Protein AF-A0A926DC04-F1 (afdb_monomer_lite)

Radius of gyration: 27.87 Å; chains: 1; bounding box: 96×73×82 Å

Organism: NCBI:txid2763660

Structure (mmCIF, N/CA/C/O backbone):
data_AF-A0A926DC04-F1
#
_entry.id   AF-A0A926DC04-F1
#
loop_
_atom_site.group_PDB
_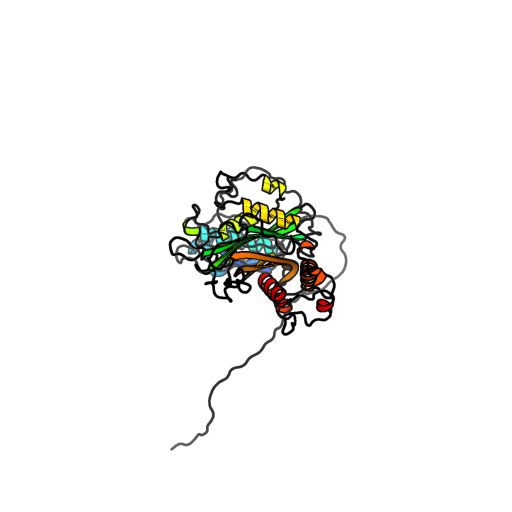atom_site.id
_atom_site.type_symbol
_atom_site.label_atom_id
_atom_site.label_alt_id
_atom_site.label_comp_id
_atom_site.label_asym_id
_atom_site.label_entity_id
_atom_site.label_seq_id
_atom_site.pdbx_PDB_ins_code
_atom_site.Cartn_x
_atom_site.Cartn_y
_atom_site.Cartn_z
_atom_site.occupancy
_atom_site.B_iso_or_equiv
_atom_site.auth_seq_id
_atom_site.auth_comp_id
_atom_site.auth_asym_id
_atom_site.auth_atom_id
_atom_site.pdbx_PDB_model_num
ATOM 1 N N . MET A 1 1 ? -66.278 2.523 -51.106 1.00 39.81 1 MET A N 1
ATOM 2 C CA . MET A 1 1 ? -65.596 1.202 -51.224 1.00 39.81 1 MET A CA 1
ATOM 3 C C . MET A 1 1 ? -64.093 1.438 -51.082 1.00 39.81 1 MET A C 1
ATOM 5 O O . MET A 1 1 ? -63.681 2.504 -51.504 1.00 39.81 1 MET A O 1
ATOM 9 N N . LYS A 1 2 ? -63.227 0.581 -50.518 1.00 39.44 2 LYS A N 1
ATOM 10 C CA . LYS A 1 2 ? -63.274 -0.822 -50.016 1.00 39.44 2 LYS A CA 1
ATOM 11 C C . LYS A 1 2 ? -62.650 -0.799 -48.578 1.00 39.44 2 LYS A C 1
ATOM 13 O O . LYS A 1 2 ? -61.823 0.069 -48.351 1.00 39.44 2 LYS A O 1
ATOM 18 N N . LYS A 1 3 ? -63.066 -1.517 -47.513 1.00 33.09 3 LYS A N 1
ATOM 19 C CA . LYS A 1 3 ? -62.952 -2.973 -47.189 1.00 33.09 3 LYS A CA 1
ATOM 20 C C . LYS A 1 3 ? -61.596 -3.595 -47.596 1.00 33.09 3 LYS A C 1
ATOM 22 O O . LYS A 1 3 ? -61.304 -3.566 -48.783 1.00 33.09 3 LYS A O 1
ATOM 27 N N . LYS A 1 4 ? -60.778 -4.263 -46.759 1.00 35.47 4 LYS A N 1
ATOM 28 C CA . LYS A 1 4 ? -60.698 -4.492 -45.276 1.00 35.47 4 LYS A CA 1
ATOM 29 C C . LYS A 1 4 ? -59.490 -3.664 -44.729 1.00 35.47 4 LYS A C 1
ATOM 31 O O . LYS A 1 4 ? -59.095 -2.762 -45.453 1.00 35.47 4 LYS A O 1
ATOM 36 N N . LYS A 1 5 ? -58.837 -3.807 -43.560 1.00 41.16 5 LYS A N 1
ATOM 37 C CA . LYS A 1 5 ? -58.780 -4.670 -42.333 1.00 41.16 5 LYS A CA 1
ATOM 38 C C . LYS A 1 5 ? -58.349 -3.682 -41.184 1.00 41.16 5 LYS A C 1
ATOM 40 O O . LYS A 1 5 ? -57.821 -2.635 -41.530 1.00 41.16 5 LYS A O 1
ATOM 45 N N . ASN A 1 6 ? -58.536 -3.785 -39.855 1.00 31.41 6 ASN A N 1
ATOM 46 C CA . ASN A 1 6 ? -58.737 -4.853 -38.853 1.00 31.41 6 ASN A CA 1
ATOM 47 C C . ASN A 1 6 ? -57.447 -5.680 -38.575 1.00 31.41 6 ASN A C 1
ATOM 49 O O . ASN A 1 6 ? -56.962 -6.335 -39.491 1.00 31.41 6 ASN A O 1
ATOM 53 N N . ILE A 1 7 ? -56.835 -5.737 -37.377 1.00 36.69 7 ILE A N 1
ATOM 54 C CA . ILE A 1 7 ? -57.246 -5.470 -35.971 1.00 36.69 7 ILE A CA 1
ATOM 55 C C . ILE A 1 7 ? -56.006 -5.080 -35.107 1.00 36.69 7 ILE A C 1
ATOM 57 O O . ILE A 1 7 ? -54.885 -5.259 -35.568 1.00 36.69 7 ILE A O 1
ATOM 61 N N . HIS A 1 8 ? -56.251 -4.557 -33.891 1.00 31.08 8 HIS A N 1
ATOM 62 C CA . HIS A 1 8 ? -55.386 -4.382 -32.691 1.00 31.08 8 HIS A CA 1
ATOM 63 C C . HIS A 1 8 ? -54.241 -5.436 -32.490 1.00 31.08 8 HIS A C 1
ATOM 65 O O . HIS A 1 8 ? -54.306 -6.510 -33.078 1.00 31.08 8 HIS A O 1
ATOM 71 N N . ALA A 1 9 ? -53.222 -5.269 -31.621 1.00 31.00 9 ALA A N 1
ATOM 72 C CA . ALA A 1 9 ? -53.253 -4.642 -30.286 1.00 31.00 9 ALA A CA 1
ATOM 73 C C . ALA A 1 9 ? -51.866 -4.423 -29.603 1.00 31.00 9 ALA A C 1
ATOM 75 O O . ALA A 1 9 ? -50.867 -4.965 -30.057 1.00 31.00 9 ALA A O 1
ATOM 76 N N . ILE A 1 10 ? -51.914 -3.781 -28.417 1.00 32.66 10 ILE A N 1
ATOM 77 C CA . ILE A 1 10 ? -50.991 -3.865 -27.250 1.00 32.66 10 ILE A CA 1
ATOM 78 C C . ILE A 1 10 ? -49.717 -2.983 -27.227 1.00 32.66 10 ILE A C 1
ATOM 80 O O . ILE A 1 10 ? -49.132 -2.626 -28.243 1.00 32.66 10 ILE A O 1
ATOM 84 N N . LEU A 1 11 ? -49.381 -2.573 -25.995 1.00 29.09 11 LEU A N 1
ATOM 85 C CA . LEU A 1 11 ? -48.367 -1.611 -25.552 1.00 29.09 11 LEU A CA 1
ATOM 86 C C . LEU A 1 11 ? -46.984 -2.239 -25.285 1.00 29.09 11 LEU A C 1
ATOM 88 O O . LEU A 1 11 ? -46.905 -3.264 -24.617 1.00 29.09 11 LEU A O 1
ATOM 92 N N . ALA A 1 12 ? -45.945 -1.451 -25.588 1.00 28.66 12 ALA A N 1
ATOM 93 C CA . ALA A 1 12 ? -44.729 -1.261 -24.775 1.00 28.66 12 ALA A CA 1
ATOM 94 C C . ALA A 1 12 ? -43.829 -2.515 -24.522 1.00 28.66 12 ALA A C 1
ATOM 96 O O . ALA A 1 12 ? -43.919 -3.468 -25.293 1.00 28.66 12 ALA A O 1
ATOM 97 N N . PRO A 1 13 ? -42.767 -2.442 -23.685 1.00 41.25 13 PRO A N 1
ATOM 98 C CA . PRO A 1 13 ? -41.404 -2.551 -24.207 1.00 41.25 13 PRO A CA 1
ATOM 99 C C . PRO A 1 13 ? -40.687 -3.853 -23.817 1.00 41.25 13 PRO A C 1
ATOM 101 O O . PRO A 1 13 ? -41.038 -4.504 -22.835 1.00 41.25 13 PRO A O 1
ATOM 104 N N . VAL A 1 14 ? -39.628 -4.196 -24.557 1.00 31.31 14 VAL A N 1
ATOM 105 C CA . VAL A 1 14 ? -38.785 -5.369 -24.274 1.00 31.31 14 VAL A CA 1
ATOM 106 C C . VAL A 1 14 ? -37.494 -4.952 -23.565 1.00 31.31 14 VAL A C 1
ATOM 108 O O . VAL A 1 14 ? -36.728 -4.135 -24.068 1.00 31.31 14 VAL A O 1
ATOM 111 N N . LEU A 1 15 ? -37.270 -5.568 -22.407 1.00 30.92 15 LEU A N 1
ATOM 112 C CA . LEU A 1 15 ? -36.034 -5.635 -21.622 1.00 30.92 15 LEU A CA 1
ATOM 113 C C . LEU A 1 15 ? -35.834 -7.123 -21.253 1.00 30.92 15 LEU A C 1
ATOM 115 O O . LEU A 1 15 ? -36.823 -7.854 -21.279 1.00 30.92 15 LEU A O 1
ATOM 119 N N . PHE A 1 16 ? -34.617 -7.525 -20.849 1.00 27.53 16 PHE A N 1
ATOM 120 C CA . PHE A 1 16 ? -34.102 -8.905 -20.638 1.00 27.53 16 PHE A CA 1
ATOM 121 C C . PHE A 1 16 ? -33.524 -9.581 -21.903 1.00 27.53 16 PHE A C 1
ATOM 123 O O . PHE A 1 16 ? -34.064 -9.381 -22.985 1.00 27.53 16 PHE A O 1
ATOM 130 N N . LEU A 1 17 ? -32.519 -10.478 -21.846 1.00 26.34 17 LEU A N 1
ATOM 131 C CA . LEU A 1 17 ? -31.314 -10.681 -20.990 1.00 26.34 17 LEU A CA 1
ATOM 132 C C . LEU A 1 17 ? -30.601 -11.992 -21.459 1.00 26.34 17 LEU A C 1
ATOM 134 O O . LEU A 1 17 ? -31.231 -12.806 -22.125 1.00 26.34 17 LEU A O 1
ATOM 138 N N . VAL A 1 18 ? -29.356 -12.240 -21.009 1.00 28.02 18 VAL A N 1
ATOM 139 C CA . VAL A 1 18 ? -28.732 -13.585 -20.788 1.00 28.02 18 VAL A CA 1
ATOM 140 C C . VAL A 1 18 ? -28.140 -14.401 -21.987 1.00 28.02 18 VAL A C 1
ATOM 142 O O . VAL A 1 18 ? -28.825 -15.184 -22.629 1.00 28.02 18 VAL A O 1
ATOM 145 N N . VAL A 1 19 ? -26.797 -14.300 -22.133 1.00 27.25 19 VAL A N 1
ATOM 146 C CA . VAL A 1 19 ? -25.761 -15.383 -21.981 1.00 27.25 19 VAL A CA 1
ATOM 147 C C . VAL A 1 19 ? -25.433 -16.430 -23.092 1.00 27.25 19 VAL A C 1
ATOM 149 O O . VAL A 1 19 ? -26.299 -16.956 -23.776 1.00 27.25 19 VAL A O 1
ATOM 152 N N . ALA A 1 20 ? -24.132 -16.806 -23.099 1.00 27.22 20 ALA A N 1
ATOM 153 C CA . ALA A 1 20 ? -23.453 -18.050 -23.553 1.00 27.22 20 ALA A CA 1
ATOM 154 C C . ALA A 1 20 ? -22.906 -18.213 -25.000 1.00 27.22 20 ALA A C 1
ATOM 156 O O . ALA A 1 20 ? -23.603 -18.643 -25.909 1.00 27.22 20 ALA A O 1
ATOM 157 N N . ALA A 1 21 ? -21.581 -18.008 -25.110 1.00 27.73 21 ALA A N 1
ATOM 158 C CA . ALA A 1 21 ? -20.534 -18.982 -25.497 1.00 27.73 21 ALA A CA 1
ATOM 159 C C . ALA A 1 21 ? -20.640 -19.866 -26.768 1.00 27.73 21 ALA A C 1
ATOM 161 O O . ALA A 1 21 ? -21.618 -20.573 -26.980 1.00 27.73 21 ALA A O 1
ATOM 162 N N . ILE A 1 22 ? -19.496 -20.017 -27.462 1.00 31.97 22 ILE A N 1
ATOM 163 C CA . ILE A 1 22 ? -18.740 -21.292 -27.530 1.00 31.97 22 ILE A CA 1
ATOM 164 C C . ILE A 1 22 ? -17.295 -21.050 -28.021 1.00 31.97 22 ILE A C 1
ATOM 166 O O . ILE A 1 22 ? -17.058 -20.263 -28.932 1.00 31.97 22 ILE A O 1
ATOM 170 N N . PHE A 1 23 ? -16.335 -21.748 -27.408 1.00 29.30 23 PHE A N 1
ATOM 171 C CA . PHE A 1 23 ? -14.909 -21.781 -27.766 1.00 29.30 23 PHE A CA 1
ATOM 172 C C . PHE A 1 23 ? -14.664 -22.951 -28.741 1.00 29.30 23 PHE A C 1
ATOM 174 O O . PHE A 1 23 ? -15.145 -24.051 -28.468 1.00 29.30 23 PHE A O 1
ATOM 181 N N . VAL A 1 24 ? -13.901 -22.775 -29.831 1.00 29.91 24 VAL A N 1
ATOM 182 C CA . VAL A 1 24 ? -13.453 -23.908 -30.679 1.00 29.91 24 VAL A CA 1
ATOM 183 C C . VAL A 1 24 ? -11.984 -23.758 -31.085 1.00 29.91 24 VAL A C 1
ATOM 185 O O . VAL A 1 24 ? -11.652 -23.302 -32.178 1.00 29.91 24 VAL A O 1
ATOM 188 N N . LEU A 1 25 ? -11.093 -24.215 -30.206 1.00 30.02 25 LEU A N 1
ATOM 189 C CA . LEU A 1 25 ? -9.692 -24.467 -30.535 1.00 30.02 25 LEU A CA 1
ATOM 190 C C . LEU A 1 25 ? -9.594 -25.755 -31.376 1.00 30.02 25 LEU A C 1
ATOM 192 O O . LEU A 1 25 ? -9.869 -26.844 -30.875 1.00 30.02 25 LEU A O 1
ATOM 196 N N . SER A 1 26 ? -9.212 -25.645 -32.651 1.00 30.73 26 SER A N 1
ATOM 197 C CA . SER A 1 26 ? -9.157 -26.785 -33.586 1.00 30.73 26 SER A CA 1
ATOM 198 C C . SER A 1 26 ? -7.738 -27.340 -33.763 1.00 30.73 26 SER A C 1
ATOM 200 O O . SER A 1 26 ? -7.127 -27.172 -34.818 1.00 30.73 26 SER A O 1
ATOM 202 N N . ILE A 1 27 ? -7.209 -28.031 -32.748 1.00 37.66 27 ILE A N 1
ATOM 203 C CA . ILE A 1 27 ? -5.950 -28.786 -32.884 1.00 37.66 27 ILE A CA 1
ATOM 204 C C . ILE A 1 27 ? -6.209 -30.050 -33.716 1.00 37.66 27 ILE A C 1
ATOM 206 O O . ILE A 1 27 ? -6.853 -30.992 -33.252 1.00 37.66 27 ILE A O 1
ATOM 210 N N . TYR A 1 28 ? -5.674 -30.095 -34.938 1.00 29.98 28 TYR A N 1
ATOM 211 C CA . TYR A 1 28 ? -5.649 -31.316 -35.746 1.00 29.98 28 TYR A CA 1
ATOM 212 C C . TYR A 1 28 ? -4.475 -32.206 -35.330 1.00 29.98 28 TYR A C 1
ATOM 214 O O . TYR A 1 28 ? -3.323 -31.936 -35.661 1.00 29.98 28 TYR A O 1
ATOM 222 N N . PHE A 1 29 ? -4.774 -33.290 -34.613 1.00 37.50 29 PHE A N 1
ATOM 223 C CA . PHE A 1 29 ? -3.776 -34.265 -34.174 1.00 37.50 29 PHE A CA 1
ATOM 224 C C . PHE A 1 29 ? -3.813 -35.521 -35.056 1.00 37.50 29 PHE A C 1
ATOM 226 O O . PHE A 1 29 ? -4.727 -36.339 -34.956 1.00 37.50 29 PHE A O 1
ATOM 233 N N . SER A 1 30 ? -2.803 -35.701 -35.909 1.00 42.09 30 SER A N 1
ATOM 234 C CA . SER A 1 30 ? -2.624 -36.905 -36.734 1.00 42.09 30 SER A CA 1
ATOM 235 C C . SER A 1 30 ? -1.169 -37.382 -36.663 1.00 42.09 30 SER A C 1
ATOM 237 O O . SER A 1 30 ? -0.315 -36.871 -37.383 1.00 42.09 30 SER A O 1
ATOM 239 N N . GLY A 1 31 ? -0.867 -38.320 -35.758 1.00 30.59 31 GLY A N 1
ATOM 240 C CA . GLY A 1 31 ? 0.511 -38.729 -35.444 1.00 30.59 31 GLY A CA 1
ATOM 241 C C . GLY A 1 31 ? 0.940 -40.075 -36.037 1.00 30.59 31 GLY A C 1
ATOM 242 O O . GLY A 1 31 ? 0.106 -40.954 -36.252 1.00 30.59 31 GLY A O 1
ATOM 243 N N . ALA A 1 32 ? 2.256 -40.257 -36.232 1.00 28.03 32 ALA A N 1
ATOM 244 C CA . ALA A 1 32 ? 2.864 -41.549 -36.585 1.00 28.03 32 ALA A CA 1
ATOM 245 C C . ALA A 1 32 ? 4.367 -41.697 -36.210 1.00 28.03 32 ALA A C 1
ATOM 247 O O . ALA A 1 32 ? 5.191 -42.021 -37.058 1.00 28.03 32 ALA A O 1
ATOM 248 N N . TRP A 1 33 ? 4.692 -41.590 -34.913 1.00 30.03 33 TRP A N 1
ATOM 249 C CA . TRP A 1 33 ? 5.845 -42.273 -34.270 1.00 30.03 33 TRP A CA 1
ATOM 250 C C . TRP A 1 33 ? 7.301 -41.861 -34.679 1.00 30.03 33 TRP A C 1
ATOM 252 O O . TRP A 1 33 ? 7.470 -40.910 -35.437 1.00 30.03 33 TRP A O 1
ATOM 262 N N . PRO A 1 34 ? 8.370 -42.379 -34.014 1.00 52.97 34 PRO A N 1
ATOM 263 C CA . PRO A 1 34 ? 9.427 -41.490 -33.506 1.00 52.97 34 PRO A CA 1
ATOM 264 C C . PRO A 1 34 ? 10.680 -41.329 -34.384 1.00 52.97 34 PRO A C 1
ATOM 266 O O . PRO A 1 34 ? 11.307 -42.303 -34.801 1.00 52.97 34 PRO A O 1
ATOM 269 N N . GLY A 1 35 ? 11.124 -40.076 -34.525 1.00 28.61 35 GLY A N 1
ATOM 270 C CA . GLY A 1 35 ? 12.447 -39.701 -35.031 1.00 28.61 35 GLY A CA 1
ATOM 271 C C . GLY A 1 35 ? 13.455 -39.468 -33.900 1.00 28.61 35 GLY A C 1
ATOM 272 O O . GLY A 1 35 ? 13.160 -38.797 -32.914 1.00 28.61 35 GLY A O 1
ATOM 273 N N . ARG A 1 36 ? 14.658 -40.032 -34.042 1.00 34.19 36 ARG A N 1
ATOM 274 C CA . ARG A 1 36 ? 15.804 -39.826 -33.142 1.00 34.19 36 ARG A CA 1
ATOM 275 C C . ARG A 1 36 ? 16.404 -38.440 -33.410 1.00 34.19 36 ARG A C 1
ATOM 277 O O . ARG A 1 36 ? 16.671 -38.135 -34.566 1.00 34.19 36 ARG A O 1
ATOM 284 N N . GLY A 1 37 ? 16.565 -37.630 -32.365 1.00 38.31 37 GLY A N 1
ATOM 285 C CA . GLY A 1 37 ? 16.797 -36.188 -32.507 1.00 38.31 37 GLY A CA 1
ATOM 286 C C . GLY A 1 37 ? 18.176 -35.763 -33.017 1.00 38.31 37 GLY A C 1
ATOM 287 O O . GLY A 1 37 ? 19.107 -36.565 -33.103 1.00 38.31 37 GLY A O 1
ATOM 288 N N . ASP A 1 38 ? 18.276 -34.458 -33.260 1.00 31.50 38 ASP A N 1
ATOM 289 C CA . ASP A 1 38 ? 19.515 -33.681 -33.308 1.00 31.50 38 ASP A CA 1
ATOM 290 C C . ASP A 1 38 ? 19.350 -32.453 -32.386 1.00 31.50 38 ASP A C 1
ATOM 292 O O . ASP A 1 38 ? 18.224 -32.104 -32.023 1.00 31.50 38 ASP A O 1
ATOM 296 N N . ASN A 1 39 ? 20.450 -31.834 -31.961 1.00 46.06 39 ASN A N 1
ATOM 297 C CA . ASN A 1 39 ? 20.471 -30.778 -30.947 1.00 46.06 39 ASN A CA 1
ATOM 298 C C . ASN A 1 39 ? 20.985 -29.457 -31.540 1.00 46.06 39 ASN A C 1
ATOM 300 O O . ASN A 1 39 ? 22.186 -29.185 -31.508 1.00 46.06 39 ASN A O 1
ATOM 304 N N . GLY A 1 40 ? 20.071 -28.639 -32.070 1.00 29.39 40 GLY A N 1
ATOM 305 C CA . GLY A 1 40 ? 20.364 -27.325 -32.649 1.00 29.39 40 GLY A CA 1
ATOM 306 C C . GLY A 1 40 ? 19.386 -26.258 -32.159 1.00 29.39 40 GLY A C 1
ATOM 307 O O . GLY A 1 40 ? 18.183 -26.501 -32.092 1.00 29.39 40 GLY A O 1
ATOM 308 N N . SER A 1 41 ? 19.902 -25.083 -31.801 1.00 44.22 41 SER A N 1
ATOM 309 C CA . SER A 1 41 ? 19.126 -23.962 -31.266 1.00 44.22 41 SER A CA 1
ATOM 310 C C . SER A 1 41 ? 18.655 -22.997 -32.360 1.00 44.22 41 SER A C 1
ATOM 312 O O . SER A 1 41 ? 19.452 -22.496 -33.151 1.00 44.22 41 SER A O 1
ATOM 314 N N . SER A 1 42 ? 17.363 -22.663 -32.353 1.00 36.38 42 SER A N 1
ATOM 315 C CA . SER A 1 42 ? 16.805 -21.528 -33.102 1.00 36.38 42 SER A CA 1
ATOM 316 C C . SER A 1 42 ? 15.500 -21.056 -32.454 1.00 36.38 42 SER A C 1
ATOM 318 O O . SER A 1 42 ? 14.521 -21.801 -32.432 1.00 36.38 42 SER A O 1
ATOM 320 N N . GLY A 1 43 ? 15.483 -19.834 -31.915 1.00 49.94 43 GLY A N 1
ATOM 321 C CA . GLY A 1 43 ? 14.301 -19.243 -31.277 1.00 49.94 43 GLY A CA 1
ATOM 322 C C . GLY A 1 43 ? 13.300 -18.706 -32.301 1.00 49.94 43 GLY A C 1
ATOM 323 O O . GLY A 1 43 ? 13.413 -17.557 -32.724 1.00 49.94 43 GLY A O 1
ATOM 324 N N . GLY A 1 44 ? 12.343 -19.546 -32.700 1.00 69.38 44 GLY A N 1
ATOM 325 C CA . GLY A 1 44 ? 11.217 -19.159 -33.555 1.00 69.38 44 GLY A CA 1
ATOM 326 C C . GLY A 1 44 ? 10.110 -18.404 -32.809 1.00 69.38 44 GLY A C 1
ATOM 327 O O . GLY A 1 44 ? 10.192 -18.164 -31.603 1.00 69.38 44 GLY A O 1
ATOM 328 N N . TYR A 1 45 ? 9.055 -18.054 -33.540 1.00 81.94 45 TYR A N 1
ATOM 329 C CA . TYR A 1 45 ? 7.808 -17.517 -32.994 1.00 81.94 45 TYR A CA 1
ATOM 330 C C . TYR A 1 45 ? 6.740 -18.610 -32.879 1.00 81.94 45 TYR A C 1
ATOM 332 O O . TYR A 1 45 ? 6.718 -19.573 -33.644 1.00 81.94 45 TYR A O 1
ATOM 340 N N . THR A 1 46 ? 5.788 -18.413 -31.975 1.00 82.31 46 THR A N 1
ATOM 341 C CA . THR A 1 46 ? 4.500 -19.110 -31.995 1.00 82.31 46 THR A CA 1
ATOM 342 C C . THR A 1 46 ? 3.633 -18.484 -33.098 1.00 82.31 46 THR A C 1
ATOM 344 O O . THR A 1 46 ? 3.414 -17.271 -33.062 1.00 82.31 46 THR A O 1
ATOM 347 N N . PRO A 1 47 ? 3.135 -19.249 -34.089 1.00 76.12 47 PRO A N 1
ATOM 348 C CA . PRO A 1 47 ? 2.324 -18.685 -35.166 1.00 76.12 47 PRO A CA 1
ATOM 349 C C . PRO A 1 47 ? 0.972 -18.167 -34.672 1.00 76.12 47 PRO A C 1
ATOM 351 O O . PRO A 1 47 ? 0.247 -18.872 -33.970 1.00 76.12 47 PRO A O 1
ATOM 354 N N . GLY A 1 48 ? 0.599 -16.961 -35.095 1.00 69.62 48 GLY A N 1
ATOM 355 C CA . GLY A 1 48 ? -0.658 -16.327 -34.700 1.00 69.62 48 GLY A CA 1
ATOM 356 C C . GLY A 1 48 ? -0.670 -14.821 -34.943 1.00 69.62 48 GLY A C 1
ATOM 357 O O . GLY A 1 48 ? 0.352 -14.231 -35.292 1.00 69.62 48 GLY A O 1
ATOM 358 N N . THR A 1 49 ? -1.835 -14.204 -34.751 1.00 80.12 49 THR A N 1
ATOM 359 C CA . THR A 1 49 ? -1.996 -12.744 -34.718 1.00 80.12 49 THR A CA 1
ATOM 360 C C . THR A 1 49 ? -2.061 -12.287 -33.266 1.00 80.12 49 THR A C 1
ATOM 362 O O . THR A 1 49 ? -2.847 -12.818 -32.484 1.00 80.12 49 THR A O 1
ATOM 365 N N . TYR A 1 50 ? -1.231 -11.309 -32.921 1.00 72.38 50 TYR A N 1
ATOM 366 C CA . TYR A 1 50 ? -1.078 -10.760 -31.582 1.00 72.38 50 TYR A CA 1
ATOM 367 C C . TYR A 1 50 ? -1.578 -9.319 -31.591 1.00 72.38 50 TYR A C 1
ATOM 369 O O . TYR A 1 50 ? -1.006 -8.462 -32.268 1.00 72.38 50 TYR A O 1
ATOM 377 N N . THR A 1 51 ? -2.668 -9.075 -30.865 1.00 80.12 51 THR A N 1
ATOM 378 C CA . THR A 1 51 ? -3.216 -7.735 -30.638 1.00 80.12 51 THR A CA 1
ATOM 379 C C . THR A 1 51 ? -2.506 -7.108 -29.443 1.00 80.12 51 THR A C 1
ATOM 381 O O . THR A 1 51 ? -2.417 -7.734 -28.387 1.00 80.12 51 THR A O 1
ATOM 384 N N . VAL A 1 52 ? -1.985 -5.896 -29.612 1.00 72.50 52 VAL A N 1
ATOM 385 C CA . VAL A 1 52 ? -1.141 -5.210 -28.625 1.00 72.50 52 VAL A CA 1
ATOM 386 C C . VAL A 1 52 ? -1.492 -3.728 -28.553 1.00 72.50 52 VAL A C 1
ATOM 388 O O . VAL A 1 52 ? -1.731 -3.091 -29.578 1.00 72.50 52 VAL A O 1
ATOM 391 N N . GLU A 1 53 ? -1.516 -3.174 -27.345 1.00 79.38 53 GLU A N 1
ATOM 392 C CA . GLU A 1 53 ? -1.733 -1.744 -27.106 1.00 79.38 53 GLU A CA 1
ATOM 393 C C . GLU A 1 53 ? -0.387 -1.040 -26.905 1.00 79.38 53 GLU A C 1
ATOM 395 O O . GLU A 1 53 ? 0.541 -1.593 -26.310 1.00 79.38 53 GLU A O 1
ATOM 400 N N . THR A 1 54 ? -0.255 0.167 -27.448 1.00 78.69 54 THR A N 1
ATOM 401 C CA . THR A 1 54 ? 0.959 0.982 -27.361 1.00 78.69 54 THR A CA 1
ATOM 402 C C . THR A 1 54 ? 0.612 2.466 -27.503 1.00 78.69 54 THR A C 1
ATOM 404 O O . THR A 1 54 ? -0.513 2.818 -27.863 1.00 78.69 54 THR A O 1
ATOM 407 N N . GLU A 1 55 ? 1.561 3.347 -27.207 1.00 79.00 55 GLU A N 1
ATOM 408 C CA . GLU A 1 55 ? 1.350 4.795 -27.180 1.00 79.00 55 GLU A CA 1
ATOM 409 C C . GLU A 1 55 ? 2.318 5.482 -28.150 1.00 79.00 55 GLU A C 1
ATOM 411 O O . GLU A 1 55 ? 3.514 5.188 -28.169 1.00 79.00 55 GLU A O 1
ATOM 416 N N . GLY A 1 56 ? 1.767 6.337 -29.015 1.00 73.12 56 GLY A N 1
ATOM 417 C CA . GLY A 1 56 ? 2.501 7.209 -29.925 1.00 73.12 56 GLY A CA 1
ATOM 418 C C . GLY A 1 56 ? 2.398 8.652 -29.450 1.00 73.12 56 GLY A C 1
ATOM 419 O O . GLY A 1 56 ? 2.859 8.986 -28.364 1.00 73.12 56 GLY A O 1
ATOM 420 N N . MET A 1 57 ? 1.775 9.519 -30.251 1.00 64.69 57 MET A N 1
ATOM 421 C CA . MET A 1 57 ? 1.298 10.813 -29.748 1.00 64.69 57 MET A CA 1
ATOM 422 C C . MET A 1 57 ? 0.003 10.642 -28.929 1.00 64.69 57 MET A C 1
ATOM 424 O O . MET A 1 57 ? -0.267 11.425 -28.021 1.00 64.69 57 MET A O 1
ATOM 428 N N . HIS A 1 58 ? -0.781 9.608 -29.250 1.00 70.50 58 HIS A N 1
ATOM 429 C CA . HIS A 1 58 ? -1.941 9.110 -28.515 1.00 70.50 58 HIS A CA 1
ATOM 430 C C . HIS A 1 58 ? -1.915 7.563 -28.480 1.00 70.50 58 HIS A C 1
ATOM 432 O O . HIS A 1 58 ? -1.026 6.922 -29.045 1.00 70.50 58 HIS A O 1
ATOM 438 N N . ALA A 1 59 ? -2.893 6.933 -27.825 1.00 69.25 59 ALA A N 1
ATOM 439 C CA . ALA A 1 59 ? -2.995 5.473 -27.784 1.00 69.25 59 ALA A CA 1
ATOM 440 C C . ALA A 1 59 ? -3.337 4.861 -29.161 1.00 69.25 59 ALA A C 1
ATOM 442 O O . ALA A 1 59 ? -4.160 5.389 -29.917 1.00 69.25 59 ALA A O 1
ATOM 443 N N . MET A 1 60 ? -2.743 3.703 -29.463 1.00 79.12 60 MET A N 1
ATOM 444 C CA . MET A 1 60 ? -3.042 2.900 -30.650 1.00 79.12 60 MET A CA 1
ATOM 445 C C . MET A 1 60 ? -2.964 1.394 -30.359 1.00 79.12 60 MET A C 1
ATOM 447 O O . MET A 1 60 ? -2.247 0.939 -29.468 1.00 79.12 60 MET A O 1
ATOM 451 N N . THR A 1 61 ? -3.690 0.603 -31.144 1.00 75.25 61 THR A N 1
ATOM 452 C CA . THR A 1 61 ? -3.757 -0.857 -31.023 1.00 75.25 61 THR A CA 1
ATOM 453 C C . THR A 1 61 ? -3.282 -1.495 -32.324 1.00 75.25 61 THR A C 1
ATOM 455 O O . THR A 1 61 ? -3.902 -1.298 -33.373 1.00 75.25 61 THR A O 1
ATOM 458 N N . LEU A 1 62 ? -2.200 -2.273 -32.271 1.00 82.50 62 LEU A N 1
ATOM 459 C CA . LEU A 1 62 ? -1.661 -3.000 -33.421 1.00 82.50 62 LEU A CA 1
ATOM 460 C C . LEU A 1 62 ? -2.127 -4.461 -33.414 1.00 82.50 62 LEU A C 1
ATOM 462 O O . LEU A 1 62 ? -2.297 -5.071 -32.362 1.00 82.50 62 LEU A O 1
ATOM 466 N N . GLU A 1 63 ? -2.261 -5.039 -34.604 1.00 78.94 63 GLU A N 1
ATOM 467 C CA . GLU A 1 63 ? -2.349 -6.480 -34.842 1.00 78.94 63 GLU A CA 1
ATOM 468 C C . GLU A 1 63 ? -1.117 -6.914 -35.642 1.00 78.94 63 GLU A C 1
ATOM 470 O O . GLU A 1 63 ? -0.944 -6.510 -36.795 1.00 78.94 63 GLU A O 1
ATOM 475 N N . VAL A 1 64 ? -0.258 -7.744 -35.050 1.00 86.19 64 VAL A N 1
ATOM 476 C CA . VAL A 1 64 ? 0.969 -8.247 -35.692 1.00 86.19 64 VAL A CA 1
ATOM 477 C C . VAL A 1 64 ? 0.861 -9.756 -35.874 1.00 86.19 64 VAL A C 1
ATOM 479 O O . VAL A 1 64 ? 0.566 -10.476 -34.923 1.00 86.19 64 VAL A O 1
ATOM 482 N N . THR A 1 65 ? 1.079 -10.255 -37.092 1.00 82.62 65 THR A N 1
ATOM 483 C CA . THR A 1 65 ? 0.901 -11.682 -37.420 1.00 82.62 65 THR A CA 1
ATOM 484 C C . THR A 1 65 ? 2.227 -12.370 -37.712 1.00 82.62 65 THR A C 1
ATOM 486 O O . THR A 1 65 ? 2.979 -11.923 -38.577 1.00 82.62 65 THR A O 1
ATOM 489 N N . PHE A 1 66 ? 2.484 -13.499 -37.052 1.00 87.88 66 PHE A N 1
ATOM 490 C CA . PHE A 1 66 ? 3.716 -14.285 -37.163 1.00 87.88 66 PHE A CA 1
ATOM 491 C C . PHE A 1 66 ? 3.478 -15.656 -37.809 1.00 87.88 66 PHE A C 1
ATOM 493 O O . PHE A 1 66 ? 2.471 -16.317 -37.540 1.00 87.88 66 PHE A O 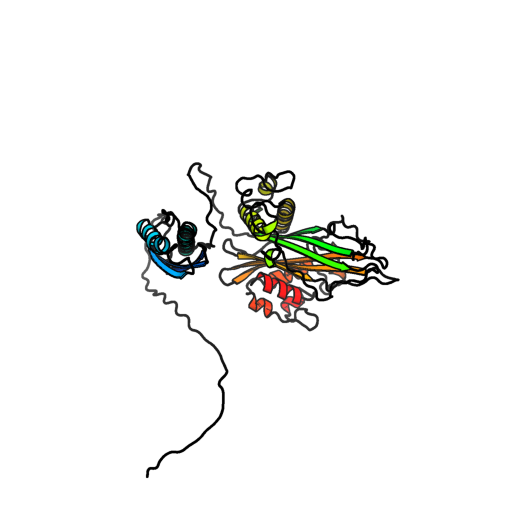1
ATOM 500 N N . SER A 1 67 ? 4.450 -16.114 -38.601 1.00 77.38 67 SER A N 1
ATOM 501 C CA . SER A 1 67 ? 4.719 -17.542 -38.824 1.00 77.38 67 SER A CA 1
ATOM 502 C C . SER A 1 67 ? 5.872 -18.001 -37.924 1.00 77.38 67 SER A C 1
ATOM 504 O O . SER A 1 67 ? 6.471 -17.183 -37.234 1.00 77.38 67 SER A O 1
ATOM 506 N N . GLU A 1 68 ? 6.200 -19.298 -37.928 1.00 76.56 68 GLU A N 1
ATOM 507 C CA . GLU A 1 68 ? 7.213 -19.907 -37.036 1.00 76.56 68 GLU A CA 1
ATOM 508 C C .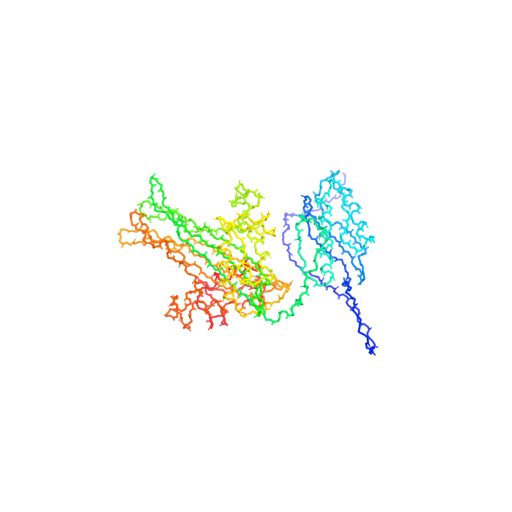 GLU A 1 68 ? 8.589 -19.208 -37.080 1.00 76.56 68 GLU A C 1
ATOM 510 O O . GLU A 1 68 ? 9.361 -19.266 -36.126 1.00 76.56 68 GLU A O 1
ATOM 515 N N . ASP A 1 69 ? 8.888 -18.530 -38.187 1.00 82.69 69 ASP A N 1
ATOM 516 C CA . ASP A 1 69 ? 10.179 -17.947 -38.538 1.00 82.69 69 ASP A CA 1
ATOM 517 C C . ASP A 1 69 ? 10.199 -16.410 -38.659 1.00 82.69 69 ASP A C 1
ATOM 519 O O . ASP A 1 69 ? 11.283 -15.830 -38.598 1.00 82.69 69 ASP A O 1
ATOM 523 N N . ARG A 1 70 ? 9.055 -15.733 -38.865 1.00 85.56 70 ARG A N 1
ATOM 524 C CA . ARG A 1 70 ? 9.032 -14.310 -39.275 1.00 85.56 70 ARG A CA 1
ATOM 525 C C . ARG A 1 70 ? 7.709 -13.576 -39.009 1.00 85.56 70 ARG A C 1
ATOM 527 O O . ARG A 1 70 ? 6.647 -14.190 -38.905 1.00 85.56 70 ARG A O 1
ATOM 534 N N . ILE A 1 71 ? 7.773 -12.244 -38.999 1.00 90.88 71 ILE A N 1
ATOM 535 C CA . ILE A 1 71 ? 6.626 -11.329 -39.097 1.00 90.88 71 ILE A CA 1
ATOM 536 C C . ILE A 1 71 ? 6.059 -11.410 -40.526 1.00 90.88 71 ILE A C 1
ATOM 538 O O . ILE A 1 71 ? 6.804 -11.399 -41.508 1.00 90.88 71 ILE A O 1
ATOM 542 N N . THR A 1 72 ? 4.737 -11.485 -40.658 1.00 88.25 72 THR A N 1
ATOM 543 C CA . THR A 1 72 ? 4.031 -11.668 -41.940 1.00 88.25 72 THR A CA 1
ATOM 544 C C . THR A 1 72 ? 3.017 -10.572 -42.264 1.00 88.25 72 THR A C 1
ATOM 546 O O . THR A 1 72 ? 2.734 -10.360 -43.441 1.00 88.25 72 THR A O 1
ATOM 549 N N . ASP A 1 73 ? 2.487 -9.873 -41.257 1.00 85.38 73 ASP A N 1
ATOM 550 C CA . ASP A 1 73 ? 1.527 -8.774 -41.418 1.00 85.38 73 ASP A CA 1
ATOM 551 C C . ASP A 1 73 ? 1.574 -7.845 -40.190 1.00 85.38 73 ASP A C 1
ATOM 553 O O . ASP A 1 73 ? 1.857 -8.311 -39.082 1.00 85.38 73 ASP A O 1
ATOM 557 N N . ILE A 1 74 ? 1.289 -6.555 -40.384 1.00 91.06 74 ILE A N 1
ATOM 558 C CA . ILE A 1 74 ? 1.178 -5.525 -39.339 1.00 91.06 74 ILE A CA 1
ATOM 559 C C . ILE A 1 74 ? 0.016 -4.608 -39.716 1.00 91.06 74 ILE A C 1
ATOM 561 O O . ILE A 1 74 ? 0.002 -4.030 -40.804 1.00 91.06 74 ILE A O 1
ATOM 565 N N . ARG A 1 75 ? -0.951 -4.449 -38.811 1.00 80.12 75 ARG A N 1
ATOM 566 C CA . ARG A 1 75 ? -2.146 -3.619 -39.010 1.00 80.12 75 ARG A CA 1
ATOM 567 C C . ARG A 1 75 ? -2.468 -2.811 -37.760 1.00 80.12 75 ARG A C 1
ATOM 569 O O . ARG A 1 75 ? -1.998 -3.133 -36.675 1.00 80.12 75 ARG A O 1
ATOM 576 N N . PHE A 1 76 ? -3.317 -1.801 -37.916 1.00 84.31 76 PHE A N 1
ATOM 577 C CA . PHE A 1 76 ? -3.876 -1.019 -36.815 1.00 84.31 76 PHE A CA 1
ATOM 578 C C . PHE A 1 76 ? -5.350 -1.395 -36.637 1.00 84.31 76 PHE A C 1
ATOM 580 O O . PHE A 1 76 ? -6.137 -1.253 -37.574 1.00 84.31 76 PHE A O 1
ATOM 587 N N . ALA A 1 77 ? -5.715 -1.884 -35.452 1.00 66.88 77 ALA A N 1
ATOM 588 C CA . ALA A 1 77 ? -7.101 -2.159 -35.072 1.00 66.88 77 ALA A CA 1
ATOM 589 C C . ALA A 1 77 ? -7.815 -0.889 -34.579 1.00 66.88 77 ALA A C 1
ATOM 591 O O . ALA A 1 77 ? -9.004 -0.706 -34.838 1.00 66.88 77 ALA A O 1
ATOM 592 N N . HIS A 1 78 ? -7.074 0.006 -33.916 1.00 61.50 78 HIS A N 1
ATOM 593 C CA . HIS A 1 78 ? -7.512 1.344 -33.512 1.00 61.50 78 HIS A CA 1
ATOM 594 C C . HIS A 1 78 ? -6.313 2.297 -33.475 1.00 61.50 78 HIS A C 1
ATOM 596 O O . HIS A 1 78 ? -5.203 1.862 -33.174 1.00 61.50 78 HIS A O 1
ATOM 602 N N . GLN A 1 79 ? -6.515 3.578 -33.786 1.00 72.94 79 GLN A N 1
ATOM 603 C CA . GLN A 1 79 ? -5.495 4.627 -33.646 1.00 72.94 79 GLN A CA 1
ATOM 604 C C . GLN A 1 79 ? -6.147 6.016 -33.652 1.00 72.94 79 GLN A C 1
ATOM 606 O O . GLN A 1 79 ? -7.069 6.256 -34.435 1.00 72.94 79 GLN A O 1
ATOM 611 N N . GLU A 1 80 ? -5.650 6.927 -32.813 1.00 70.44 80 GLU A N 1
ATOM 612 C CA . GLU A 1 80 ? -6.140 8.314 -32.691 1.00 70.44 80 GLU A CA 1
ATOM 613 C C . GLU A 1 80 ? -5.036 9.351 -32.974 1.00 70.44 80 GLU A C 1
ATOM 615 O O . GLU A 1 80 ? -5.056 10.466 -32.455 1.00 70.44 80 GLU A O 1
ATOM 620 N N . GLU A 1 81 ? -4.042 9.001 -33.793 1.00 71.94 81 GLU A N 1
ATOM 621 C CA . GLU A 1 81 ? -2.926 9.894 -34.116 1.00 71.94 81 GLU A CA 1
ATOM 622 C C . GLU A 1 81 ? -3.356 11.138 -34.924 1.00 71.94 81 GLU A C 1
ATOM 624 O O . GLU A 1 81 ? -4.446 11.216 -35.494 1.00 71.94 81 GLU A O 1
ATOM 629 N N . THR A 1 82 ? -2.479 12.146 -34.976 1.00 72.38 82 THR A N 1
ATOM 630 C CA . THR A 1 82 ? -2.795 13.436 -35.613 1.00 72.38 82 THR A CA 1
ATOM 631 C C . THR A 1 82 ? -2.794 13.330 -37.145 1.00 72.38 82 THR A C 1
ATOM 633 O O . THR A 1 82 ? -1.737 13.174 -37.763 1.00 72.38 82 THR A O 1
ATOM 636 N N . GLU A 1 83 ? -3.982 13.471 -37.745 1.00 69.94 83 GLU A N 1
ATOM 637 C CA . GLU A 1 83 ? -4.224 13.488 -39.198 1.00 69.94 83 GLU A CA 1
ATOM 638 C C . GLU A 1 83 ? -3.297 14.485 -39.921 1.00 69.94 83 GLU A C 1
ATOM 640 O O . GLU A 1 83 ? -3.188 15.653 -39.539 1.00 69.94 83 GLU A O 1
ATOM 645 N N . GLY A 1 84 ? -2.611 14.022 -40.969 1.00 68.69 84 GLY A N 1
ATOM 646 C CA . GLY A 1 84 ? -1.657 14.811 -41.751 1.00 68.69 84 GLY A CA 1
ATOM 647 C C . GLY A 1 84 ? -0.275 14.993 -41.110 1.00 68.69 84 GLY A C 1
ATOM 648 O O . GLY A 1 84 ? 0.578 15.650 -41.708 1.00 68.69 84 GLY A O 1
ATOM 649 N N . VAL A 1 85 ? -0.031 14.423 -39.923 1.00 67.69 85 VAL A N 1
ATOM 650 C CA . VAL A 1 85 ? 1.290 14.374 -39.259 1.00 67.69 85 VAL A CA 1
ATOM 651 C C . VAL A 1 85 ? 1.770 12.928 -39.126 1.00 67.69 85 VAL A C 1
ATOM 653 O O . VAL A 1 85 ? 2.917 12.628 -39.448 1.00 67.69 85 VAL A O 1
ATOM 656 N N . ALA A 1 86 ? 0.891 12.024 -38.694 1.00 80.44 86 ALA A N 1
ATOM 657 C CA . ALA A 1 86 ? 1.213 10.619 -38.453 1.00 80.44 86 ALA A CA 1
ATOM 658 C C . ALA A 1 86 ? 1.176 9.732 -39.712 1.00 80.44 86 ALA A C 1
ATOM 660 O O . ALA A 1 86 ? 1.778 8.658 -39.725 1.00 80.44 86 ALA A O 1
ATOM 661 N N . ASP A 1 87 ? 0.494 10.179 -40.769 1.00 82.56 87 ASP A N 1
ATOM 662 C CA . ASP A 1 87 ? 0.156 9.410 -41.973 1.00 82.56 87 ASP A CA 1
ATOM 663 C C . ASP A 1 87 ? 1.359 8.678 -42.601 1.00 82.56 87 ASP A C 1
ATOM 665 O O . ASP A 1 87 ? 1.254 7.511 -42.980 1.00 82.56 87 ASP A O 1
ATOM 669 N N . GLU A 1 88 ? 2.520 9.339 -42.691 1.00 84.19 88 GLU A N 1
ATOM 670 C CA . GLU A 1 88 ? 3.738 8.750 -43.264 1.00 84.19 88 GLU A CA 1
ATOM 671 C C . GLU A 1 88 ? 4.386 7.721 -42.319 1.00 84.19 88 GLU A C 1
ATOM 673 O O . GLU A 1 88 ? 4.870 6.689 -42.782 1.00 84.19 88 GLU A O 1
ATOM 678 N N . ALA A 1 89 ? 4.340 7.928 -40.997 1.00 85.00 89 ALA A N 1
ATOM 679 C CA . ALA A 1 89 ? 4.833 6.946 -40.026 1.00 85.00 89 ALA A CA 1
ATOM 680 C C . ALA A 1 89 ? 3.974 5.672 -40.035 1.00 85.00 89 ALA A C 1
ATOM 682 O O . ALA A 1 89 ? 4.510 4.568 -40.150 1.00 85.00 89 ALA A O 1
ATOM 683 N N . LEU A 1 90 ? 2.647 5.835 -40.010 1.00 87.12 90 LEU A N 1
ATOM 684 C CA . LEU A 1 90 ? 1.664 4.750 -40.106 1.00 87.12 90 LEU A CA 1
ATOM 685 C C . LEU A 1 90 ? 1.791 3.962 -41.424 1.00 87.12 90 LEU A C 1
ATOM 687 O O . LEU A 1 90 ? 1.524 2.761 -41.451 1.00 87.12 90 LEU A O 1
ATOM 691 N N . ALA A 1 91 ? 2.216 4.612 -42.514 1.00 89.00 91 ALA A N 1
ATOM 692 C CA . ALA A 1 91 ? 2.386 3.981 -43.821 1.00 89.00 91 ALA A CA 1
ATOM 693 C C . ALA A 1 91 ? 3.764 3.330 -44.041 1.00 89.00 91 ALA A C 1
ATOM 695 O O . ALA A 1 91 ? 3.831 2.277 -44.677 1.00 89.00 91 ALA A O 1
ATOM 696 N N . GLU A 1 92 ? 4.861 3.938 -43.579 1.00 89.12 92 GLU A N 1
ATOM 697 C CA . GLU A 1 92 ? 6.226 3.510 -43.926 1.00 89.12 92 GLU A CA 1
ATOM 698 C C . GLU A 1 92 ? 6.929 2.693 -42.837 1.00 89.12 92 GLU A C 1
ATOM 700 O O . GLU A 1 92 ? 7.671 1.768 -43.173 1.00 89.12 92 GLU A O 1
ATOM 705 N N . VAL A 1 93 ? 6.694 2.962 -41.547 1.00 90.38 93 VAL A N 1
ATOM 706 C CA . VAL A 1 93 ? 7.371 2.218 -40.467 1.00 90.38 93 VAL A CA 1
ATOM 707 C C . VAL A 1 93 ? 6.987 0.726 -40.483 1.00 90.38 93 VAL A C 1
ATOM 709 O O . VAL A 1 93 ? 7.902 -0.100 -40.500 1.00 90.38 93 VAL A O 1
ATOM 712 N N . PRO A 1 94 ? 5.703 0.323 -40.624 1.00 92.56 94 PRO A N 1
ATOM 713 C CA . PRO A 1 94 ? 5.342 -1.094 -40.747 1.00 92.56 94 PRO A CA 1
ATOM 714 C C . PRO A 1 94 ? 5.981 -1.804 -41.951 1.00 92.56 94 PRO A C 1
ATOM 716 O O . PRO A 1 94 ? 6.329 -2.980 -41.857 1.00 92.56 94 PRO A O 1
ATOM 719 N N . LYS A 1 95 ? 6.193 -1.103 -43.078 1.00 91.44 95 LYS A N 1
ATOM 720 C CA . LYS A 1 95 ? 6.866 -1.672 -44.262 1.00 91.44 95 LYS A CA 1
ATOM 721 C C . LYS A 1 95 ? 8.335 -1.962 -43.980 1.00 91.44 95 LYS A C 1
ATOM 723 O O . LYS A 1 95 ? 8.795 -3.062 -44.269 1.00 91.44 95 LYS A O 1
ATOM 728 N N . ARG A 1 96 ? 9.046 -1.000 -43.377 1.00 90.81 96 ARG A N 1
ATOM 729 C CA . ARG A 1 96 ? 10.460 -1.143 -42.988 1.00 90.81 96 ARG A CA 1
ATOM 730 C C . ARG A 1 96 ? 10.642 -2.319 -42.031 1.00 90.81 96 ARG A C 1
ATOM 732 O O . ARG A 1 96 ? 11.556 -3.111 -42.220 1.00 90.81 96 ARG A O 1
ATOM 739 N N . ILE A 1 97 ? 9.732 -2.483 -41.069 1.00 89.12 97 ILE A N 1
ATOM 740 C CA . ILE A 1 97 ? 9.722 -3.617 -40.134 1.00 89.12 97 ILE A CA 1
ATOM 741 C C . ILE A 1 97 ? 9.482 -4.954 -40.858 1.00 89.12 97 ILE A C 1
ATOM 743 O O . ILE A 1 97 ? 10.189 -5.926 -40.598 1.00 89.12 97 ILE A O 1
ATOM 747 N N . LEU A 1 98 ? 8.521 -5.024 -41.789 1.00 85.50 98 LEU A N 1
ATOM 748 C CA . LEU A 1 98 ? 8.243 -6.241 -42.571 1.00 85.50 98 LEU A CA 1
ATOM 749 C C . LEU A 1 98 ? 9.387 -6.621 -43.531 1.00 85.50 98 LEU A C 1
ATOM 751 O O . LEU A 1 98 ? 9.579 -7.807 -43.802 1.00 85.50 98 LEU A O 1
ATOM 755 N N . GLU A 1 99 ? 10.155 -5.647 -44.025 1.00 83.56 99 GLU A N 1
ATOM 756 C CA . GLU A 1 99 ? 11.347 -5.877 -44.851 1.00 83.56 99 GLU A CA 1
ATOM 757 C C . GLU A 1 99 ? 12.572 -6.274 -44.007 1.00 83.56 99 GLU A C 1
ATOM 759 O O . GLU A 1 99 ? 13.257 -7.241 -44.338 1.00 83.56 99 GLU A O 1
ATOM 764 N N . ALA A 1 100 ? 12.821 -5.582 -42.890 1.00 85.50 100 ALA A N 1
ATOM 765 C CA . ALA A 1 100 ? 13.956 -5.834 -41.999 1.00 85.50 100 ALA A CA 1
ATOM 766 C C . ALA A 1 100 ? 13.778 -7.062 -41.086 1.00 85.50 100 ALA A C 1
ATOM 768 O O . ALA A 1 100 ? 14.765 -7.595 -40.581 1.00 85.50 100 ALA A O 1
ATOM 769 N N . GLN A 1 101 ? 12.533 -7.494 -40.846 1.00 89.88 101 GLN A N 1
ATOM 770 C CA . GLN A 1 101 ? 12.164 -8.536 -39.873 1.00 89.88 101 GLN A CA 1
ATOM 771 C C . GLN A 1 101 ? 12.619 -8.231 -38.431 1.00 89.88 101 GLN A C 1
ATOM 773 O O . GLN A 1 101 ? 12.805 -9.121 -37.600 1.00 89.88 101 GLN A O 1
ATOM 778 N N . ALA A 1 102 ? 12.751 -6.940 -38.131 1.00 81.75 102 ALA A N 1
ATOM 779 C CA . ALA A 1 102 ? 13.114 -6.382 -36.839 1.00 81.75 102 ALA A CA 1
ATOM 780 C C . ALA A 1 102 ? 12.308 -5.099 -36.600 1.00 81.75 102 ALA A C 1
ATOM 782 O O . ALA A 1 102 ? 11.959 -4.398 -37.549 1.00 81.75 102 ALA A O 1
ATOM 783 N N . TYR A 1 103 ? 12.022 -4.787 -35.335 1.00 86.00 103 TYR A N 1
ATOM 784 C CA . TYR A 1 103 ? 11.313 -3.559 -34.964 1.00 86.00 103 TYR A CA 1
ATOM 785 C C . TYR A 1 103 ? 12.252 -2.335 -34.892 1.00 86.00 103 TYR A C 1
ATOM 787 O O . TYR A 1 103 ? 11.791 -1.208 -35.037 1.00 86.00 103 TYR A O 1
ATOM 795 N N . GLU A 1 104 ? 13.563 -2.539 -34.711 1.00 83.38 104 GLU A N 1
ATOM 796 C CA . GLU A 1 104 ? 14.579 -1.474 -34.708 1.00 83.38 104 GLU A CA 1
ATOM 797 C C . GLU A 1 104 ? 14.835 -0.965 -36.138 1.00 83.38 104 GLU A C 1
ATOM 799 O O . GLU A 1 104 ? 15.730 -1.440 -36.841 1.00 83.38 104 GLU A O 1
ATOM 804 N N . VAL A 1 105 ? 14.014 -0.012 -36.587 1.00 85.69 105 VAL A N 1
ATOM 805 C CA . VAL A 1 105 ? 14.113 0.628 -37.909 1.00 85.69 105 VAL A CA 1
ATOM 806 C C . VAL A 1 105 ? 14.072 2.155 -37.816 1.00 85.69 105 VAL A C 1
ATOM 808 O O . VAL A 1 105 ? 13.575 2.729 -36.840 1.00 85.69 105 VAL A O 1
ATOM 811 N N . ASP A 1 106 ? 14.546 2.821 -38.872 1.00 86.56 106 ASP A N 1
ATOM 812 C CA . ASP A 1 106 ? 14.417 4.270 -39.029 1.00 86.56 106 ASP A CA 1
ATOM 813 C C . ASP A 1 106 ? 12.944 4.702 -38.940 1.00 86.56 106 ASP A C 1
ATOM 815 O O . ASP A 1 106 ? 12.081 4.169 -39.647 1.00 86.56 106 ASP A O 1
ATOM 819 N N . GLY A 1 107 ? 12.666 5.707 -38.106 1.00 87.00 107 GLY A N 1
ATOM 820 C CA . GLY A 1 107 ? 11.356 6.357 -38.013 1.00 87.00 107 GLY A CA 1
ATOM 821 C C . GLY A 1 107 ? 11.103 7.377 -39.131 1.00 87.00 107 GLY A C 1
ATOM 822 O O . GLY A 1 107 ? 11.850 7.474 -40.110 1.00 87.00 107 GLY A O 1
ATOM 823 N N . VAL A 1 108 ? 10.043 8.169 -38.985 1.00 82.00 108 VAL A N 1
ATOM 824 C CA . VAL A 1 108 ? 9.721 9.288 -39.883 1.00 82.00 108 VAL A CA 1
ATOM 825 C C . VAL A 1 108 ? 9.982 10.617 -39.175 1.00 82.00 108 VAL A C 1
ATOM 827 O O . VAL A 1 108 ? 9.505 10.866 -38.068 1.00 82.00 108 VAL A O 1
ATOM 830 N N . SER A 1 109 ? 10.762 11.486 -39.822 1.00 80.31 109 SER A N 1
ATOM 831 C CA . SER A 1 109 ? 11.162 12.777 -39.257 1.00 80.31 109 SER A CA 1
ATOM 832 C C . SER A 1 109 ? 9.955 13.707 -39.110 1.00 80.31 109 SER A C 1
ATOM 834 O O . SER A 1 109 ? 9.265 13.988 -40.086 1.00 80.31 109 SER A O 1
ATOM 836 N N . GLY A 1 110 ? 9.702 14.181 -37.888 1.00 75.31 110 GLY A N 1
ATOM 837 C CA . GLY A 1 110 ? 8.508 14.963 -37.538 1.00 75.31 110 GLY A CA 1
ATOM 838 C C . GLY A 1 110 ? 7.346 14.136 -36.972 1.00 75.31 110 GLY A C 1
ATOM 839 O O . GLY A 1 110 ? 6.444 14.718 -36.380 1.00 75.31 110 GLY A O 1
ATOM 840 N N . ALA A 1 111 ? 7.405 12.804 -37.067 1.00 82.62 111 ALA A N 1
ATOM 841 C CA . ALA A 1 111 ? 6.425 11.864 -36.517 1.00 82.62 111 ALA A CA 1
ATOM 842 C C . ALA A 1 111 ? 7.103 10.855 -35.565 1.00 82.62 111 ALA A C 1
ATOM 844 O O . ALA A 1 111 ? 6.866 9.648 -35.638 1.00 82.62 111 ALA A O 1
ATOM 845 N N . THR A 1 112 ? 8.003 11.349 -34.704 1.00 81.00 112 THR A N 1
ATOM 846 C CA . THR A 1 112 ? 8.855 10.535 -33.817 1.00 81.00 112 THR A CA 1
ATOM 847 C C . THR A 1 112 ? 8.030 9.660 -32.875 1.00 81.00 112 THR A C 1
ATOM 849 O O . THR A 1 112 ? 8.114 8.443 -32.974 1.00 81.00 112 THR A O 1
ATOM 852 N N . TYR A 1 113 ? 7.153 10.259 -32.059 1.00 77.06 113 TYR A N 1
ATOM 853 C CA . TYR A 1 113 ? 6.295 9.529 -31.118 1.00 77.06 113 TYR A CA 1
ATOM 854 C C . TYR A 1 113 ? 5.461 8.441 -31.811 1.00 77.06 113 TYR A C 1
ATOM 856 O O . TYR A 1 113 ? 5.500 7.286 -31.401 1.00 77.06 113 TYR A O 1
ATOM 864 N N . THR A 1 114 ? 4.803 8.763 -32.931 1.00 82.25 114 THR A N 1
ATOM 865 C CA . THR A 1 114 ? 4.092 7.785 -33.771 1.00 82.25 114 THR A CA 1
ATOM 866 C C . THR A 1 114 ? 5.003 6.643 -34.232 1.00 82.25 114 THR A C 1
ATOM 868 O O . THR A 1 114 ? 4.641 5.474 -34.134 1.00 82.25 114 THR A O 1
ATOM 871 N N . SER A 1 115 ? 6.196 6.973 -34.739 1.00 86.25 115 SER A N 1
ATOM 872 C CA . SER A 1 115 ? 7.160 5.993 -35.253 1.00 86.25 115 SER A CA 1
ATOM 873 C C . SER A 1 115 ? 7.651 5.053 -34.158 1.00 86.25 115 SER A C 1
ATOM 875 O O . SER A 1 115 ? 7.816 3.859 -34.401 1.00 86.25 115 SER A O 1
ATOM 877 N N . ASP A 1 116 ? 7.892 5.584 -32.964 1.00 84.12 116 ASP A N 1
ATOM 878 C CA . ASP A 1 116 ? 8.421 4.826 -31.839 1.00 84.12 116 ASP A CA 1
ATOM 879 C C . ASP A 1 116 ? 7.330 3.981 -31.168 1.00 84.12 116 ASP A C 1
ATOM 881 O O . ASP A 1 116 ? 7.578 2.810 -30.888 1.00 84.12 116 ASP A O 1
ATOM 885 N N . GLY A 1 117 ? 6.092 4.483 -31.069 1.00 81.69 117 GLY A N 1
ATOM 886 C CA . GLY A 1 117 ? 4.918 3.692 -30.683 1.00 81.69 117 GLY A CA 1
ATOM 887 C C . GLY A 1 117 ? 4.708 2.471 -31.588 1.00 81.69 117 GLY A C 1
ATOM 888 O O . GLY A 1 117 ? 4.595 1.349 -31.098 1.00 81.69 117 GLY A O 1
ATOM 889 N N . ILE A 1 118 ? 4.775 2.636 -32.918 1.00 90.50 118 ILE A N 1
ATOM 890 C CA . ILE A 1 118 ? 4.686 1.509 -33.872 1.00 90.50 118 ILE A CA 1
ATOM 891 C C . ILE A 1 118 ? 5.773 0.456 -33.595 1.00 90.50 118 ILE A C 1
ATOM 893 O O . ILE A 1 118 ? 5.483 -0.743 -33.556 1.00 90.50 118 ILE A O 1
ATOM 897 N N . LYS A 1 119 ? 7.023 0.885 -33.383 1.00 90.19 119 LYS A N 1
ATOM 898 C CA . LYS A 1 119 ? 8.151 -0.020 -33.108 1.00 90.19 119 LYS A CA 1
ATOM 899 C C . LYS A 1 119 ? 8.006 -0.723 -31.756 1.00 90.19 119 LYS A C 1
ATOM 901 O O . LYS A 1 119 ? 8.224 -1.931 -31.683 1.00 90.19 119 LYS A O 1
ATOM 906 N N . ASN A 1 120 ? 7.563 -0.013 -30.720 1.00 84.50 120 ASN A N 1
ATOM 907 C CA . ASN A 1 120 ? 7.313 -0.563 -29.387 1.00 84.50 120 ASN A CA 1
ATOM 908 C C . ASN A 1 120 ? 6.145 -1.563 -29.390 1.00 84.50 120 ASN A C 1
ATOM 910 O O . ASN A 1 120 ? 6.253 -2.625 -28.779 1.00 84.50 120 ASN A O 1
ATOM 914 N N . GLY A 1 121 ? 5.075 -1.291 -30.143 1.00 86.75 121 GLY A N 1
ATOM 915 C CA . GLY A 1 121 ? 3.990 -2.243 -30.384 1.00 86.75 121 GLY A CA 1
ATOM 916 C C . GLY A 1 121 ? 4.478 -3.526 -31.067 1.00 86.75 121 GLY A C 1
ATOM 917 O O . GLY A 1 121 ? 4.173 -4.627 -30.611 1.00 86.75 121 GLY A O 1
ATOM 918 N N . VAL A 1 122 ? 5.304 -3.425 -32.115 1.00 88.88 122 VAL A N 1
ATOM 919 C CA . VAL A 1 122 ? 5.862 -4.628 -32.761 1.00 88.88 122 VAL A CA 1
ATOM 920 C C . VAL A 1 122 ? 6.833 -5.377 -31.844 1.00 88.88 122 VAL A C 1
ATOM 922 O O . VAL A 1 122 ? 6.770 -6.604 -31.797 1.00 88.88 122 VAL A O 1
ATOM 925 N N . LYS A 1 123 ? 7.683 -4.680 -31.078 1.00 90.50 123 LYS A N 1
ATOM 926 C CA . LYS A 1 123 ? 8.554 -5.289 -30.059 1.00 90.50 123 LYS A CA 1
ATOM 927 C C . LYS A 1 123 ? 7.740 -6.125 -29.065 1.00 90.50 123 LYS A C 1
ATOM 929 O O . LYS A 1 123 ? 8.003 -7.315 -28.906 1.00 90.50 123 LYS A O 1
ATOM 934 N N . LEU A 1 124 ? 6.701 -5.525 -28.486 1.00 81.25 124 LEU A N 1
ATOM 935 C CA . LEU A 1 124 ? 5.751 -6.168 -27.578 1.00 81.25 124 LEU A CA 1
ATOM 936 C C . LEU A 1 124 ? 5.109 -7.415 -28.215 1.00 81.25 124 LEU A C 1
ATOM 938 O O . LEU A 1 124 ? 5.067 -8.484 -27.604 1.00 81.25 124 LEU A O 1
ATOM 942 N N . ALA A 1 125 ? 4.682 -7.330 -29.476 1.00 80.94 125 ALA A N 1
ATOM 943 C CA . ALA A 1 125 ? 4.141 -8.483 -30.191 1.00 80.94 125 ALA A CA 1
ATOM 944 C C . ALA A 1 125 ? 5.192 -9.584 -30.455 1.00 80.94 125 ALA A C 1
ATOM 946 O O . ALA A 1 125 ? 4.875 -10.766 -30.339 1.00 80.94 125 ALA A O 1
ATOM 947 N N . MET A 1 126 ? 6.446 -9.224 -30.762 1.00 84.12 126 MET A N 1
ATOM 948 C CA . MET A 1 126 ? 7.559 -10.171 -30.940 1.00 84.12 126 MET A CA 1
ATOM 949 C C . MET A 1 126 ? 7.911 -10.899 -29.635 1.00 84.12 126 MET A C 1
ATOM 951 O O . MET A 1 126 ? 8.237 -12.086 -29.672 1.00 84.12 126 MET A O 1
ATOM 955 N N . GLU A 1 127 ? 7.837 -10.214 -28.492 1.00 83.31 127 GLU A N 1
ATOM 956 C CA . GLU A 1 127 ? 8.038 -10.795 -27.159 1.00 83.31 127 GLU A CA 1
ATOM 957 C C . GLU A 1 127 ? 6.922 -11.790 -26.811 1.00 83.31 127 GLU A C 1
ATOM 959 O O . GLU A 1 127 ? 7.206 -12.934 -26.448 1.00 83.31 127 GLU A O 1
ATOM 964 N N . LEU A 1 128 ? 5.655 -11.399 -26.997 1.00 75.75 128 LEU A N 1
ATOM 965 C CA . LEU A 1 128 ? 4.492 -12.266 -26.770 1.00 75.75 128 LEU A CA 1
ATOM 966 C C . LEU A 1 128 ? 4.499 -13.496 -27.692 1.00 75.75 128 LEU A C 1
ATOM 968 O O . LEU A 1 128 ? 4.254 -14.613 -27.234 1.00 75.75 128 LEU A O 1
ATOM 972 N N . ALA A 1 129 ? 4.847 -13.325 -28.970 1.00 74.19 129 ALA A N 1
ATOM 973 C CA . ALA A 1 129 ? 4.964 -14.427 -29.922 1.00 74.19 129 ALA A CA 1
ATOM 974 C C . ALA A 1 129 ? 6.121 -15.390 -29.591 1.00 74.19 129 ALA A C 1
ATOM 976 O O . ALA A 1 129 ? 6.046 -16.574 -29.918 1.00 74.19 129 ALA A O 1
ATOM 977 N N . ARG A 1 130 ? 7.160 -14.935 -28.879 1.00 82.44 130 ARG A N 1
ATOM 978 C CA . ARG A 1 130 ? 8.244 -15.784 -28.342 1.00 82.44 130 ARG A CA 1
ATOM 979 C C . ARG A 1 130 ? 7.930 -16.398 -26.968 1.00 82.44 130 ARG A C 1
ATOM 981 O O . ARG A 1 130 ? 8.796 -17.031 -26.375 1.00 82.44 130 ARG A O 1
ATOM 988 N N . GLY A 1 131 ? 6.700 -16.246 -26.469 1.00 60.06 131 GLY A N 1
ATOM 989 C CA . GLY A 1 131 ? 6.246 -16.796 -25.185 1.00 60.06 131 GLY A CA 1
ATOM 990 C C . GLY A 1 131 ? 6.526 -15.908 -23.967 1.00 60.06 131 GLY A C 1
ATOM 991 O O . GLY A 1 131 ? 6.166 -16.279 -22.848 1.00 60.06 131 GLY A O 1
ATOM 992 N N . GLY A 1 132 ? 7.118 -14.728 -24.171 1.00 51.81 132 GLY A N 1
ATOM 993 C CA . GLY A 1 132 ? 7.360 -13.743 -23.122 1.00 51.81 132 GLY A CA 1
ATOM 994 C C . GLY A 1 132 ? 6.075 -13.141 -22.545 1.00 51.81 132 GLY A C 1
ATOM 995 O O . GLY A 1 132 ? 4.949 -13.508 -22.902 1.00 51.81 132 GLY A O 1
ATOM 996 N N . SER A 1 133 ? 6.244 -12.190 -21.632 1.00 43.03 133 SER A N 1
ATOM 997 C CA . SER A 1 133 ? 5.155 -11.387 -21.071 1.00 43.03 133 SER A CA 1
ATOM 998 C C . SER A 1 133 ? 5.538 -9.915 -21.187 1.00 43.03 133 SER A C 1
ATOM 1000 O O . SER A 1 133 ? 6.043 -9.319 -20.242 1.00 43.03 133 SER A O 1
ATOM 1002 N N . GLY A 1 134 ? 5.393 -9.373 -22.397 1.00 36.94 134 GLY A N 1
ATOM 1003 C CA . GLY A 1 134 ? 5.715 -7.978 -22.675 1.00 36.94 134 GLY A CA 1
ATOM 1004 C C . GLY A 1 134 ? 4.651 -7.023 -22.126 1.00 36.94 134 GLY A C 1
ATOM 1005 O O . GLY A 1 134 ? 3.477 -7.376 -22.004 1.00 36.94 134 GLY A O 1
ATOM 1006 N N . SER A 1 135 ? 5.075 -5.793 -21.852 1.00 30.72 135 SER A N 1
ATOM 1007 C CA . SER A 1 135 ? 4.225 -4.629 -21.584 1.00 30.72 135 SER A CA 1
ATOM 1008 C C . SER A 1 135 ? 4.806 -3.434 -22.341 1.00 30.72 135 SER A C 1
ATOM 1010 O O . SER A 1 135 ? 6.009 -3.404 -22.601 1.00 30.72 135 SER A O 1
ATOM 1012 N N . ALA A 1 136 ? 3.977 -2.459 -22.718 1.00 28.59 136 ALA A N 1
ATOM 1013 C CA . ALA A 1 136 ? 4.443 -1.285 -23.455 1.00 28.59 136 ALA A CA 1
ATOM 1014 C C . ALA A 1 136 ? 5.470 -0.468 -22.643 1.00 28.59 136 ALA A C 1
ATOM 1016 O O . ALA A 1 136 ? 5.360 -0.356 -21.420 1.00 28.59 136 ALA A O 1
ATOM 1017 N N . VAL A 1 137 ? 6.457 0.104 -23.340 1.00 30.05 137 VAL A N 1
ATOM 1018 C CA . VAL A 1 137 ? 7.531 0.937 -22.774 1.00 30.05 137 VAL A CA 1
ATOM 1019 C C . VAL A 1 137 ? 7.573 2.272 -23.524 1.00 30.05 137 VAL A C 1
ATOM 1021 O O . VAL A 1 137 ? 7.452 2.296 -24.747 1.00 30.05 137 VAL A O 1
ATOM 1024 N N . ASP A 1 138 ? 7.738 3.364 -22.780 1.00 29.08 138 ASP A N 1
ATOM 1025 C CA . ASP A 1 138 ? 7.841 4.753 -23.256 1.00 29.08 138 ASP A CA 1
ATOM 1026 C C . ASP A 1 138 ? 9.194 5.008 -23.977 1.00 29.08 138 ASP A C 1
ATOM 1028 O O . ASP A 1 138 ? 10.239 4.609 -23.448 1.00 29.08 138 ASP A O 1
ATOM 1032 N N . PRO A 1 139 ? 9.233 5.608 -25.187 1.00 29.72 139 PRO A N 1
ATOM 1033 C CA . PRO A 1 139 ? 10.470 5.764 -25.962 1.00 29.72 139 PRO A CA 1
ATOM 1034 C C . PRO A 1 139 ? 11.262 7.040 -25.616 1.00 29.72 139 PRO A C 1
ATOM 1036 O O . PRO A 1 139 ? 10.772 8.154 -25.794 1.00 29.72 139 PRO A O 1
ATOM 1039 N N . GLY A 1 140 ? 12.536 6.905 -25.211 1.00 29.58 140 GLY A N 1
ATOM 1040 C CA . GLY A 1 140 ? 13.333 8.090 -24.850 1.00 29.58 140 GLY A CA 1
ATOM 1041 C C . GLY A 1 140 ? 14.823 7.931 -24.508 1.00 29.58 140 GLY A C 1
ATOM 1042 O O . GLY A 1 140 ? 15.304 8.710 -23.689 1.00 29.58 140 GLY A O 1
ATOM 1043 N N . VAL A 1 141 ? 15.569 6.980 -25.094 1.00 30.72 141 VAL A N 1
ATOM 1044 C CA . VAL A 1 141 ? 17.045 6.888 -24.931 1.00 30.72 141 VAL A CA 1
ATOM 1045 C C . VAL A 1 141 ? 17.744 6.586 -26.264 1.00 30.72 141 VAL A C 1
ATOM 1047 O O . VAL A 1 141 ? 17.328 5.697 -27.005 1.00 30.72 141 VAL A O 1
ATOM 1050 N N . ASP A 1 142 ? 18.823 7.314 -26.563 1.00 28.03 142 ASP A N 1
ATOM 1051 C CA . ASP A 1 142 ? 19.613 7.234 -27.794 1.00 28.03 142 ASP A CA 1
ATOM 1052 C C . ASP A 1 142 ? 20.794 6.246 -27.692 1.00 28.03 142 ASP A C 1
ATOM 1054 O O . ASP A 1 142 ? 21.929 6.591 -27.366 1.00 28.03 142 ASP A O 1
ATOM 1058 N N . ASN A 1 143 ? 20.535 4.978 -28.020 1.00 28.36 143 ASN A N 1
ATOM 1059 C CA . ASN A 1 143 ? 21.537 3.911 -27.944 1.00 28.36 143 ASN A CA 1
ATOM 1060 C C . ASN A 1 143 ? 22.572 3.958 -29.088 1.00 28.36 143 ASN A C 1
ATOM 1062 O O . ASN A 1 143 ? 22.396 3.331 -30.134 1.00 28.36 143 ASN A O 1
ATOM 1066 N N . ASN A 1 144 ? 23.712 4.616 -28.857 1.00 25.70 144 ASN A N 1
ATOM 1067 C CA . ASN A 1 144 ? 24.945 4.371 -29.615 1.00 25.70 144 ASN A CA 1
ATOM 1068 C C . ASN A 1 144 ? 25.795 3.290 -28.899 1.00 25.70 144 ASN A C 1
ATOM 1070 O O . ASN A 1 144 ? 26.131 3.473 -27.729 1.00 25.70 144 ASN A O 1
ATOM 1074 N N . PRO A 1 145 ? 26.163 2.172 -29.554 1.00 38.00 145 PRO A N 1
ATOM 1075 C CA . PRO A 1 145 ? 26.570 0.949 -28.855 1.00 38.00 145 PRO A CA 1
ATOM 1076 C C . PRO A 1 145 ? 28.024 0.961 -28.363 1.00 38.00 145 PRO A C 1
ATOM 1078 O O . PRO A 1 145 ? 28.922 1.413 -29.078 1.00 38.00 145 PRO A O 1
ATOM 1081 N N . GLY A 1 146 ? 28.281 0.354 -27.194 1.00 26.97 146 GLY A N 1
ATOM 1082 C CA . GLY A 1 146 ? 29.653 -0.001 -26.811 1.00 26.97 146 GLY A CA 1
ATOM 1083 C C . GLY A 1 146 ? 29.972 -0.234 -25.331 1.00 26.97 146 GLY A C 1
ATOM 1084 O O . GLY A 1 146 ? 30.811 0.488 -24.808 1.00 26.97 146 GLY A O 1
ATOM 1085 N N . THR A 1 147 ? 29.426 -1.288 -24.714 1.00 23.94 147 THR A N 1
ATOM 1086 C CA . THR A 1 147 ? 30.194 -2.216 -23.845 1.00 23.94 147 THR A CA 1
ATOM 1087 C C . THR A 1 147 ? 29.372 -3.471 -23.577 1.00 23.94 147 THR A C 1
ATOM 1089 O O . THR A 1 147 ? 28.195 -3.359 -23.245 1.00 23.94 147 THR A O 1
ATOM 1092 N N . ASP A 1 148 ? 29.988 -4.648 -23.685 1.00 34.75 148 ASP A N 1
ATOM 1093 C CA . ASP A 1 148 ? 29.351 -5.912 -23.314 1.00 34.75 148 ASP A CA 1
ATOM 1094 C C . ASP A 1 148 ? 29.118 -5.955 -21.794 1.00 34.75 148 ASP A C 1
ATOM 1096 O O . ASP A 1 148 ? 30.068 -5.858 -21.011 1.00 34.75 148 ASP A O 1
ATOM 1100 N N . VAL A 1 149 ? 27.861 -6.109 -21.377 1.00 32.03 149 VAL A N 1
ATOM 1101 C CA . VAL A 1 149 ? 27.498 -6.454 -19.997 1.00 32.03 149 VAL A CA 1
ATOM 1102 C C . VAL A 1 149 ? 27.119 -7.932 -19.983 1.00 32.03 149 VAL A C 1
ATOM 1104 O O . VAL A 1 149 ? 26.423 -8.406 -20.875 1.00 32.03 149 VAL A O 1
ATOM 1107 N N . ASP A 1 150 ? 27.642 -8.664 -19.003 1.00 30.22 150 ASP A N 1
ATOM 1108 C CA . ASP A 1 150 ? 27.500 -10.115 -18.876 1.00 30.22 150 ASP A CA 1
ATOM 1109 C C . ASP A 1 150 ? 26.032 -10.504 -18.617 1.00 30.22 150 ASP A C 1
ATOM 1111 O O . ASP A 1 150 ? 25.532 -10.323 -17.505 1.00 30.22 150 ASP A O 1
ATOM 1115 N N . ASP A 1 151 ? 25.352 -11.040 -19.641 1.00 31.12 151 ASP A N 1
ATOM 1116 C CA . ASP A 1 151 ? 24.025 -11.672 -19.541 1.00 31.12 151 ASP A CA 1
ATOM 1117 C C . ASP A 1 151 ? 24.138 -12.984 -18.740 1.00 31.12 151 ASP A C 1
ATOM 1119 O O . ASP A 1 151 ? 24.081 -14.107 -19.257 1.00 31.12 151 ASP A O 1
ATOM 1123 N N . GLY A 1 152 ? 24.335 -12.833 -17.429 1.00 27.69 152 GLY A N 1
ATOM 1124 C CA . GLY A 1 152 ? 24.276 -13.924 -16.470 1.00 27.69 152 GLY A CA 1
ATOM 1125 C C . GLY A 1 152 ? 22.912 -14.620 -16.554 1.00 27.69 152 GLY A C 1
ATOM 1126 O O . GLY A 1 152 ? 21.887 -13.950 -16.697 1.00 27.69 152 GLY A O 1
ATOM 1127 N N . PRO A 1 153 ? 22.858 -15.961 -16.474 1.00 33.72 153 PRO A N 1
ATOM 1128 C CA . PRO A 1 153 ? 21.641 -16.700 -16.779 1.00 33.72 153 PRO A CA 1
ATOM 1129 C C . PRO A 1 153 ? 20.513 -16.336 -15.812 1.00 33.72 153 PRO A C 1
ATOM 1131 O O . PRO A 1 153 ? 20.605 -16.615 -14.613 1.00 33.72 153 PRO A O 1
ATOM 1134 N N . VAL A 1 154 ? 19.422 -15.782 -16.353 1.00 40.16 154 VAL A N 1
ATOM 1135 C CA . VAL A 1 154 ? 18.129 -15.702 -15.662 1.00 40.16 154 VAL A CA 1
ATOM 1136 C C . VAL A 1 154 ? 17.739 -17.106 -15.212 1.00 40.16 154 VAL A C 1
ATOM 1138 O O . VAL A 1 154 ? 17.452 -17.985 -16.022 1.00 40.16 154 VAL A O 1
ATOM 1141 N N . SER A 1 155 ? 17.810 -17.342 -13.906 1.00 37.03 155 SER A N 1
ATOM 1142 C CA . SER A 1 155 ? 17.575 -18.658 -13.324 1.00 37.03 155 SER A CA 1
ATOM 1143 C C . SER A 1 155 ? 16.104 -19.052 -13.424 1.00 37.03 155 SER A C 1
ATOM 1145 O O . SER A 1 155 ? 15.240 -18.217 -13.147 1.00 37.03 155 SER A O 1
ATOM 1147 N N . ASP A 1 156 ? 15.824 -20.330 -13.695 1.00 41.62 156 ASP A N 1
ATOM 1148 C CA . ASP A 1 156 ? 14.481 -20.908 -13.573 1.00 41.62 156 ASP A CA 1
ATOM 1149 C C . ASP A 1 156 ? 13.943 -20.671 -12.150 1.00 41.62 156 ASP A C 1
ATOM 1151 O O . ASP A 1 156 ? 14.366 -21.309 -11.181 1.00 41.62 156 ASP A O 1
ATOM 1155 N N . ALA A 1 157 ? 13.046 -19.693 -12.009 1.00 50.16 157 ALA A N 1
ATOM 1156 C CA . ALA A 1 157 ? 12.682 -19.096 -10.728 1.00 50.16 157 ALA A CA 1
ATOM 1157 C C . ALA A 1 157 ? 11.662 -19.947 -9.944 1.00 50.16 157 ALA A C 1
ATOM 1159 O O . ALA A 1 157 ? 10.500 -19.581 -9.792 1.00 50.16 157 ALA A O 1
ATOM 1160 N N . THR A 1 158 ? 12.101 -21.103 -9.440 1.00 55.62 158 THR A N 1
ATOM 1161 C CA . THR A 1 158 ? 11.237 -22.121 -8.806 1.00 55.62 158 THR A CA 1
ATOM 1162 C C . THR A 1 158 ? 11.012 -21.953 -7.291 1.00 55.62 158 THR A C 1
ATOM 1164 O O . THR A 1 158 ? 10.435 -22.837 -6.663 1.00 55.62 158 THR A O 1
ATOM 1167 N N . ASP A 1 159 ? 11.486 -20.861 -6.684 1.00 79.38 159 ASP A N 1
ATOM 1168 C CA . ASP A 1 159 ? 11.241 -20.473 -5.278 1.00 79.38 159 ASP A CA 1
ATOM 1169 C C . ASP A 1 159 ? 11.184 -18.940 -5.201 1.00 79.38 159 ASP A C 1
ATOM 1171 O O . ASP A 1 159 ? 12.152 -18.278 -4.818 1.00 79.38 159 ASP A O 1
ATOM 1175 N N . LEU A 1 160 ? 10.059 -18.380 -5.662 1.00 91.94 160 LEU A N 1
ATOM 1176 C CA . LEU A 1 160 ? 9.735 -16.964 -5.500 1.00 91.94 160 LEU A CA 1
ATOM 1177 C C . LEU A 1 160 ? 8.989 -16.714 -4.187 1.00 91.94 160 LEU A C 1
ATOM 1179 O O . LEU A 1 160 ? 8.231 -17.554 -3.687 1.00 91.94 160 LEU A O 1
ATOM 1183 N N . ARG A 1 161 ? 9.170 -15.516 -3.632 1.00 93.94 161 ARG A N 1
ATOM 1184 C CA . ARG A 1 161 ? 8.586 -15.109 -2.349 1.00 93.94 161 ARG A CA 1
ATOM 1185 C C . ARG A 1 161 ? 8.063 -13.688 -2.431 1.00 93.94 161 ARG A C 1
ATOM 1187 O O . ARG A 1 161 ? 8.763 -12.806 -2.919 1.00 93.94 161 ARG A O 1
ATOM 1194 N N . THR A 1 162 ? 6.856 -13.455 -1.929 1.00 96.19 162 THR A N 1
ATOM 1195 C CA . THR A 1 162 ? 6.220 -12.128 -1.937 1.00 96.19 162 THR A CA 1
ATOM 1196 C C . THR A 1 162 ? 6.283 -11.518 -0.543 1.00 96.19 162 THR A C 1
ATOM 1198 O O . THR A 1 162 ? 6.159 -12.232 0.455 1.00 96.19 162 THR A O 1
ATOM 1201 N N . GLY A 1 163 ? 6.467 -10.201 -0.459 1.00 97.19 163 GLY A N 1
ATOM 1202 C CA . GLY A 1 163 ? 6.537 -9.478 0.810 1.00 97.19 163 GLY A CA 1
ATOM 1203 C C . GLY A 1 163 ? 6.036 -8.041 0.716 1.00 97.19 163 GLY A C 1
ATOM 1204 O O . GLY A 1 163 ? 5.974 -7.456 -0.365 1.00 97.19 163 GLY A O 1
ATOM 1205 N N . ILE A 1 164 ? 5.671 -7.485 1.875 1.00 98.56 164 ILE A N 1
ATOM 1206 C CA . ILE A 1 164 ? 5.205 -6.102 2.050 1.00 98.56 164 ILE A CA 1
ATOM 1207 C C . ILE A 1 164 ? 6.105 -5.414 3.071 1.00 98.56 164 ILE A C 1
ATOM 1209 O O . IL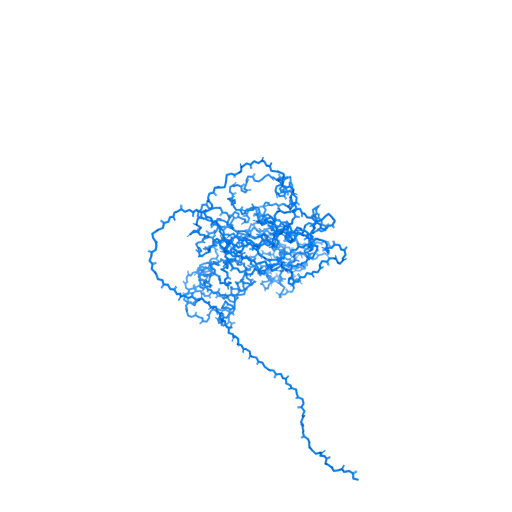E A 1 164 ? 6.402 -5.976 4.128 1.00 98.56 164 ILE A O 1
ATOM 1213 N N . GLY A 1 165 ? 6.512 -4.187 2.769 1.00 98.44 165 GLY A N 1
ATOM 1214 C CA . GLY A 1 165 ? 7.234 -3.310 3.679 1.00 98.44 165 GLY A CA 1
ATOM 1215 C C . GLY A 1 165 ? 6.527 -1.970 3.809 1.00 98.44 165 GLY A C 1
ATOM 1216 O O . GLY A 1 165 ? 6.050 -1.417 2.820 1.00 98.44 165 GLY A O 1
ATOM 1217 N N . VAL A 1 166 ? 6.451 -1.453 5.035 1.00 98.56 166 VAL A N 1
ATOM 1218 C CA . VAL A 1 166 ? 5.781 -0.184 5.345 1.00 98.56 166 VAL A CA 1
ATOM 1219 C C . VAL A 1 166 ? 6.698 0.689 6.188 1.00 98.56 166 VAL A C 1
ATOM 1221 O O . VAL A 1 166 ? 7.242 0.253 7.203 1.00 98.56 166 VAL A O 1
ATOM 1224 N N . VAL A 1 167 ? 6.846 1.943 5.784 1.00 97.88 167 VAL A N 1
ATOM 1225 C CA . VAL A 1 167 ? 7.614 2.976 6.481 1.00 97.88 167 VAL A CA 1
ATOM 1226 C C . VAL A 1 167 ? 6.648 4.107 6.770 1.00 97.88 167 VAL A C 1
ATOM 1228 O O . VAL A 1 167 ? 6.123 4.708 5.835 1.00 97.88 167 VAL A O 1
ATOM 1231 N N . SER A 1 168 ? 6.354 4.369 8.044 1.00 96.56 168 SER A N 1
ATOM 1232 C CA . SER A 1 168 ? 5.317 5.334 8.413 1.00 96.56 168 SER A CA 1
ATOM 1233 C C . SER A 1 168 ? 5.752 6.318 9.491 1.00 96.56 168 SER A C 1
ATOM 1235 O O . SER A 1 168 ? 6.594 6.015 10.335 1.00 96.56 168 SER A O 1
ATOM 1237 N N . SER A 1 169 ? 5.168 7.514 9.438 1.00 96.50 169 SER A N 1
ATOM 1238 C CA . SER A 1 169 ? 5.452 8.625 10.337 1.00 96.50 169 SER A CA 1
ATOM 1239 C C . SER A 1 169 ? 4.178 9.372 10.724 1.00 96.50 169 SER A C 1
ATOM 1241 O O . SER A 1 169 ? 3.231 9.493 9.941 1.00 96.50 169 SER A O 1
ATOM 1243 N N . LEU A 1 170 ? 4.193 9.923 11.938 1.00 98.00 170 LEU A N 1
ATOM 1244 C CA . LEU A 1 170 ? 3.198 10.867 12.442 1.00 98.00 170 LEU A CA 1
ATOM 1245 C C . LEU A 1 170 ? 3.737 12.307 12.527 1.00 98.00 170 LEU A C 1
ATOM 1247 O O . LEU A 1 170 ? 2.989 13.211 12.902 1.00 98.00 170 LEU A O 1
ATOM 1251 N N . SER A 1 171 ? 5.005 12.541 12.163 1.00 96.75 171 SER A N 1
ATOM 1252 C CA . SER A 1 171 ? 5.729 13.811 12.357 1.00 96.75 171 SER A CA 1
ATOM 1253 C C . SER A 1 171 ? 5.113 15.030 11.657 1.00 96.75 171 SER A C 1
ATOM 1255 O O . SER A 1 171 ? 5.330 16.162 12.089 1.00 96.75 171 SER A O 1
ATOM 1257 N N . SER A 1 172 ? 4.302 14.820 10.618 1.00 97.25 172 SER A N 1
ATOM 1258 C CA . SER A 1 172 ? 3.535 15.878 9.948 1.00 97.25 172 SER A CA 1
ATOM 1259 C C . SER A 1 172 ? 2.338 16.396 10.765 1.00 97.25 172 SER A C 1
ATOM 1261 O O . SER A 1 172 ? 1.755 17.420 10.394 1.00 97.25 172 SER A O 1
ATOM 1263 N N . SER A 1 173 ? 1.963 15.717 11.858 1.00 98.00 173 SER A N 1
ATOM 1264 C CA . SER A 1 173 ? 0.820 16.074 12.709 1.00 98.00 173 SER A CA 1
ATOM 1265 C C . SER A 1 173 ? 1.048 17.369 13.490 1.00 98.00 173 SER A C 1
ATOM 1267 O O . SER A 1 173 ? 2.152 17.654 13.953 1.00 98.00 173 SER A O 1
ATOM 1269 N N . LYS A 1 174 ? -0.010 18.170 13.656 1.00 98.12 174 LYS A N 1
ATOM 1270 C CA . LYS A 1 174 ? 0.038 19.510 14.261 1.00 98.12 174 LYS A CA 1
ATOM 1271 C C . LYS A 1 174 ? -1.170 19.740 15.163 1.00 98.12 174 LYS A C 1
ATOM 1273 O O . LYS A 1 174 ? -2.293 19.410 14.790 1.00 98.12 174 LYS A O 1
ATOM 1278 N N . ALA A 1 175 ? -0.931 20.319 16.335 1.00 97.81 175 ALA A N 1
ATOM 1279 C CA . ALA A 1 175 ? -1.992 20.800 17.216 1.00 97.81 175 ALA A CA 1
ATOM 1280 C C . ALA A 1 175 ? -2.641 22.088 16.648 1.00 97.81 175 ALA A C 1
ATOM 1282 O O . ALA A 1 175 ? -2.009 22.764 15.828 1.00 97.81 175 ALA A O 1
ATOM 1283 N N . PRO A 1 176 ? -3.866 22.450 17.077 1.00 97.56 176 PRO A N 1
ATOM 1284 C CA . PRO A 1 176 ? -4.529 23.694 16.693 1.00 97.56 176 PRO A CA 1
ATOM 1285 C C . PRO A 1 176 ? -3.694 24.919 17.093 1.00 97.56 176 PRO A C 1
ATOM 1287 O O . PRO A 1 176 ? -3.171 24.991 18.206 1.00 97.56 176 PRO A O 1
ATOM 1290 N N . ALA A 1 177 ? -3.563 25.886 16.186 1.00 96.12 177 ALA A N 1
ATOM 1291 C CA . ALA A 1 177 ? -2.734 27.078 16.373 1.00 96.12 177 ALA A CA 1
ATOM 1292 C C . ALA A 1 177 ? -3.232 28.243 15.506 1.00 96.12 177 ALA A C 1
ATOM 1294 O O . ALA A 1 177 ? -3.803 28.030 14.439 1.00 96.12 177 ALA A O 1
ATOM 1295 N N . ASP A 1 178 ? -3.011 29.485 15.946 1.00 93.69 178 ASP A N 1
ATOM 1296 C CA . ASP A 1 178 ? -3.350 30.717 15.208 1.00 93.69 178 ASP A CA 1
ATOM 1297 C C . ASP A 1 178 ? -4.802 30.781 14.680 1.00 93.69 178 ASP A C 1
ATOM 1299 O O . ASP A 1 178 ? -5.066 31.321 13.603 1.00 93.69 178 ASP A O 1
ATOM 1303 N N . GLY A 1 179 ? -5.754 30.202 15.424 1.00 90.50 179 GLY A N 1
ATOM 1304 C CA . GLY A 1 179 ? -7.165 30.127 15.025 1.00 90.50 179 GLY A CA 1
ATOM 1305 C C . GLY A 1 179 ? -7.473 29.097 13.929 1.00 90.50 179 GLY A C 1
ATOM 1306 O O . GLY A 1 179 ? -8.521 29.193 13.295 1.00 90.50 179 GLY A O 1
ATOM 1307 N N . LYS A 1 180 ? -6.573 28.137 13.690 1.00 95.88 180 LYS A N 1
ATOM 1308 C CA . LYS A 1 180 ? -6.739 27.016 12.754 1.00 95.88 180 LYS A CA 1
ATOM 1309 C C . LYS A 1 180 ? -6.863 25.702 13.519 1.00 95.88 180 LYS A C 1
ATOM 1311 O O . LYS A 1 180 ? -6.203 25.520 14.544 1.00 95.88 180 LYS A O 1
ATOM 1316 N N . ASP A 1 181 ? -7.646 24.789 12.960 1.00 97.25 181 ASP A N 1
ATOM 1317 C CA . ASP A 1 181 ? -7.764 23.407 13.422 1.00 97.25 181 ASP A CA 1
ATOM 1318 C C . ASP A 1 181 ? -6.419 22.665 13.379 1.00 97.25 181 ASP A C 1
ATOM 1320 O O . ASP A 1 181 ? -5.517 22.976 12.594 1.00 97.25 181 ASP A O 1
ATOM 1324 N N . GLY A 1 182 ? -6.307 21.654 14.235 1.00 98.06 182 GLY A N 1
ATOM 1325 C CA . GLY A 1 182 ? -5.229 20.680 14.224 1.00 98.06 182 GLY A CA 1
ATOM 1326 C C . GLY A 1 182 ? -5.390 19.666 13.093 1.00 98.06 182 GLY A C 1
ATOM 1327 O O . GLY A 1 182 ? -6.418 19.558 12.421 1.00 98.06 182 GLY A O 1
ATOM 1328 N N . THR A 1 183 ? -4.337 18.895 12.854 1.00 98.25 183 THR A N 1
ATOM 1329 C CA . THR A 1 183 ? -4.338 17.803 11.878 1.00 98.25 183 THR A CA 1
ATOM 1330 C C . THR A 1 183 ? -3.478 16.672 12.406 1.00 98.25 183 THR A C 1
ATOM 1332 O O . THR A 1 183 ? -2.284 16.846 12.629 1.00 98.25 183 THR A O 1
ATOM 1335 N N . ALA A 1 184 ? -4.075 15.500 12.579 1.00 98.19 184 ALA A N 1
ATOM 1336 C CA . ALA A 1 184 ? -3.356 14.251 12.730 1.00 98.19 184 ALA A CA 1
ATOM 1337 C C . ALA A 1 184 ? -3.065 13.722 11.324 1.00 98.19 184 ALA A C 1
ATOM 1339 O O . ALA A 1 184 ? -3.992 13.453 10.560 1.00 98.19 184 ALA A O 1
ATOM 1340 N N . GLN A 1 185 ? -1.790 13.623 10.961 1.00 98.06 185 GLN A N 1
ATOM 1341 C CA . GLN A 1 185 ? -1.363 13.155 9.647 1.00 98.06 185 GLN A CA 1
ATOM 1342 C C . GLN A 1 185 ? -0.591 11.849 9.792 1.00 98.06 185 GLN A C 1
ATOM 1344 O O . GLN A 1 185 ? 0.338 11.755 10.591 1.00 98.06 185 GLN A O 1
ATOM 1349 N N . THR A 1 186 ? -0.979 10.853 9.000 1.00 98.00 186 THR A N 1
ATOM 1350 C CA . THR A 1 186 ? -0.229 9.612 8.814 1.00 98.00 186 THR A CA 1
ATOM 1351 C C . THR A 1 186 ? 0.336 9.607 7.407 1.00 98.00 186 THR A C 1
ATOM 1353 O O . THR A 1 186 ? -0.410 9.484 6.432 1.00 98.00 186 THR A O 1
ATOM 1356 N N . ASP A 1 187 ? 1.653 9.732 7.322 1.00 97.38 187 ASP A N 1
ATOM 1357 C CA . ASP A 1 187 ? 2.406 9.495 6.099 1.00 97.38 187 ASP A CA 1
ATOM 1358 C C . ASP A 1 187 ? 2.902 8.049 6.141 1.00 97.38 187 ASP A C 1
ATOM 1360 O O . ASP A 1 187 ? 3.526 7.652 7.124 1.00 97.38 187 ASP A O 1
ATOM 1364 N N . ALA A 1 188 ? 2.611 7.246 5.118 1.00 98.12 188 ALA A N 1
ATOM 1365 C CA . ALA A 1 188 ? 3.082 5.865 5.039 1.00 98.12 188 ALA A CA 1
ATOM 1366 C C . ALA A 1 188 ? 3.494 5.511 3.609 1.00 98.12 188 ALA A C 1
ATOM 1368 O O . ALA A 1 188 ? 2.648 5.470 2.720 1.00 98.12 188 ALA A O 1
ATOM 1369 N N . THR A 1 189 ? 4.779 5.238 3.404 1.00 98.62 189 THR A N 1
ATOM 1370 C CA . THR A 1 189 ? 5.330 4.667 2.171 1.00 98.62 189 THR A CA 1
ATOM 1371 C C . THR A 1 189 ? 5.253 3.149 2.260 1.00 98.62 189 THR A C 1
ATOM 1373 O O . THR A 1 189 ? 5.601 2.567 3.289 1.00 98.62 189 THR A O 1
ATOM 1376 N N . ILE A 1 190 ? 4.778 2.509 1.199 1.00 98.81 190 ILE A N 1
ATOM 1377 C CA . ILE A 1 190 ? 4.485 1.079 1.148 1.00 98.81 190 ILE A CA 1
ATOM 1378 C C . ILE A 1 190 ? 5.144 0.517 -0.110 1.00 98.81 190 ILE A C 1
ATOM 1380 O O . ILE A 1 190 ? 4.985 1.074 -1.191 1.00 98.81 190 ILE A O 1
ATOM 1384 N N . ALA A 1 191 ? 5.866 -0.591 0.023 1.00 98.81 191 ALA A N 1
ATOM 1385 C CA . ALA A 1 191 ? 6.378 -1.348 -1.110 1.00 98.81 191 ALA A CA 1
ATOM 1386 C C . ALA A 1 191 ? 5.881 -2.790 -1.032 1.00 98.81 191 ALA A C 1
ATOM 1388 O O . ALA A 1 191 ? 5.859 -3.393 0.045 1.00 98.81 191 ALA A O 1
ATOM 1389 N N . ALA A 1 192 ? 5.531 -3.348 -2.185 1.00 98.62 192 ALA A N 1
ATOM 1390 C CA . ALA A 1 192 ? 5.406 -4.782 -2.373 1.00 98.62 192 ALA A CA 1
ATOM 1391 C C . ALA A 1 192 ? 6.524 -5.260 -3.298 1.00 98.62 192 ALA A C 1
ATOM 1393 O O . ALA A 1 192 ? 6.872 -4.587 -4.271 1.00 98.62 192 ALA A O 1
ATOM 1394 N N . VAL A 1 193 ? 7.077 -6.432 -2.999 1.00 98.44 193 VAL A N 1
ATOM 1395 C CA . VAL A 1 193 ? 8.091 -7.083 -3.835 1.00 98.44 193 VAL A CA 1
ATOM 1396 C C . VAL A 1 193 ? 7.762 -8.552 -4.030 1.00 98.44 193 VAL A C 1
ATOM 1398 O O . VAL A 1 193 ? 7.164 -9.186 -3.159 1.00 98.44 193 VAL A O 1
ATOM 1401 N N . THR A 1 194 ? 8.217 -9.102 -5.150 1.00 96.12 194 THR A N 1
ATOM 1402 C CA . THR A 1 194 ? 8.482 -10.534 -5.291 1.00 96.12 194 THR A CA 1
ATOM 1403 C C . THR A 1 194 ? 9.975 -10.712 -5.518 1.00 96.12 194 THR A C 1
ATOM 1405 O O . THR A 1 194 ? 10.552 -10.022 -6.358 1.00 96.12 194 THR A O 1
ATOM 1408 N N . VAL A 1 195 ? 10.602 -11.597 -4.746 1.00 95.25 195 VAL A N 1
ATOM 1409 C CA . VAL A 1 195 ? 12.040 -11.891 -4.796 1.00 95.25 195 VAL A CA 1
ATOM 1410 C C . VAL A 1 195 ? 12.303 -13.351 -5.119 1.00 95.25 195 VAL A C 1
ATOM 1412 O O . VAL A 1 195 ? 11.466 -14.209 -4.834 1.00 95.25 195 VAL A O 1
ATOM 1415 N N . ASP A 1 196 ? 13.483 -13.625 -5.667 1.00 91.12 196 ASP A N 1
ATOM 1416 C CA . ASP A 1 196 ? 14.016 -14.978 -5.782 1.00 91.12 196 ASP A CA 1
ATOM 1417 C C . ASP A 1 196 ? 14.644 -15.489 -4.469 1.00 91.12 196 ASP A C 1
ATOM 1419 O O . ASP A 1 196 ? 14.767 -14.783 -3.460 1.00 91.12 196 ASP A O 1
ATOM 1423 N N . ARG A 1 197 ? 15.066 -16.755 -4.501 1.00 87.06 197 ARG A N 1
ATOM 1424 C CA . ARG A 1 197 ? 15.774 -17.459 -3.420 1.00 87.06 197 ARG A CA 1
ATOM 1425 C C . ARG A 1 197 ? 17.067 -16.767 -2.945 1.00 87.06 197 ARG A C 1
ATOM 1427 O O . ARG A 1 197 ? 17.489 -17.017 -1.817 1.00 87.06 197 ARG A O 1
ATOM 1434 N N . ASP A 1 198 ? 17.710 -15.974 -3.808 1.00 87.12 198 ASP A N 1
ATOM 1435 C CA . ASP A 1 198 ? 19.004 -15.315 -3.586 1.00 87.12 198 ASP A CA 1
ATOM 1436 C C . ASP A 1 198 ? 18.822 -13.845 -3.138 1.00 87.12 198 ASP A C 1
ATOM 1438 O O . ASP A 1 198 ? 19.790 -13.169 -2.784 1.00 87.12 198 ASP A O 1
ATOM 1442 N N . GLY A 1 199 ? 17.574 -13.360 -3.084 1.00 89.38 199 GLY A N 1
ATOM 1443 C CA . GLY A 1 199 ? 17.198 -12.029 -2.614 1.00 89.38 199 GLY A CA 1
ATOM 1444 C C . GLY A 1 199 ? 17.214 -10.942 -3.692 1.00 89.38 199 GLY A C 1
ATOM 1445 O O . GLY A 1 199 ? 17.205 -9.757 -3.338 1.00 89.38 199 GLY A O 1
ATOM 1446 N N . ARG A 1 200 ? 17.240 -11.303 -4.984 1.00 94.56 200 ARG A N 1
ATOM 1447 C CA . ARG A 1 200 ? 17.034 -10.348 -6.085 1.00 94.56 200 ARG A CA 1
ATOM 1448 C C . ARG A 1 200 ? 15.548 -10.078 -6.272 1.00 94.56 200 ARG A C 1
ATOM 1450 O O . ARG A 1 200 ? 14.720 -10.980 -6.182 1.00 94.56 200 ARG A O 1
ATOM 1457 N N . ILE A 1 201 ? 15.212 -8.824 -6.543 1.00 95.81 201 ILE A N 1
ATOM 1458 C CA . ILE A 1 201 ? 13.846 -8.362 -6.784 1.00 95.81 201 ILE A CA 1
ATOM 1459 C C . ILE A 1 201 ? 13.454 -8.713 -8.222 1.00 95.81 201 ILE A C 1
ATOM 1461 O O . ILE A 1 201 ? 14.047 -8.218 -9.175 1.00 95.81 201 ILE A O 1
ATOM 1465 N N . VAL A 1 202 ? 12.444 -9.565 -8.373 1.00 94.25 202 VAL A N 1
ATOM 1466 C CA . VAL A 1 202 ? 11.887 -9.998 -9.666 1.00 94.25 202 VAL A CA 1
ATOM 1467 C C . VAL A 1 202 ? 10.723 -9.095 -10.082 1.00 94.25 202 VAL A C 1
ATOM 1469 O O . VAL A 1 202 ? 10.556 -8.803 -11.260 1.00 94.25 202 VAL A O 1
ATOM 1472 N N . ALA A 1 203 ? 9.961 -8.585 -9.112 1.00 95.44 203 ALA A N 1
ATOM 1473 C CA . ALA A 1 203 ? 8.955 -7.549 -9.324 1.00 95.44 203 ALA A CA 1
ATOM 1474 C C . ALA A 1 203 ? 8.893 -6.605 -8.116 1.00 95.44 203 ALA A C 1
ATOM 1476 O O . ALA A 1 203 ? 9.058 -7.043 -6.975 1.00 95.44 203 ALA A O 1
ATOM 1477 N N . CYS A 1 204 ? 8.615 -5.323 -8.356 1.00 97.94 204 CYS A N 1
ATOM 1478 C CA . CYS A 1 204 ? 8.429 -4.307 -7.322 1.00 97.94 204 CYS A CA 1
ATOM 1479 C C . CYS A 1 204 ? 7.289 -3.360 -7.708 1.00 97.94 204 CYS A C 1
ATOM 1481 O O . CYS A 1 204 ? 7.111 -3.043 -8.880 1.00 97.94 204 CYS A O 1
ATOM 1483 N N . THR A 1 205 ? 6.533 -2.894 -6.718 1.00 98.06 205 THR A N 1
ATOM 1484 C CA . THR A 1 205 ? 5.577 -1.790 -6.857 1.00 98.06 205 THR A CA 1
ATOM 1485 C C . THR A 1 205 ? 5.543 -0.985 -5.557 1.00 98.06 205 THR A C 1
ATOM 1487 O O . THR A 1 205 ? 5.743 -1.538 -4.469 1.00 98.06 205 THR A O 1
ATOM 1490 N N . ILE A 1 206 ? 5.354 0.329 -5.671 1.00 98.75 206 ILE A N 1
ATOM 1491 C CA . ILE A 1 206 ? 5.467 1.291 -4.573 1.00 98.75 206 ILE A CA 1
ATOM 1492 C C . ILE A 1 206 ? 4.215 2.165 -4.555 1.00 98.75 206 ILE A C 1
ATOM 1494 O O . ILE A 1 206 ? 3.741 2.617 -5.591 1.00 98.75 206 ILE A O 1
ATOM 1498 N N . ASP A 1 207 ? 3.702 2.439 -3.361 1.00 98.56 207 ASP A N 1
ATOM 1499 C CA . ASP A 1 207 ? 2.594 3.361 -3.141 1.00 98.56 207 ASP A CA 1
ATOM 1500 C C . ASP A 1 207 ? 2.807 4.153 -1.841 1.00 98.56 207 ASP A C 1
ATOM 1502 O O . ASP A 1 207 ? 3.698 3.856 -1.040 1.00 98.56 207 ASP A O 1
ATOM 1506 N N . ALA A 1 208 ? 2.009 5.191 -1.613 1.00 98.12 208 ALA A N 1
ATOM 1507 C CA . ALA A 1 208 ? 1.996 5.901 -0.347 1.00 98.12 208 ALA A CA 1
ATOM 1508 C C . ALA A 1 208 ? 0.609 6.418 0.041 1.00 98.12 208 ALA A C 1
ATOM 1510 O O . ALA A 1 208 ? -0.159 6.925 -0.776 1.00 98.12 208 ALA A O 1
ATOM 1511 N N . ILE A 1 209 ? 0.344 6.376 1.342 1.00 97.12 209 ILE A N 1
ATOM 1512 C CA . ILE A 1 209 ? -0.788 7.018 2.003 1.00 97.12 209 ILE A CA 1
ATOM 1513 C C . ILE A 1 209 ? -0.329 8.348 2.608 1.00 97.12 209 ILE A C 1
ATOM 1515 O O . ILE A 1 209 ? 0.760 8.454 3.170 1.00 97.12 209 ILE A O 1
ATOM 1519 N N . GLN A 1 210 ? -1.194 9.359 2.524 1.00 97.12 210 GLN A N 1
ATOM 1520 C CA . GLN A 1 210 ? -1.041 10.644 3.211 1.00 97.12 210 GLN A CA 1
ATOM 1521 C C . GLN A 1 210 ? -2.383 11.015 3.866 1.00 97.12 210 GLN A C 1
ATOM 1523 O O . GLN A 1 210 ? -3.053 11.972 3.458 1.00 97.12 210 GLN A O 1
ATOM 1528 N N . ALA A 1 211 ? -2.803 10.205 4.841 1.00 97.25 211 ALA A N 1
ATOM 1529 C CA . ALA A 1 211 ? -4.083 10.343 5.530 1.00 97.25 211 ALA A CA 1
ATOM 1530 C C . ALA A 1 211 ? -4.053 11.548 6.478 1.00 97.25 211 ALA A C 1
ATOM 1532 O O . ALA A 1 211 ? -3.101 11.720 7.239 1.00 97.25 211 ALA A O 1
ATOM 1533 N N . LYS A 1 212 ? -5.091 12.390 6.436 1.00 97.94 212 LYS A N 1
ATOM 1534 C CA . LYS A 1 212 ? -5.181 13.650 7.192 1.00 97.94 212 LYS A CA 1
ATOM 1535 C C . LYS A 1 212 ? -6.520 13.730 7.912 1.00 97.94 212 LYS A C 1
ATOM 1537 O O . LYS A 1 212 ? -7.556 13.887 7.276 1.00 97.94 212 LYS A O 1
ATOM 1542 N N . ILE A 1 213 ? -6.480 13.633 9.235 1.00 98.56 213 ILE A N 1
ATOM 1543 C CA . ILE A 1 213 ? -7.644 13.674 10.119 1.00 98.56 213 ILE A CA 1
ATOM 1544 C C . ILE A 1 213 ? -7.612 15.013 10.864 1.00 98.56 213 ILE A C 1
ATOM 1546 O O . ILE A 1 213 ? -6.777 15.237 11.741 1.00 98.56 213 ILE A O 1
ATOM 1550 N N . GLY A 1 214 ? -8.496 15.926 10.469 1.00 98.19 214 GLY A N 1
ATOM 1551 C CA . GLY A 1 214 ? -8.678 17.230 11.109 1.00 98.19 214 GLY A CA 1
ATOM 1552 C C . GLY A 1 214 ? -9.358 17.121 12.474 1.00 98.19 214 GLY A C 1
ATOM 1553 O O . GLY A 1 214 ? -10.191 16.233 12.688 1.00 98.19 214 GLY A O 1
ATOM 1554 N N . PHE A 1 215 ? -9.007 18.024 13.390 1.00 98.44 215 PHE A N 1
ATOM 1555 C CA . PHE A 1 215 ? -9.642 18.139 14.703 1.00 98.44 215 PHE A CA 1
ATOM 1556 C C . PHE A 1 215 ? -9.548 19.565 15.266 1.00 98.44 215 PHE A C 1
ATOM 1558 O O . PHE A 1 215 ? -8.580 20.275 15.005 1.00 98.44 215 PHE A O 1
ATOM 1565 N N . ASP A 1 216 ? -10.540 19.992 16.044 1.00 97.62 216 ASP A N 1
ATOM 1566 C CA . ASP A 1 216 ? -10.649 21.372 16.529 1.00 97.62 216 ASP A CA 1
ATOM 1567 C C . ASP A 1 216 ? -9.892 21.640 17.851 1.00 97.62 216 ASP A C 1
ATOM 1569 O O . ASP A 1 216 ? -9.267 20.760 18.453 1.00 97.62 216 ASP A O 1
ATOM 1573 N N . ALA A 1 217 ? -9.969 22.884 18.336 1.00 97.06 217 ALA A N 1
ATOM 1574 C CA . ALA A 1 217 ? -9.374 23.329 19.603 1.00 97.06 217 ALA A CA 1
ATOM 1575 C C . ALA A 1 217 ? -10.003 22.718 20.879 1.00 97.06 217 ALA A C 1
ATOM 1577 O O . ALA A 1 217 ? -9.493 22.947 21.974 1.00 97.06 217 ALA A O 1
ATOM 1578 N N . SER A 1 218 ? -11.086 21.943 20.762 1.00 96.00 218 SER A N 1
ATOM 1579 C CA . SER A 1 218 ? -11.656 21.123 21.843 1.00 96.00 218 SER A CA 1
ATOM 1580 C C . SER A 1 218 ? -11.247 19.646 21.752 1.00 96.00 218 SER A C 1
ATOM 1582 O O . SER A 1 218 ? -11.638 18.839 22.594 1.00 96.00 218 SER A O 1
ATOM 1584 N N . GLY A 1 219 ? -10.459 19.276 20.736 1.00 96.94 219 GLY A N 1
ATOM 1585 C CA . GLY A 1 219 ? -10.107 17.891 20.436 1.00 96.94 219 GLY A CA 1
ATOM 1586 C C . GLY A 1 219 ? -11.236 17.098 19.769 1.00 96.94 219 GLY A C 1
ATOM 1587 O O . GLY A 1 219 ? -11.183 15.864 19.750 1.00 96.94 219 GLY A O 1
ATOM 1588 N N . ALA A 1 220 ? -12.261 17.764 19.227 1.00 97.69 220 ALA A N 1
ATOM 1589 C CA . ALA A 1 220 ? -13.304 17.106 18.450 1.00 97.69 220 ALA A CA 1
ATOM 1590 C C . ALA A 1 220 ? -12.814 16.822 17.024 1.00 97.69 220 ALA A C 1
ATOM 1592 O O . ALA A 1 220 ? -12.252 17.698 16.371 1.00 97.69 220 ALA A O 1
ATOM 1593 N N . ILE A 1 221 ? -13.026 15.600 16.527 1.00 98.00 221 ILE A N 1
ATOM 1594 C CA . ILE A 1 221 ? -12.642 15.223 15.160 1.00 98.00 221 ILE A CA 1
ATOM 1595 C C . ILE A 1 221 ? -13.565 15.943 14.165 1.00 98.00 221 ILE A C 1
ATOM 1597 O O . ILE A 1 221 ? -14.785 15.816 14.254 1.00 98.00 221 ILE A O 1
ATOM 1601 N N . THR A 1 222 ? -12.986 16.683 13.215 1.00 97.25 222 THR A N 1
ATOM 1602 C CA . THR A 1 222 ? -13.723 17.439 12.182 1.00 97.25 222 THR A CA 1
ATOM 1603 C C . THR A 1 222 ? -13.767 16.717 10.832 1.00 97.25 222 THR A C 1
ATOM 1605 O O . THR A 1 222 ? -14.594 17.033 9.979 1.00 97.25 222 THR A O 1
ATOM 1608 N N . THR A 1 223 ? -12.926 15.697 10.637 1.00 96.81 223 THR A N 1
ATOM 1609 C CA . THR A 1 223 ? -13.048 14.740 9.523 1.00 96.81 223 THR A CA 1
ATOM 1610 C C . THR A 1 223 ? -14.242 13.806 9.736 1.00 96.81 223 THR A C 1
ATOM 1612 O O . THR A 1 223 ? -14.429 13.273 10.826 1.00 96.81 223 THR A O 1
ATOM 1615 N N . GLY A 1 224 ? -15.056 13.599 8.696 1.00 92.12 224 GLY A N 1
ATOM 1616 C CA . GLY A 1 224 ? -16.226 12.717 8.764 1.00 92.12 224 GLY A CA 1
ATOM 1617 C C . GLY A 1 224 ? -15.854 11.257 9.047 1.00 92.12 224 GLY A C 1
ATOM 1618 O O . GLY A 1 224 ? -14.824 10.779 8.578 1.00 92.12 224 GLY A O 1
ATOM 1619 N N . ALA A 1 225 ? -16.704 10.541 9.790 1.00 84.50 225 ALA A N 1
ATOM 1620 C CA . ALA A 1 225 ? -16.430 9.168 10.230 1.00 84.50 225 ALA A CA 1
ATOM 1621 C C . ALA A 1 225 ? -16.176 8.192 9.064 1.00 84.50 225 ALA A C 1
ATOM 1623 O O . ALA A 1 225 ? -15.284 7.353 9.148 1.00 84.50 225 ALA A O 1
ATOM 1624 N N . ASP A 1 226 ? -16.900 8.343 7.954 1.00 87.25 226 ASP A N 1
ATOM 1625 C CA . ASP A 1 226 ? -16.784 7.465 6.782 1.00 87.25 226 ASP A CA 1
ATOM 1626 C C . ASP A 1 226 ? -15.607 7.826 5.849 1.00 87.25 226 ASP A C 1
ATOM 1628 O O . ASP A 1 226 ? -15.453 7.221 4.784 1.00 87.25 226 ASP A O 1
ATOM 1632 N N . ALA A 1 227 ? -14.775 8.813 6.214 1.00 93.25 227 ALA A N 1
ATOM 1633 C CA . ALA A 1 227 ? -13.702 9.314 5.361 1.00 93.25 227 ALA A CA 1
ATOM 1634 C C . ALA A 1 227 ? -12.695 8.215 4.985 1.00 93.25 227 ALA A C 1
ATOM 1636 O O . ALA A 1 227 ? -12.054 7.605 5.846 1.00 93.25 227 ALA A O 1
ATOM 1637 N N . GLN A 1 228 ? -12.546 8.018 3.675 1.00 94.19 228 GLN A N 1
ATOM 1638 C CA . GLN A 1 228 ? -11.516 7.192 3.054 1.00 94.19 228 GLN A CA 1
ATOM 1639 C C . GLN A 1 228 ? -10.398 8.088 2.516 1.00 94.19 228 GLN A C 1
ATOM 1641 O O . GLN A 1 228 ? -10.649 9.225 2.110 1.00 94.19 228 GLN A O 1
ATOM 1646 N N . PHE A 1 229 ? -9.178 7.564 2.463 1.00 96.75 229 PHE A N 1
ATOM 1647 C CA . PHE A 1 229 ? -8.029 8.240 1.870 1.00 96.75 229 PHE A CA 1
ATOM 1648 C C . PHE A 1 229 ? -7.520 7.423 0.688 1.00 96.75 229 PHE A C 1
ATOM 1650 O O . PHE A 1 229 ? -7.131 6.269 0.858 1.00 96.75 229 PHE A O 1
ATOM 1657 N N . GLN A 1 230 ? -7.527 8.037 -0.496 1.00 97.12 230 GLN A N 1
ATOM 1658 C CA . GLN A 1 230 ? -6.909 7.457 -1.684 1.00 97.12 230 GLN A CA 1
ATOM 1659 C C . GLN A 1 230 ? -5.387 7.429 -1.544 1.00 97.12 230 GLN A C 1
ATOM 1661 O O . GLN A 1 230 ? -4.789 8.299 -0.896 1.00 97.12 230 GLN A O 1
ATOM 1666 N N . THR A 1 231 ? -4.769 6.443 -2.181 1.00 98.19 231 THR A N 1
ATOM 1667 C CA . THR A 1 231 ? -3.313 6.345 -2.282 1.00 98.19 231 THR A CA 1
ATOM 1668 C C . THR A 1 231 ? -2.739 7.338 -3.298 1.00 98.19 231 THR A C 1
ATOM 1670 O O . THR A 1 231 ? -3.478 7.988 -4.042 1.00 98.19 231 THR A O 1
ATOM 1673 N N . LYS A 1 232 ? -1.412 7.490 -3.355 1.00 97.50 232 LYS A N 1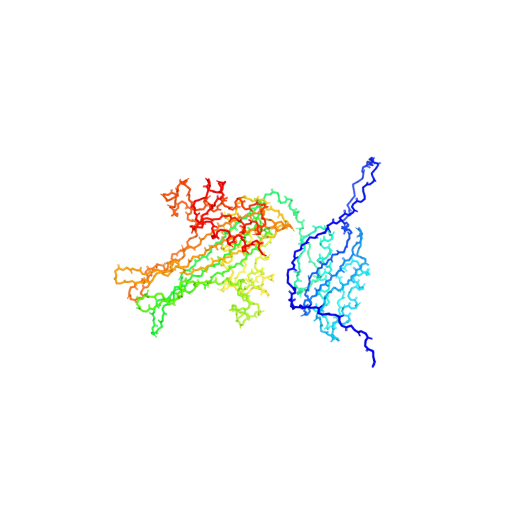
ATOM 1674 C CA . LYS A 1 232 ? -0.785 8.338 -4.378 1.00 97.50 232 LYS A CA 1
ATOM 1675 C C . LYS A 1 232 ? -0.816 7.700 -5.766 1.00 97.50 232 LYS A C 1
ATOM 1677 O O . LYS A 1 232 ? -1.000 8.449 -6.725 1.00 97.50 232 LYS A O 1
ATOM 1682 N N . GLN A 1 233 ? -0.738 6.371 -5.873 1.00 94.00 233 GLN A N 1
ATOM 1683 C CA . GLN A 1 233 ? -0.999 5.678 -7.141 1.00 94.00 233 GLN A CA 1
ATOM 1684 C C . GLN A 1 233 ? -2.454 5.906 -7.597 1.00 94.00 233 GLN A C 1
ATOM 1686 O O . GLN A 1 233 ? -2.685 6.275 -8.744 1.00 94.00 233 GLN A O 1
ATOM 1691 N N . GLU A 1 234 ? -3.438 5.804 -6.692 1.00 94.94 234 GLU A N 1
ATOM 1692 C CA . GLU A 1 234 ? -4.858 6.059 -7.006 1.00 94.94 234 GLU A CA 1
ATOM 1693 C C . GLU A 1 234 ? -5.173 7.517 -7.366 1.00 94.94 234 GLU A C 1
ATOM 1695 O O . GLU A 1 234 ? -6.102 7.785 -8.129 1.00 94.94 234 GLU A O 1
ATOM 1700 N N . LEU A 1 235 ? -4.449 8.476 -6.785 1.00 93.06 235 LEU A N 1
ATOM 1701 C CA . LEU A 1 235 ? -4.600 9.888 -7.127 1.00 93.06 235 LEU A CA 1
ATOM 1702 C C . LEU A 1 235 ? -3.959 10.207 -8.483 1.00 93.06 235 LEU A C 1
ATOM 1704 O O . LEU A 1 235 ? -4.508 11.023 -9.231 1.00 93.06 235 LEU A O 1
ATOM 1708 N N . GLY A 1 236 ? -2.803 9.612 -8.798 1.00 92.94 236 GLY A N 1
ATOM 1709 C CA . GLY A 1 236 ? -2.016 9.939 -9.986 1.00 92.94 236 GLY A CA 1
ATOM 1710 C C . GLY A 1 236 ? -1.820 11.453 -10.122 1.00 92.94 236 GLY A C 1
ATOM 1711 O O . GLY A 1 236 ? -1.523 12.148 -9.145 1.00 92.94 236 GLY A O 1
ATOM 1712 N N . ARG A 1 237 ? -2.086 12.012 -11.314 1.00 89.50 237 ARG A N 1
ATOM 1713 C CA . ARG A 1 237 ? -1.967 13.465 -11.578 1.00 89.50 237 ARG A CA 1
ATOM 1714 C C . ARG A 1 237 ? -2.915 14.352 -10.747 1.00 89.50 237 ARG A C 1
ATOM 1716 O O . ARG A 1 237 ? -2.750 15.573 -10.753 1.00 89.50 237 ARG A O 1
ATOM 1723 N N . ASN A 1 238 ? -3.873 13.781 -10.007 1.00 93.88 238 ASN A N 1
ATOM 1724 C CA . ASN A 1 238 ? -4.692 14.523 -9.039 1.00 93.88 238 ASN A CA 1
ATOM 1725 C C . ASN A 1 238 ? -3.939 14.829 -7.731 1.00 93.88 238 ASN A C 1
ATOM 1727 O O . ASN A 1 238 ? -4.331 15.755 -7.023 1.00 93.88 238 ASN A O 1
ATOM 1731 N N . TYR A 1 239 ? -2.848 14.111 -7.417 1.00 93.06 239 TYR A N 1
ATOM 1732 C CA . TYR A 1 239 ? -1.933 14.498 -6.334 1.00 93.06 239 TYR A CA 1
ATOM 1733 C C . TYR A 1 239 ? -1.210 15.813 -6.680 1.00 93.06 239 TYR A C 1
ATOM 1735 O O . TYR A 1 239 ? -1.023 16.673 -5.817 1.00 93.06 239 TYR A O 1
ATOM 1743 N N . GLY A 1 240 ? -0.916 16.029 -7.967 1.00 92.31 240 GLY A N 1
ATOM 1744 C CA . GLY A 1 240 ? -0.554 17.324 -8.540 1.00 92.31 240 GLY A CA 1
ATOM 1745 C C . GLY A 1 240 ? 0.912 17.721 -8.364 1.00 92.31 240 GLY A C 1
ATOM 1746 O O . GLY A 1 240 ? 1.255 18.880 -8.619 1.00 92.31 240 GLY A O 1
ATOM 1747 N N . MET A 1 241 ? 1.779 16.792 -7.950 1.00 93.69 241 MET A N 1
ATOM 1748 C CA . MET A 1 241 ? 3.208 17.033 -7.757 1.00 93.69 241 MET A CA 1
ATOM 1749 C C . MET A 1 241 ? 3.929 17.310 -9.080 1.00 93.69 241 MET A C 1
ATOM 1751 O O . MET A 1 241 ? 4.965 17.975 -9.071 1.00 93.69 241 MET A O 1
ATOM 1755 N N . TYR A 1 242 ? 3.356 16.903 -10.220 1.00 89.31 242 TYR A N 1
ATOM 1756 C CA . TYR A 1 242 ? 3.886 17.209 -11.556 1.00 89.31 242 TYR A CA 1
ATOM 1757 C C . TYR A 1 242 ? 4.155 18.714 -11.781 1.00 89.31 242 TYR A C 1
ATOM 1759 O O . TYR A 1 242 ? 5.007 19.082 -12.581 1.00 89.31 242 TYR A O 1
ATOM 1767 N N . LYS A 1 243 ? 3.459 19.594 -11.042 1.00 92.94 243 LYS A N 1
ATOM 1768 C CA . LYS A 1 243 ? 3.606 21.064 -11.084 1.00 92.94 243 LYS A CA 1
ATOM 1769 C C . LYS A 1 243 ? 4.817 21.600 -10.308 1.00 92.94 243 LYS A C 1
ATOM 1771 O O . LYS A 1 243 ? 5.195 22.751 -10.506 1.00 92.94 243 LYS A O 1
ATOM 1776 N N . ALA A 1 244 ? 5.363 20.806 -9.388 1.00 89.50 244 ALA A N 1
ATOM 1777 C CA . ALA A 1 244 ? 6.527 21.133 -8.558 1.00 89.50 244 ALA A CA 1
ATOM 1778 C C . ALA A 1 244 ? 7.767 20.295 -8.925 1.00 89.50 244 ALA A C 1
ATOM 1780 O O . ALA A 1 244 ? 8.886 20.659 -8.572 1.00 89.50 244 ALA A O 1
ATOM 1781 N N . SER A 1 245 ? 7.564 19.185 -9.638 1.00 90.50 245 SER A N 1
ATOM 1782 C CA . SER A 1 245 ? 8.603 18.332 -10.208 1.00 90.50 245 SER A CA 1
ATOM 1783 C C . SER A 1 245 ? 9.391 19.061 -11.297 1.00 90.50 245 SER A C 1
ATOM 1785 O O . SER A 1 245 ? 8.813 19.537 -12.274 1.00 90.50 245 SER A O 1
ATOM 1787 N N . SER A 1 246 ? 10.721 19.103 -11.178 1.00 89.56 246 SER A N 1
ATOM 1788 C CA . SER A 1 246 ? 11.597 19.720 -12.186 1.00 89.56 246 SER A CA 1
ATOM 1789 C C . SER A 1 246 ? 11.667 18.941 -13.505 1.00 89.56 246 SER A C 1
ATOM 1791 O O . SER A 1 246 ? 12.127 19.493 -14.500 1.00 89.56 246 SER A O 1
ATOM 1793 N N . ILE A 1 247 ? 11.199 17.688 -13.518 1.00 91.06 247 ILE A N 1
ATOM 1794 C CA . ILE A 1 247 ? 11.102 16.820 -14.704 1.00 91.06 247 ILE A CA 1
ATOM 1795 C C . ILE A 1 247 ? 9.654 16.639 -15.194 1.00 91.06 247 ILE A C 1
ATOM 1797 O O . ILE A 1 247 ? 9.390 15.790 -16.036 1.00 91.06 247 ILE A O 1
ATOM 1801 N N . GLY A 1 248 ? 8.680 17.370 -14.637 1.00 91.69 248 GLY A N 1
ATOM 1802 C CA . GLY A 1 248 ? 7.266 17.283 -15.037 1.00 91.69 248 GLY A CA 1
ATOM 1803 C C . GLY A 1 248 ? 6.543 15.970 -14.689 1.00 91.69 248 GLY A C 1
ATOM 1804 O O . GLY A 1 248 ? 5.324 15.905 -14.837 1.00 91.69 248 GLY A O 1
ATOM 1805 N N . LYS A 1 249 ? 7.250 14.949 -14.182 1.00 92.12 249 LYS A N 1
ATOM 1806 C CA . LYS A 1 249 ? 6.673 13.686 -13.689 1.00 92.12 249 LYS A CA 1
ATOM 1807 C C . LYS A 1 249 ? 6.007 13.858 -12.316 1.00 92.12 249 LYS A C 1
ATOM 1809 O O . LYS A 1 249 ? 6.586 14.458 -11.408 1.00 92.12 249 LYS A O 1
ATOM 1814 N N . GLU A 1 250 ? 4.803 13.326 -12.166 1.00 94.62 250 GLU A N 1
ATOM 1815 C CA . GLU A 1 250 ? 4.018 13.161 -10.939 1.00 94.62 250 GLU A CA 1
ATOM 1816 C C . GLU A 1 250 ? 4.705 12.216 -9.938 1.00 94.62 250 GLU A C 1
ATOM 1818 O O . GLU A 1 250 ? 5.674 11.542 -10.272 1.00 94.62 250 GLU A O 1
ATOM 1823 N N . TRP A 1 251 ? 4.227 12.156 -8.691 1.00 96.88 251 TRP A N 1
ATOM 1824 C CA . TRP A 1 251 ? 4.784 11.251 -7.682 1.00 96.88 251 TRP A CA 1
ATOM 1825 C C . TRP A 1 251 ? 4.743 9.780 -8.121 1.00 96.88 251 TRP A C 1
ATOM 1827 O O . TRP A 1 251 ? 5.727 9.077 -7.916 1.00 96.88 251 TRP A O 1
ATOM 1837 N N . SER A 1 252 ? 3.646 9.342 -8.751 1.00 94.12 252 SER A N 1
ATOM 1838 C CA . SER A 1 252 ? 3.470 7.962 -9.222 1.00 94.12 252 SER A CA 1
ATOM 1839 C C . SER A 1 252 ? 4.477 7.601 -10.310 1.00 94.12 252 SER A C 1
ATOM 1841 O O . SER A 1 252 ? 5.275 6.689 -10.133 1.00 94.12 252 SER A O 1
ATOM 1843 N N . GLU A 1 253 ? 4.560 8.426 -11.359 1.00 93.69 253 GLU A N 1
ATOM 1844 C CA . GLU A 1 253 ? 5.503 8.277 -12.479 1.00 93.69 253 GLU A CA 1
ATOM 1845 C C . GLU A 1 253 ? 6.977 8.171 -12.017 1.00 93.69 253 GLU A C 1
ATOM 1847 O O . GLU A 1 253 ? 7.797 7.560 -12.700 1.00 93.69 253 GLU A O 1
ATOM 1852 N N . GLN A 1 254 ? 7.324 8.746 -10.856 1.00 97.75 254 GLN A N 1
ATOM 1853 C CA . GLN A 1 254 ? 8.660 8.645 -10.250 1.00 97.75 254 GLN A CA 1
ATOM 1854 C C . GLN A 1 254 ? 8.807 7.456 -9.280 1.00 97.75 254 GLN A C 1
ATOM 1856 O O . GLN A 1 254 ? 9.898 6.901 -9.155 1.00 97.75 254 GLN A O 1
ATOM 1861 N N . ALA A 1 255 ? 7.739 7.053 -8.586 1.00 97.25 255 ALA A N 1
ATOM 1862 C CA . ALA A 1 255 ? 7.728 5.853 -7.750 1.00 97.25 255 ALA A CA 1
ATOM 1863 C C . ALA A 1 255 ? 7.816 4.579 -8.608 1.00 97.25 255 ALA A C 1
ATOM 1865 O O . ALA A 1 255 ? 8.608 3.690 -8.301 1.00 97.25 255 ALA A O 1
ATOM 1866 N N . ASP A 1 256 ? 7.090 4.535 -9.727 1.00 95.50 256 ASP A N 1
ATOM 1867 C CA . ASP A 1 256 ? 7.103 3.426 -10.684 1.00 95.50 256 ASP A CA 1
ATOM 1868 C C . ASP A 1 256 ? 8.467 3.291 -11.377 1.00 95.50 256 ASP A C 1
ATOM 1870 O O . ASP A 1 256 ? 9.016 2.192 -11.439 1.00 95.50 256 ASP A O 1
ATOM 1874 N N . ALA A 1 257 ? 9.086 4.402 -11.798 1.00 94.94 257 ALA A N 1
ATOM 1875 C CA . ALA A 1 257 ? 10.451 4.394 -12.335 1.00 94.94 257 ALA A CA 1
ATOM 1876 C C . ALA A 1 257 ? 11.482 3.870 -11.312 1.00 94.94 257 ALA A C 1
ATOM 1878 O O . ALA A 1 257 ? 12.396 3.122 -11.665 1.00 94.94 257 ALA A O 1
ATOM 1879 N N . PHE A 1 258 ? 11.320 4.203 -10.026 1.00 97.88 258 PHE A N 1
ATOM 1880 C CA . PHE A 1 258 ? 12.180 3.665 -8.971 1.00 97.88 258 PHE A CA 1
ATOM 1881 C C . PHE A 1 258 ? 11.925 2.173 -8.694 1.00 97.88 258 PHE A C 1
ATOM 1883 O O . PHE A 1 258 ? 12.870 1.416 -8.471 1.00 97.88 258 PHE A O 1
ATOM 1890 N N . ALA A 1 259 ? 10.665 1.732 -8.748 1.00 95.56 259 ALA A N 1
ATOM 1891 C CA . ALA A 1 259 ? 10.290 0.327 -8.619 1.00 95.56 259 ALA A CA 1
ATOM 1892 C C . ALA A 1 259 ? 10.848 -0.520 -9.779 1.00 95.56 259 ALA A C 1
ATOM 1894 O O . ALA A 1 259 ? 11.380 -1.603 -9.545 1.00 95.56 259 ALA A O 1
ATOM 1895 N N . GLN A 1 260 ? 10.811 -0.003 -11.011 1.00 93.38 260 GLN A N 1
ATOM 1896 C CA . GLN A 1 260 ? 11.433 -0.631 -12.182 1.00 93.38 260 GLN A CA 1
ATOM 1897 C C . GLN A 1 260 ? 12.956 -0.728 -12.024 1.00 93.38 260 GLN A C 1
ATOM 1899 O O . GLN A 1 260 ? 13.518 -1.806 -12.207 1.00 93.38 260 GLN A O 1
ATOM 1904 N N . TYR A 1 261 ? 13.626 0.346 -11.589 1.00 94.94 261 TYR A N 1
ATOM 1905 C CA . TYR A 1 261 ? 15.065 0.312 -11.296 1.00 94.94 261 TYR A CA 1
ATOM 1906 C C . TYR A 1 261 ? 15.433 -0.704 -10.200 1.00 94.94 261 TYR A C 1
ATOM 1908 O O . TYR A 1 261 ? 16.550 -1.225 -10.206 1.00 94.94 261 TYR A O 1
ATOM 1916 N N . ALA A 1 262 ? 14.525 -1.016 -9.271 1.00 96.56 262 ALA A N 1
ATOM 1917 C CA . ALA A 1 262 ? 14.749 -2.039 -8.253 1.00 96.56 262 ALA A CA 1
ATOM 1918 C C . ALA A 1 262 ? 14.758 -3.476 -8.803 1.00 96.56 262 ALA A C 1
ATOM 1920 O O . ALA A 1 262 ? 15.373 -4.343 -8.182 1.00 96.56 262 ALA A O 1
ATOM 1921 N N . VAL A 1 263 ? 14.139 -3.740 -9.959 1.00 94.75 263 VAL A N 1
ATOM 1922 C CA . VAL A 1 263 ? 14.112 -5.078 -10.571 1.00 94.75 263 VAL A CA 1
ATOM 1923 C C . VAL A 1 263 ? 15.522 -5.525 -10.990 1.00 94.75 263 VAL A C 1
ATOM 1925 O O . VAL A 1 263 ? 16.384 -4.727 -11.364 1.00 94.75 263 VAL A O 1
ATOM 1928 N N . GLY A 1 264 ? 15.789 -6.823 -10.835 1.00 92.56 264 GLY A N 1
ATOM 1929 C CA . GLY A 1 264 ? 17.095 -7.464 -10.995 1.00 92.56 264 GLY A CA 1
ATOM 1930 C C . GLY A 1 264 ? 18.054 -7.247 -9.817 1.00 92.56 264 GLY A C 1
ATOM 1931 O O . GLY A 1 264 ? 18.996 -8.024 -9.647 1.00 92.56 264 GLY A O 1
ATOM 1932 N N . LYS A 1 265 ? 17.827 -6.233 -8.971 1.00 95.25 265 LYS A N 1
ATOM 1933 C CA . LYS A 1 265 ? 18.746 -5.829 -7.896 1.00 95.25 265 LYS A CA 1
ATOM 1934 C C . LYS A 1 265 ? 18.366 -6.435 -6.542 1.00 95.25 265 LYS A C 1
ATOM 1936 O O . LYS A 1 265 ? 17.218 -6.771 -6.266 1.00 95.25 265 LYS A O 1
ATOM 1941 N N . THR A 1 266 ? 19.360 -6.562 -5.676 1.00 96.44 266 THR A N 1
ATOM 1942 C CA . THR A 1 266 ? 19.235 -6.870 -4.247 1.00 96.44 266 THR A CA 1
ATOM 1943 C C . THR A 1 266 ? 19.132 -5.583 -3.424 1.00 96.44 266 THR A C 1
ATOM 1945 O O . THR A 1 266 ? 19.545 -4.504 -3.856 1.00 96.44 266 THR A O 1
ATOM 1948 N N . VAL A 1 267 ? 18.684 -5.698 -2.170 1.00 97.25 267 VAL A N 1
ATOM 1949 C CA . VAL A 1 267 ? 18.715 -4.587 -1.194 1.00 97.25 267 VAL A CA 1
ATOM 1950 C C . VAL A 1 267 ? 20.140 -4.046 -0.980 1.00 97.25 267 VAL A C 1
ATOM 1952 O O . VAL A 1 267 ? 20.313 -2.857 -0.726 1.00 97.25 267 VAL A O 1
ATOM 1955 N N . ALA A 1 268 ? 21.171 -4.890 -1.103 1.00 96.25 268 ALA A N 1
ATOM 1956 C CA . ALA A 1 268 ? 22.565 -4.478 -0.942 1.00 96.25 268 ALA A CA 1
ATOM 1957 C C . ALA A 1 268 ? 23.051 -3.596 -2.105 1.00 96.25 268 ALA A C 1
ATOM 1959 O O . ALA A 1 268 ? 23.662 -2.557 -1.862 1.00 96.25 268 ALA A O 1
ATOM 1960 N N . GLU A 1 269 ? 22.735 -3.972 -3.350 1.00 95.62 269 GLU A N 1
ATOM 1961 C CA . GLU A 1 269 ? 23.023 -3.161 -4.543 1.00 95.62 269 GLU A CA 1
ATOM 1962 C C . GLU A 1 269 ? 22.230 -1.838 -4.498 1.00 95.62 269 GLU A C 1
ATOM 1964 O O . GLU A 1 269 ? 22.799 -0.768 -4.704 1.00 95.62 269 GLU A O 1
ATOM 1969 N N . LEU A 1 270 ? 20.948 -1.881 -4.110 1.00 95.62 270 LEU A N 1
ATOM 1970 C CA . LEU A 1 270 ? 20.103 -0.689 -3.953 1.00 95.62 270 LEU A CA 1
ATOM 1971 C C . LEU A 1 270 ? 20.590 0.285 -2.870 1.00 95.62 270 LEU A C 1
ATOM 1973 O O . LEU A 1 270 ? 20.497 1.498 -3.050 1.00 95.62 270 LEU A O 1
ATOM 1977 N N . LYS A 1 271 ? 21.163 -0.212 -1.769 1.00 93.88 271 LYS A N 1
ATOM 1978 C CA . LYS A 1 271 ? 21.798 0.628 -0.737 1.00 93.88 271 LYS A CA 1
ATOM 1979 C C . LYS A 1 271 ? 23.122 1.263 -1.175 1.00 93.88 271 LYS A C 1
ATOM 1981 O O . LYS A 1 271 ? 23.611 2.148 -0.478 1.00 93.88 271 LYS A O 1
ATOM 1986 N N . GLY A 1 272 ? 23.688 0.840 -2.306 1.00 93.31 272 GLY A N 1
ATOM 1987 C CA . GLY A 1 272 ? 24.837 1.487 -2.942 1.00 93.31 272 GLY A CA 1
ATOM 1988 C C . GLY A 1 272 ? 24.482 2.713 -3.792 1.00 93.31 272 GLY A C 1
ATOM 1989 O O . GLY A 1 272 ? 25.391 3.402 -4.251 1.00 93.31 272 GLY A O 1
ATOM 1990 N N . LEU A 1 273 ? 23.190 2.992 -4.009 1.00 94.06 273 LEU A N 1
ATOM 1991 C CA . LEU A 1 273 ? 22.714 4.070 -4.875 1.00 94.06 273 LEU A CA 1
ATOM 1992 C C . LEU A 1 273 ? 23.190 5.455 -4.404 1.00 94.06 273 LEU A C 1
ATOM 1994 O O . LEU A 1 273 ? 22.917 5.883 -3.282 1.00 94.06 273 LEU A O 1
ATOM 1998 N N . ALA A 1 274 ? 23.851 6.186 -5.302 1.00 93.50 274 ALA A N 1
ATOM 1999 C CA . ALA A 1 274 ? 24.283 7.554 -5.052 1.00 93.50 274 ALA A CA 1
ATOM 2000 C C . ALA A 1 274 ? 23.089 8.527 -5.046 1.00 93.50 274 ALA A C 1
ATOM 2002 O O . ALA A 1 274 ? 22.283 8.552 -5.981 1.00 93.50 274 ALA A O 1
ATOM 2003 N N . VAL A 1 275 ? 23.004 9.352 -3.999 1.00 95.62 275 VAL A N 1
ATOM 2004 C CA . VAL A 1 275 ? 21.966 10.377 -3.809 1.00 95.62 275 VAL A CA 1
ATOM 2005 C C . VAL A 1 275 ? 22.574 11.737 -3.457 1.00 95.62 275 VAL A C 1
ATOM 2007 O O . VAL A 1 275 ? 23.670 11.822 -2.902 1.00 95.62 275 VAL A O 1
ATOM 2010 N N . ASN A 1 276 ? 21.849 12.811 -3.767 1.00 93.94 276 ASN A N 1
ATOM 2011 C CA . ASN A 1 276 ? 22.206 14.186 -3.412 1.00 93.94 276 ASN A CA 1
ATOM 2012 C C . ASN A 1 276 ? 21.751 14.564 -1.983 1.00 93.94 276 ASN A C 1
ATOM 2014 O O . ASN A 1 276 ? 21.169 13.754 -1.265 1.00 93.94 276 ASN A O 1
ATOM 2018 N N . GLU A 1 277 ? 21.978 15.817 -1.567 1.00 93.44 277 GLU A N 1
ATOM 2019 C CA . GLU A 1 277 ? 21.611 16.317 -0.226 1.00 93.44 277 GLU A CA 1
ATOM 2020 C C . GLU A 1 277 ? 20.098 16.268 0.082 1.00 93.44 277 GLU A C 1
ATOM 2022 O O . GLU A 1 277 ? 19.714 16.240 1.249 1.00 93.44 277 GLU A O 1
ATOM 2027 N N . ALA A 1 278 ? 19.233 16.216 -0.938 1.00 91.69 278 ALA A N 1
ATOM 2028 C CA . ALA A 1 278 ? 17.789 16.012 -0.778 1.00 91.69 278 ALA A CA 1
ATOM 2029 C C . ALA A 1 278 ? 17.392 14.518 -0.734 1.00 91.69 278 ALA A C 1
ATOM 2031 O O . ALA A 1 278 ? 16.212 14.188 -0.604 1.00 91.69 278 ALA A O 1
ATOM 2032 N N . GLY A 1 279 ? 18.357 13.601 -0.852 1.00 94.19 279 GLY A N 1
ATOM 2033 C CA . GLY A 1 279 ? 18.145 12.154 -0.927 1.00 94.19 279 GLY A CA 1
ATOM 2034 C C . GLY A 1 279 ? 17.598 11.666 -2.273 1.00 94.19 279 GLY A C 1
ATOM 2035 O O . GLY A 1 279 ? 17.126 10.532 -2.350 1.00 94.19 279 GLY A O 1
ATOM 2036 N N . ALA A 1 280 ? 17.625 12.503 -3.315 1.00 94.56 280 ALA A N 1
ATOM 2037 C CA . ALA A 1 280 ? 17.221 12.127 -4.669 1.00 94.56 280 ALA A CA 1
ATOM 2038 C C . ALA A 1 280 ? 18.402 11.524 -5.451 1.00 94.56 280 ALA A C 1
ATOM 2040 O O . ALA A 1 280 ? 19.541 11.952 -5.232 1.00 94.56 280 ALA A O 1
ATOM 2041 N N . PRO A 1 281 ? 18.169 10.537 -6.335 1.00 94.38 281 PRO A N 1
ATOM 2042 C CA . PRO A 1 281 ? 19.235 9.799 -7.002 1.00 94.38 281 PRO A CA 1
ATOM 2043 C C . PRO A 1 281 ? 20.046 10.687 -7.949 1.00 94.38 281 PRO A C 1
ATOM 2045 O O . PRO A 1 281 ? 19.506 11.534 -8.656 1.00 94.38 281 PRO A O 1
ATOM 2048 N N . THR A 1 282 ? 21.362 10.477 -7.969 1.00 92.69 282 THR A N 1
ATOM 2049 C CA . THR A 1 282 ? 22.282 11.123 -8.924 1.00 92.69 282 THR A CA 1
ATOM 2050 C C . THR A 1 282 ? 22.708 10.198 -10.062 1.00 92.69 282 THR A C 1
ATOM 2052 O O . THR A 1 282 ? 23.306 10.659 -11.030 1.00 92.69 282 THR A O 1
ATOM 2055 N N . ASP A 1 283 ? 22.396 8.909 -9.935 1.00 90.25 283 ASP A N 1
ATOM 2056 C CA . ASP A 1 283 ? 22.604 7.862 -10.936 1.00 90.25 283 ASP A CA 1
ATOM 2057 C C . ASP A 1 283 ? 22.001 8.238 -12.304 1.00 90.25 283 ASP A C 1
ATOM 2059 O O . ASP A 1 283 ? 20.928 8.844 -12.356 1.00 90.25 283 ASP A O 1
ATOM 2063 N N . THR A 1 284 ? 22.693 7.924 -13.403 1.00 85.50 284 THR A N 1
ATOM 2064 C CA . THR A 1 284 ? 22.280 8.282 -14.773 1.00 85.50 284 THR A CA 1
ATOM 2065 C C . THR A 1 284 ? 20.970 7.637 -15.191 1.00 85.50 284 THR A C 1
ATOM 2067 O O . THR A 1 284 ? 20.193 8.262 -15.910 1.00 85.50 284 THR A O 1
ATOM 2070 N N . ASP A 1 285 ? 20.700 6.436 -14.694 1.00 83.31 285 ASP A N 1
ATOM 2071 C CA . ASP A 1 285 ? 19.549 5.630 -15.095 1.00 83.31 285 ASP A CA 1
ATOM 2072 C C . ASP A 1 285 ? 18.270 6.116 -14.387 1.00 83.31 285 ASP A C 1
ATOM 2074 O O . ASP A 1 285 ? 17.151 5.809 -14.798 1.00 83.31 285 ASP A O 1
ATOM 2078 N N . LEU A 1 286 ? 18.434 6.911 -13.320 1.00 88.94 286 LEU A N 1
ATOM 2079 C CA . LEU A 1 286 ? 17.351 7.447 -12.500 1.00 88.94 286 LEU A CA 1
ATOM 2080 C C . LEU A 1 286 ? 17.194 8.967 -12.574 1.00 88.94 286 LEU A C 1
ATOM 2082 O O . LEU A 1 286 ? 16.065 9.436 -12.478 1.00 88.94 286 LEU A O 1
ATOM 2086 N N . ASN A 1 287 ? 18.259 9.761 -12.714 1.00 83.69 287 ASN A N 1
ATOM 2087 C CA . ASN A 1 287 ? 18.185 11.213 -12.479 1.00 83.69 287 ASN A CA 1
ATOM 2088 C C . ASN A 1 287 ? 17.301 11.987 -13.488 1.00 83.69 287 ASN A C 1
ATOM 2090 O O . ASN A 1 287 ? 16.826 13.081 -13.179 1.00 83.69 287 ASN A O 1
ATOM 2094 N N . SER A 1 288 ? 17.015 11.392 -14.650 1.00 89.44 288 SER A N 1
ATOM 2095 C CA . SER A 1 288 ? 16.060 11.884 -15.653 1.00 89.44 288 SER A CA 1
ATOM 2096 C C . SER A 1 288 ? 14.593 11.594 -15.301 1.00 89.44 288 SER A C 1
ATOM 2098 O O . SER A 1 288 ? 13.694 12.302 -15.755 1.00 89.44 288 SER A O 1
ATOM 2100 N N . SER A 1 289 ? 14.341 10.561 -14.489 1.00 90.75 289 SER A N 1
ATOM 2101 C CA . SER A 1 289 ? 13.005 10.026 -14.194 1.00 90.75 289 SER A CA 1
ATOM 2102 C C . SER A 1 289 ? 12.616 10.059 -12.717 1.00 90.75 289 SER A C 1
ATOM 2104 O O . SER A 1 289 ? 11.437 9.903 -12.420 1.00 90.75 289 SER A O 1
ATOM 2106 N N . VAL A 1 290 ? 13.552 10.298 -11.796 1.00 94.62 290 VAL A N 1
ATOM 2107 C CA . VAL A 1 290 ? 13.321 10.363 -10.348 1.00 94.62 290 VAL A CA 1
ATOM 2108 C C . VAL A 1 290 ? 14.113 11.524 -9.746 1.00 94.62 290 VAL A C 1
ATOM 2110 O O . VAL A 1 290 ? 15.335 11.519 -9.669 1.00 94.62 290 VAL A O 1
ATOM 2113 N N . THR A 1 291 ? 13.375 12.523 -9.272 1.00 93.56 291 THR A N 1
ATOM 2114 C CA . THR A 1 291 ? 13.864 13.726 -8.567 1.00 93.56 291 THR A CA 1
ATOM 2115 C C . THR A 1 291 ? 13.413 13.774 -7.104 1.00 93.56 291 THR A C 1
ATOM 2117 O O . THR A 1 291 ? 13.780 14.680 -6.357 1.00 93.56 291 THR A O 1
ATOM 2120 N N . LEU A 1 292 ? 12.613 12.791 -6.686 1.00 94.31 292 LEU A N 1
ATOM 2121 C CA . LEU A 1 292 ? 12.161 12.593 -5.315 1.00 94.31 292 LEU A CA 1
ATOM 2122 C C . LEU A 1 292 ? 13.238 11.983 -4.418 1.00 94.31 292 LEU A C 1
ATOM 2124 O O . LEU A 1 292 ? 14.107 11.249 -4.876 1.00 94.31 292 LEU A O 1
ATOM 2128 N N . SER A 1 293 ? 13.109 12.225 -3.112 1.00 95.00 293 SER A N 1
ATOM 2129 C CA . SER A 1 293 ? 13.912 11.547 -2.095 1.00 95.00 293 SER A CA 1
ATOM 2130 C C . SER A 1 293 ? 13.547 10.061 -2.022 1.00 95.00 293 SER A C 1
ATOM 2132 O O . SER A 1 293 ? 12.424 9.720 -1.647 1.00 95.00 293 SER A O 1
ATOM 2134 N N . VAL A 1 294 ? 14.483 9.172 -2.367 1.00 96.31 294 VAL A N 1
ATOM 2135 C CA . VAL A 1 294 ? 14.227 7.720 -2.487 1.00 96.31 294 VAL A CA 1
ATOM 2136 C C . VAL A 1 294 ? 14.479 6.937 -1.195 1.00 96.31 294 VAL A C 1
ATOM 2138 O O . VAL A 1 294 ? 14.202 5.743 -1.139 1.00 96.31 294 VAL A O 1
ATOM 2141 N N . GLY A 1 295 ? 14.945 7.584 -0.120 1.00 96.56 295 GLY A N 1
ATOM 2142 C CA . GLY A 1 295 ? 15.254 6.910 1.151 1.00 96.56 295 GLY A CA 1
ATOM 2143 C C . GLY A 1 295 ? 14.076 6.118 1.738 1.00 96.56 295 GLY A C 1
ATOM 2144 O O . GLY A 1 295 ? 14.248 4.978 2.162 1.00 96.56 295 GLY A O 1
ATOM 2145 N N . GLY A 1 296 ? 12.861 6.676 1.679 1.00 97.00 296 GLY A N 1
ATOM 2146 C CA . GLY A 1 296 ? 11.646 5.978 2.121 1.00 97.00 296 GLY A CA 1
ATOM 2147 C C . GLY A 1 296 ? 11.221 4.826 1.201 1.00 97.00 296 GLY A C 1
ATOM 2148 O O . GLY A 1 296 ? 10.612 3.872 1.676 1.00 97.00 296 GLY A O 1
ATOM 2149 N N . PHE A 1 297 ? 11.562 4.883 -0.093 1.00 98.38 297 PHE A N 1
ATOM 2150 C CA . PHE A 1 297 ? 11.358 3.769 -1.027 1.00 98.38 297 PHE A CA 1
ATOM 2151 C C . PHE A 1 297 ? 12.339 2.632 -0.730 1.00 98.38 297 PHE A C 1
ATOM 2153 O O . PHE A 1 297 ? 11.931 1.480 -0.640 1.00 98.38 297 PHE A O 1
ATOM 2160 N N . LEU A 1 298 ? 13.615 2.962 -0.506 1.00 98.25 298 LEU A N 1
ATOM 2161 C CA . LEU A 1 298 ? 14.666 2.010 -0.143 1.00 98.25 298 LEU A CA 1
ATOM 2162 C C . LEU A 1 298 ? 14.356 1.269 1.167 1.00 98.25 298 LEU A C 1
ATOM 2164 O O . LEU A 1 298 ? 14.479 0.048 1.206 1.00 98.25 298 LEU A O 1
ATOM 2168 N N . GLU A 1 299 ? 13.918 1.971 2.218 1.00 98.00 299 GLU A N 1
ATOM 2169 C CA . GLU A 1 299 ? 13.532 1.329 3.486 1.00 98.00 299 GLU A CA 1
ATOM 2170 C C . GLU A 1 299 ? 12.255 0.477 3.327 1.00 98.00 299 GLU A C 1
ATOM 2172 O O . GLU A 1 299 ? 12.181 -0.630 3.864 1.00 98.00 299 GLU A O 1
ATOM 2177 N N . ALA A 1 300 ? 11.266 0.930 2.544 1.00 98.62 300 ALA A N 1
ATOM 2178 C CA . ALA A 1 300 ? 10.066 0.136 2.276 1.00 98.62 300 ALA A CA 1
ATOM 2179 C C . ALA A 1 300 ? 10.396 -1.144 1.489 1.00 98.62 300 ALA A C 1
ATOM 2181 O O . ALA A 1 300 ? 9.924 -2.217 1.860 1.00 98.62 300 ALA A O 1
ATOM 2182 N N . ILE A 1 301 ? 11.253 -1.063 0.465 1.00 98.81 301 ILE A N 1
ATOM 2183 C CA . ILE A 1 301 ? 11.755 -2.226 -0.280 1.00 98.81 301 ILE A CA 1
ATOM 2184 C C . ILE A 1 301 ? 12.559 -3.154 0.637 1.00 98.81 301 ILE A C 1
ATOM 2186 O O . ILE A 1 301 ? 12.315 -4.356 0.626 1.00 98.81 301 ILE A O 1
ATOM 2190 N N . GLU A 1 302 ? 13.467 -2.634 1.471 1.00 98.38 302 GLU A N 1
ATOM 2191 C CA . GLU A 1 302 ? 14.223 -3.452 2.432 1.00 98.38 302 GLU A CA 1
ATOM 2192 C C . GLU A 1 302 ? 13.292 -4.256 3.344 1.00 98.38 302 GLU A C 1
ATOM 2194 O O . GLU A 1 302 ? 13.457 -5.470 3.470 1.00 98.38 302 GLU A O 1
ATOM 2199 N N . LYS A 1 303 ? 12.286 -3.603 3.936 1.00 98.06 303 LYS A N 1
ATOM 2200 C CA . LYS A 1 303 ? 11.277 -4.287 4.752 1.00 98.06 303 LYS A CA 1
ATOM 2201 C C . LYS A 1 303 ? 10.483 -5.307 3.938 1.00 98.06 303 LYS A C 1
ATOM 2203 O O . LYS A 1 303 ? 10.229 -6.397 4.436 1.00 98.06 303 LYS A O 1
ATOM 2208 N N . ALA A 1 304 ? 10.116 -4.988 2.697 1.00 98.44 304 ALA A N 1
ATOM 2209 C CA . ALA A 1 304 ? 9.362 -5.890 1.833 1.00 98.44 304 ALA A CA 1
ATOM 2210 C C . ALA A 1 304 ? 10.158 -7.159 1.496 1.00 98.44 304 ALA A C 1
ATOM 2212 O O . ALA A 1 304 ? 9.613 -8.255 1.590 1.00 98.44 304 ALA A O 1
ATOM 2213 N N . VAL A 1 305 ? 11.454 -7.027 1.193 1.00 97.88 305 VAL A N 1
ATOM 2214 C CA . VAL A 1 305 ? 12.369 -8.155 0.957 1.00 97.88 305 VAL A CA 1
ATOM 2215 C C . VAL A 1 305 ? 12.608 -8.953 2.244 1.00 97.88 305 VAL A C 1
ATOM 2217 O O . VAL A 1 305 ? 12.551 -10.179 2.219 1.00 97.88 305 VAL A O 1
ATOM 2220 N N . ALA A 1 306 ? 12.814 -8.289 3.386 1.00 95.94 306 ALA A N 1
ATOM 2221 C CA . ALA A 1 306 ? 13.010 -8.956 4.677 1.00 95.94 306 ALA A CA 1
ATOM 2222 C C . ALA A 1 306 ? 11.759 -9.716 5.167 1.00 95.94 306 ALA A C 1
ATOM 2224 O O . ALA A 1 306 ? 11.883 -10.745 5.831 1.00 95.94 306 ALA A O 1
ATOM 2225 N N . ASN A 1 307 ? 10.566 -9.231 4.813 1.00 93.38 307 ASN A N 1
ATOM 2226 C CA . ASN A 1 307 ? 9.278 -9.864 5.101 1.00 93.38 307 ASN A CA 1
ATOM 2227 C C . ASN A 1 307 ? 8.840 -10.876 4.021 1.00 93.38 307 ASN A C 1
ATOM 2229 O O . ASN A 1 307 ? 7.766 -11.471 4.153 1.00 93.38 307 ASN A O 1
ATOM 2233 N N . ALA A 1 308 ? 9.612 -11.062 2.942 1.00 93.81 308 ALA A N 1
ATOM 2234 C CA . ALA A 1 308 ? 9.210 -11.911 1.827 1.00 93.81 308 ALA A CA 1
ATOM 2235 C C . ALA A 1 308 ? 9.167 -13.390 2.236 1.00 93.81 308 ALA A C 1
ATOM 2237 O O . ALA A 1 308 ? 10.157 -13.969 2.689 1.00 93.81 308 ALA A O 1
ATOM 2238 N N . SER A 1 309 ? 8.003 -14.017 2.065 1.00 85.06 309 SER A N 1
ATOM 2239 C CA . SER A 1 309 ? 7.745 -15.387 2.520 1.00 85.06 309 SER A CA 1
ATOM 2240 C C . SER A 1 309 ? 7.130 -16.259 1.423 1.00 85.06 309 SER A C 1
ATOM 2242 O O . SER A 1 309 ? 6.770 -15.773 0.349 1.00 85.06 309 SER A O 1
ATOM 2244 N N . GLY A 1 310 ? 7.132 -17.576 1.662 1.00 65.12 310 GLY A N 1
ATOM 2245 C CA . GLY A 1 310 ? 6.894 -18.603 0.644 1.00 65.12 310 GLY A CA 1
ATOM 2246 C C . GLY A 1 310 ? 5.607 -18.395 -0.151 1.00 65.12 310 GLY A C 1
ATOM 2247 O O . GLY A 1 310 ? 4.526 -18.281 0.428 1.00 65.12 310 GLY A O 1
ATOM 2248 N N . SER A 1 311 ? 5.742 -18.383 -1.475 1.00 74.62 311 SER A N 1
ATOM 2249 C CA . SER A 1 311 ? 4.640 -18.200 -2.416 1.00 74.62 311 SER A CA 1
ATOM 2250 C C . SER A 1 311 ? 4.587 -19.324 -3.450 1.00 74.62 311 SER A C 1
ATOM 2252 O O . SER A 1 311 ? 5.508 -20.134 -3.543 1.00 74.62 311 SER A O 1
ATOM 2254 N N . SER A 1 312 ? 3.525 -19.347 -4.254 1.00 79.75 312 SER A N 1
ATOM 2255 C CA . SER A 1 312 ? 3.478 -20.100 -5.515 1.00 79.75 312 SER A CA 1
ATOM 2256 C C . SER A 1 312 ? 3.628 -19.190 -6.745 1.00 79.75 312 SER A C 1
ATOM 2258 O O . SER A 1 312 ? 3.295 -19.609 -7.853 1.00 79.75 312 SER A O 1
ATOM 2260 N N . ALA A 1 313 ? 4.136 -17.962 -6.570 1.00 80.94 313 ALA A N 1
ATOM 2261 C CA . ALA A 1 313 ? 4.388 -17.032 -7.667 1.00 80.94 313 ALA A CA 1
ATOM 2262 C C . ALA A 1 313 ? 5.393 -17.611 -8.674 1.00 80.94 313 ALA A C 1
ATOM 2264 O O . ALA A 1 313 ? 6.362 -18.268 -8.293 1.00 80.94 313 ALA A O 1
ATOM 2265 N N . GLN A 1 314 ? 5.165 -17.342 -9.956 1.00 81.44 314 GLN A N 1
ATOM 2266 C CA . GLN A 1 314 ? 6.056 -17.674 -11.067 1.00 81.44 314 GLN A CA 1
ATOM 2267 C C . GLN A 1 314 ? 6.661 -16.392 -11.658 1.00 81.44 314 GLN A C 1
ATOM 2269 O O . GLN A 1 314 ? 6.108 -15.305 -11.506 1.00 81.44 314 GLN A O 1
ATOM 2274 N N . GLY A 1 315 ? 7.780 -16.504 -12.382 1.00 73.88 315 GLY A N 1
ATOM 2275 C CA . GLY A 1 315 ? 8.447 -15.344 -13.003 1.00 73.88 315 GLY A CA 1
ATOM 2276 C C . GLY A 1 315 ? 7.621 -14.613 -14.077 1.00 73.88 315 GLY A C 1
ATOM 2277 O O . GLY A 1 315 ? 8.003 -13.531 -14.506 1.00 73.88 315 GLY A O 1
ATOM 2278 N N . SER A 1 316 ? 6.495 -15.190 -14.506 1.00 79.00 316 SER A N 1
ATOM 2279 C CA . SER A 1 316 ? 5.516 -14.589 -15.422 1.00 79.00 316 SER A CA 1
ATOM 2280 C C . SER A 1 316 ? 4.433 -13.748 -14.739 1.00 79.00 316 SER A C 1
ATOM 2282 O O . SER A 1 316 ? 3.614 -13.148 -15.436 1.00 79.00 316 SER A O 1
ATOM 2284 N N . ASP A 1 317 ? 4.355 -13.777 -13.409 1.00 86.62 317 ASP A N 1
ATOM 2285 C CA . ASP A 1 317 ? 3.164 -13.336 -12.689 1.00 86.62 317 ASP A CA 1
ATOM 2286 C C . ASP A 1 317 ? 3.164 -11.829 -12.428 1.00 86.62 317 ASP A C 1
ATOM 2288 O O . ASP A 1 317 ? 4.178 -11.220 -12.085 1.00 86.62 317 ASP A O 1
ATOM 2292 N N . THR A 1 318 ? 1.988 -11.211 -12.534 1.00 92.25 318 THR A N 1
ATOM 2293 C CA . THR A 1 318 ? 1.842 -9.771 -12.294 1.00 92.25 318 THR A CA 1
ATOM 2294 C C . THR A 1 318 ? 1.716 -9.499 -10.799 1.00 92.25 318 THR A C 1
ATOM 2296 O O . THR A 1 318 ? 0.692 -9.824 -10.198 1.00 92.25 318 THR A O 1
ATOM 2299 N N . LEU A 1 319 ? 2.732 -8.876 -10.196 1.00 96.75 319 LEU A N 1
ATOM 2300 C CA . LEU A 1 319 ? 2.655 -8.339 -8.835 1.00 96.75 319 LEU A CA 1
ATOM 2301 C C . LEU A 1 319 ? 1.756 -7.094 -8.802 1.00 96.75 319 LEU A C 1
ATOM 2303 O O . LEU A 1 319 ? 1.927 -6.178 -9.603 1.00 96.75 319 LEU A O 1
ATOM 2307 N N . ARG A 1 320 ? 0.834 -7.038 -7.839 1.00 97.06 320 ARG A N 1
ATOM 2308 C CA . ARG A 1 320 ? -0.048 -5.894 -7.575 1.00 97.06 320 ARG A CA 1
ATOM 2309 C C . ARG A 1 320 ? -0.103 -5.579 -6.085 1.00 97.06 320 ARG A C 1
ATOM 2311 O O . ARG A 1 320 ? 0.017 -6.472 -5.246 1.00 97.06 320 ARG A O 1
ATOM 2318 N N . LEU A 1 321 ? -0.308 -4.304 -5.769 1.00 98.31 321 LEU A N 1
ATOM 2319 C CA . LEU A 1 321 ? -0.427 -3.758 -4.418 1.00 98.31 321 LEU A CA 1
ATOM 2320 C C . LEU A 1 321 ? -1.720 -2.946 -4.328 1.00 98.31 321 LEU A C 1
ATOM 2322 O O . LEU A 1 321 ? -1.995 -2.120 -5.192 1.00 98.31 321 LEU A O 1
ATOM 2326 N N . ALA A 1 322 ? -2.490 -3.151 -3.263 1.00 98.38 322 ALA A N 1
ATOM 2327 C CA . ALA A 1 322 ? -3.623 -2.303 -2.920 1.00 98.38 322 ALA A CA 1
ATOM 2328 C C . ALA A 1 322 ? -3.571 -1.872 -1.453 1.00 98.38 322 ALA A C 1
ATOM 2330 O O . ALA A 1 322 ? -3.131 -2.619 -0.574 1.00 98.38 322 ALA A O 1
ATOM 2331 N N . VAL A 1 323 ? -4.106 -0.679 -1.192 1.00 98.56 323 VAL A N 1
ATOM 2332 C CA . VAL A 1 323 ? -4.337 -0.140 0.152 1.00 98.56 323 VAL A CA 1
ATOM 2333 C C . VAL A 1 323 ? -5.776 0.362 0.256 1.00 98.56 323 VAL A C 1
ATOM 2335 O O . VAL A 1 323 ? -6.316 0.920 -0.700 1.00 98.56 323 VAL A O 1
ATOM 2338 N N . ILE A 1 324 ? -6.413 0.176 1.409 1.00 98.12 324 ILE A N 1
ATOM 2339 C CA . ILE A 1 324 ? -7.674 0.830 1.785 1.00 98.12 324 ILE A CA 1
ATOM 2340 C C . ILE A 1 324 ? -7.442 1.479 3.149 1.00 98.12 324 ILE A C 1
ATOM 2342 O O . ILE A 1 324 ? -7.221 0.765 4.129 1.00 98.12 324 ILE A O 1
ATOM 2346 N N . THR A 1 325 ? -7.491 2.813 3.213 1.00 98.00 325 THR A N 1
ATOM 2347 C CA . THR A 1 325 ? -7.289 3.577 4.453 1.00 98.00 325 THR A CA 1
ATOM 2348 C C . THR A 1 325 ? -8.526 4.384 4.821 1.00 98.00 325 THR A C 1
ATOM 2350 O O . THR A 1 325 ? -9.028 5.159 4.010 1.00 98.00 325 THR A O 1
ATOM 2353 N N . SER A 1 326 ? -8.968 4.258 6.073 1.00 95.94 326 SER A N 1
ATOM 2354 C CA . SER A 1 326 ? -10.159 4.928 6.610 1.00 95.94 326 SER A CA 1
ATOM 2355 C C . SER A 1 326 ? -9.885 5.657 7.930 1.00 95.94 326 SER A C 1
ATOM 2357 O O . SER A 1 326 ? -8.931 5.331 8.640 1.00 95.94 326 SER A O 1
ATOM 2359 N N . ALA A 1 327 ? -10.733 6.633 8.271 1.00 96.31 327 ALA A N 1
ATOM 2360 C CA . ALA A 1 327 ? -10.714 7.346 9.555 1.00 96.31 327 ALA A CA 1
ATOM 2361 C C . ALA A 1 327 ? -11.693 6.780 10.609 1.00 96.31 327 ALA A C 1
ATOM 2363 O O . ALA A 1 327 ? -11.790 7.339 11.704 1.00 96.31 327 ALA A O 1
ATOM 2364 N N . SER A 1 328 ? -12.445 5.714 10.307 1.00 94.81 328 SER A N 1
ATOM 2365 C CA . SER A 1 328 ? -13.691 5.356 11.015 1.00 94.81 328 SER A CA 1
ATOM 2366 C C . SER A 1 328 ? -13.540 4.912 12.472 1.00 94.81 328 SER A C 1
ATOM 2368 O O . SER A 1 328 ? -14.517 4.924 13.217 1.00 94.81 328 SER A O 1
ATOM 2370 N N . SER A 1 329 ? -12.330 4.561 12.912 1.00 95.44 329 SER A N 1
ATOM 2371 C CA . SER A 1 329 ? -12.027 4.296 14.328 1.00 95.44 329 SER A CA 1
ATOM 2372 C C . SER A 1 329 ? -11.737 5.566 15.144 1.00 95.44 329 SER A C 1
ATOM 2374 O O . SER A 1 329 ? -11.408 5.469 16.328 1.00 95.44 329 SER A O 1
ATOM 2376 N N . SER A 1 330 ? -11.805 6.753 14.533 1.00 97.25 330 SER A N 1
ATOM 2377 C CA . SER A 1 330 ? -11.510 8.018 15.209 1.00 97.25 330 SER A CA 1
ATOM 2378 C C . SER A 1 330 ? -12.596 8.400 16.216 1.00 97.25 330 SER A C 1
ATOM 2380 O O . SER A 1 330 ? -13.790 8.269 15.958 1.00 97.25 330 SER A O 1
ATOM 2382 N N . THR A 1 331 ? -12.183 8.934 17.364 1.00 97.50 331 THR A N 1
ATOM 2383 C CA . THR A 1 331 ? -13.088 9.392 18.427 1.00 97.50 331 THR A CA 1
ATOM 2384 C C . THR A 1 331 ? -12.667 10.762 18.939 1.00 97.50 331 THR A C 1
ATOM 2386 O O . THR A 1 331 ? -11.510 10.931 19.323 1.00 97.50 331 THR A O 1
ATOM 2389 N N . SER A 1 332 ? -13.600 11.709 19.018 1.00 97.81 332 SER A N 1
ATOM 2390 C CA . SER A 1 332 ? -13.390 13.015 19.660 1.00 97.81 332 SER A CA 1
ATOM 2391 C C . SER A 1 332 ? -12.947 12.893 21.118 1.00 97.81 332 SER A C 1
ATOM 2393 O O . SER A 1 332 ? -13.303 11.932 21.807 1.00 97.81 332 SER A O 1
ATOM 2395 N N . ALA A 1 333 ? -12.199 13.888 21.592 1.00 97.69 333 ALA A N 1
ATOM 2396 C CA . ALA A 1 333 ? -11.921 14.062 23.009 1.00 97.69 333 ALA A CA 1
ATOM 2397 C C . ALA A 1 333 ? -13.190 14.426 23.796 1.00 97.69 333 ALA A C 1
ATOM 2399 O O . ALA A 1 333 ? -14.168 14.948 23.256 1.00 97.69 333 ALA A O 1
ATOM 2400 N N . THR A 1 334 ? -13.160 14.150 25.096 1.00 96.44 334 THR A N 1
ATOM 2401 C CA . THR A 1 334 ? -14.155 14.589 26.076 1.00 96.44 334 THR A CA 1
ATOM 2402 C C . THR A 1 334 ? -13.442 15.076 27.338 1.00 96.44 334 THR A C 1
ATOM 2404 O O . THR A 1 334 ? -12.252 14.820 27.520 1.00 96.44 334 THR A O 1
ATOM 2407 N N . ALA A 1 335 ? -14.156 15.764 28.234 1.00 92.88 335 ALA A N 1
ATOM 2408 C CA . ALA A 1 335 ? -13.573 16.312 29.465 1.00 92.88 335 ALA A CA 1
ATOM 2409 C C . ALA A 1 335 ? -12.819 15.265 30.316 1.00 92.88 335 ALA A C 1
ATOM 2411 O O . ALA A 1 335 ? -11.803 15.591 30.923 1.00 92.88 335 ALA A O 1
ATOM 2412 N N . ASP A 1 336 ? -13.291 14.013 30.314 1.00 93.88 336 ASP A N 1
ATOM 2413 C CA . ASP A 1 336 ? -12.759 12.916 31.131 1.00 93.88 336 ASP A CA 1
ATOM 2414 C C . ASP A 1 336 ? -11.909 11.898 30.339 1.00 93.88 336 ASP A C 1
ATOM 2416 O O . ASP A 1 336 ? -11.428 10.920 30.916 1.00 93.88 336 ASP A O 1
ATOM 2420 N N . LYS A 1 337 ? -11.752 12.059 29.013 1.00 96.19 337 LYS A N 1
ATOM 2421 C CA . LYS A 1 337 ? -11.087 11.062 28.155 1.00 96.19 337 LYS A CA 1
ATOM 2422 C C . LYS A 1 337 ? -10.470 11.670 26.892 1.00 96.19 337 LYS A C 1
ATOM 2424 O O . LYS A 1 337 ? -11.132 12.362 26.124 1.00 96.19 337 LYS A O 1
ATOM 2429 N N . GLU A 1 338 ? -9.221 11.296 26.617 1.00 98.00 338 GLU A N 1
ATOM 2430 C CA . GLU A 1 338 ? -8.541 11.598 25.354 1.00 98.00 338 GLU A CA 1
ATOM 2431 C C . GLU A 1 338 ? -9.305 11.090 24.124 1.00 98.00 338 GLU A C 1
ATOM 2433 O O . GLU A 1 338 ? -9.758 9.937 24.062 1.00 98.00 338 GLU A O 1
ATOM 2438 N N . GLY A 1 339 ? -9.335 11.938 23.102 1.00 97.62 339 GLY A N 1
ATOM 2439 C CA . GLY A 1 339 ? -9.673 11.569 21.743 1.00 97.62 339 GLY A CA 1
ATOM 2440 C C . GLY A 1 339 ? -8.566 10.745 21.093 1.00 97.62 339 GLY A C 1
ATOM 2441 O O . GLY A 1 339 ? -7.463 10.561 21.614 1.00 97.62 339 GLY A O 1
ATOM 2442 N N . THR A 1 340 ? -8.873 10.183 19.935 1.00 98.06 340 THR A N 1
ATOM 2443 C CA . THR A 1 340 ? -7.926 9.453 19.094 1.00 98.06 340 THR A CA 1
ATOM 2444 C C . THR A 1 340 ? -8.301 9.742 17.653 1.00 98.06 340 THR A C 1
ATOM 2446 O O . THR A 1 340 ? -9.348 9.294 17.201 1.00 98.06 340 THR A O 1
ATOM 2449 N N . ALA A 1 341 ? -7.463 10.481 16.935 1.00 98.00 341 ALA A N 1
ATOM 2450 C CA . ALA A 1 341 ? -7.497 10.470 15.482 1.00 98.00 341 ALA A CA 1
ATOM 2451 C C . ALA A 1 341 ? -6.766 9.199 15.032 1.00 98.00 341 ALA A C 1
ATOM 2453 O O . ALA A 1 341 ? -5.584 9.026 15.344 1.00 98.00 341 ALA A O 1
ATOM 2454 N N . GLN A 1 342 ? -7.477 8.283 14.378 1.00 97.44 342 GLN A N 1
ATOM 2455 C CA . GLN A 1 342 ? -6.951 6.979 13.981 1.00 97.44 342 GLN A CA 1
ATOM 2456 C C . GLN A 1 342 ? -7.148 6.765 12.484 1.00 97.44 342 GLN A C 1
ATOM 2458 O O . GLN A 1 342 ? -8.281 6.789 12.006 1.00 97.44 342 GLN A O 1
ATOM 2463 N N . SER A 1 343 ? -6.048 6.517 11.770 1.00 97.06 343 SER A N 1
ATOM 2464 C CA . SER A 1 343 ? -6.095 5.974 10.416 1.00 97.06 343 SER A CA 1
ATOM 2465 C C . SER A 1 343 ? -5.865 4.461 10.478 1.00 97.06 343 SER A C 1
ATOM 2467 O O . SER A 1 343 ? -4.879 3.979 11.043 1.00 97.06 343 SER A O 1
ATOM 2469 N N . ASP A 1 344 ? -6.807 3.704 9.923 1.00 97.19 344 ASP A N 1
ATOM 2470 C CA . ASP A 1 344 ? -6.697 2.257 9.755 1.00 97.19 344 ASP A CA 1
ATOM 2471 C C . ASP A 1 344 ? -6.491 1.958 8.275 1.00 97.19 344 ASP A C 1
ATOM 2473 O O . ASP A 1 344 ? -7.397 2.170 7.468 1.00 97.19 344 ASP A O 1
ATOM 2477 N N . SER A 1 345 ? -5.295 1.479 7.930 1.00 98.12 345 SER A N 1
ATOM 2478 C CA . SER A 1 345 ? -4.940 1.036 6.580 1.00 98.12 345 SER A CA 1
ATOM 2479 C C . SER A 1 345 ? -4.894 -0.485 6.541 1.00 98.12 345 SER A C 1
ATOM 2481 O O . SER A 1 345 ? -4.135 -1.084 7.301 1.00 98.12 345 SER A O 1
ATOM 2483 N N . THR A 1 346 ? -5.659 -1.107 5.647 1.00 98.44 346 THR A N 1
ATOM 2484 C CA . THR A 1 346 ? -5.481 -2.520 5.272 1.00 98.44 346 THR A CA 1
ATOM 2485 C C . THR A 1 346 ? -4.729 -2.563 3.947 1.00 98.44 346 THR A C 1
ATOM 2487 O O . THR A 1 346 ? -5.051 -1.796 3.042 1.00 98.44 346 THR A O 1
ATOM 2490 N N . ILE A 1 347 ? -3.714 -3.418 3.851 1.00 98.69 347 ILE A N 1
ATOM 2491 C CA . ILE A 1 347 ? -2.778 -3.497 2.726 1.00 98.69 347 ILE A CA 1
ATOM 2492 C C . ILE A 1 347 ? -2.754 -4.945 2.237 1.00 98.69 347 ILE A C 1
ATOM 2494 O O . ILE A 1 347 ? -2.689 -5.861 3.059 1.00 98.69 347 ILE A O 1
ATOM 2498 N N . ALA A 1 348 ? -2.765 -5.162 0.923 1.00 98.62 348 ALA A N 1
ATOM 2499 C CA . ALA A 1 348 ? -2.465 -6.469 0.352 1.00 98.62 348 ALA A CA 1
ATOM 2500 C C . ALA A 1 348 ? -1.563 -6.368 -0.872 1.00 98.62 348 ALA A C 1
ATOM 2502 O O . ALA A 1 348 ? -1.730 -5.486 -1.713 1.00 98.62 348 ALA A O 1
ATOM 2503 N N . ALA A 1 349 ? -0.648 -7.326 -0.971 1.00 98.38 349 ALA A N 1
ATOM 2504 C CA . ALA A 1 349 ? 0.111 -7.622 -2.170 1.00 98.38 349 ALA A CA 1
ATOM 2505 C C . ALA A 1 349 ? -0.342 -8.981 -2.699 1.00 98.38 349 ALA A C 1
ATOM 2507 O O . ALA A 1 349 ? -0.471 -9.933 -1.923 1.00 98.38 349 ALA A O 1
ATOM 2508 N N . VAL A 1 350 ? -0.573 -9.078 -4.005 1.00 98.06 350 VAL A N 1
ATOM 2509 C CA . VAL A 1 350 ? -0.875 -10.343 -4.684 1.00 98.06 350 VAL A CA 1
ATOM 2510 C C . VAL A 1 350 ? -0.008 -10.491 -5.923 1.00 98.06 350 VAL A C 1
ATOM 2512 O O . VAL A 1 350 ? 0.331 -9.496 -6.559 1.00 98.06 350 VAL A O 1
ATOM 2515 N N . THR A 1 351 ? 0.327 -11.723 -6.290 1.00 96.12 351 THR A N 1
ATOM 2516 C CA . THR A 1 351 ? 0.791 -12.037 -7.649 1.00 96.12 351 THR A CA 1
ATOM 2517 C C . THR A 1 351 ? -0.323 -12.764 -8.388 1.00 96.12 351 THR A C 1
ATOM 2519 O O . THR A 1 351 ? -1.039 -13.563 -7.779 1.00 96.12 351 THR A O 1
ATOM 2522 N N . LEU A 1 352 ? -0.495 -12.465 -9.675 1.00 93.00 352 LEU A N 1
ATOM 2523 C CA . LEU A 1 352 ? -1.529 -13.054 -10.527 1.00 93.00 352 LEU A CA 1
ATOM 2524 C C . LEU A 1 352 ? -0.909 -13.853 -11.678 1.00 93.00 352 LEU A C 1
ATOM 2526 O O . LEU A 1 352 ? -0.026 -13.334 -12.365 1.00 93.00 352 LEU A O 1
ATOM 2530 N N . ASP A 1 353 ? -1.418 -15.064 -11.925 1.00 90.38 353 ASP A N 1
ATOM 2531 C CA . ASP A 1 353 ? -1.133 -15.816 -13.154 1.00 90.38 353 ASP A CA 1
ATOM 2532 C C . ASP A 1 353 ? -1.777 -15.150 -14.391 1.00 90.38 353 ASP A C 1
ATOM 2534 O O . ASP A 1 353 ? -2.536 -14.180 -14.298 1.00 90.38 353 ASP A O 1
ATOM 2538 N N . ARG A 1 354 ? -1.498 -15.697 -15.581 1.00 87.12 354 ARG A N 1
ATOM 2539 C CA . ARG A 1 354 ? -2.028 -15.182 -16.860 1.00 87.12 354 ARG A CA 1
ATOM 2540 C C . ARG A 1 354 ? -3.550 -15.379 -17.029 1.00 87.12 354 ARG A C 1
ATOM 2542 O O . ARG A 1 354 ? -4.117 -14.786 -17.942 1.00 87.12 354 ARG A O 1
ATOM 2549 N N . ASP A 1 355 ? -4.207 -16.149 -16.153 1.00 88.06 355 ASP A N 1
ATOM 2550 C CA . ASP A 1 355 ? -5.673 -16.284 -16.073 1.00 88.06 355 ASP A CA 1
ATOM 2551 C C . ASP A 1 355 ? -6.297 -15.311 -15.040 1.00 88.06 355 ASP A C 1
ATOM 2553 O O . ASP A 1 355 ? -7.518 -15.292 -14.868 1.00 88.06 355 ASP A O 1
ATOM 2557 N N . GLY A 1 356 ? -5.489 -14.521 -14.318 1.00 90.81 356 GLY A N 1
ATOM 2558 C CA . GLY A 1 356 ? -5.953 -13.628 -13.252 1.00 90.81 356 GLY A CA 1
ATOM 2559 C C . GLY A 1 356 ? -6.231 -14.323 -11.911 1.00 90.81 356 GLY A C 1
ATOM 2560 O O . GLY A 1 356 ? -7.004 -13.801 -11.102 1.00 90.81 356 GLY A O 1
ATOM 2561 N N . LYS A 1 357 ? -5.636 -15.497 -11.657 1.00 95.31 357 LYS A N 1
ATOM 2562 C CA . LYS A 1 357 ? -5.713 -16.192 -10.361 1.00 95.31 357 LYS A CA 1
ATOM 2563 C C . LYS A 1 357 ? -4.544 -15.815 -9.464 1.00 95.31 357 LYS A C 1
ATOM 2565 O O . LYS A 1 357 ? -3.407 -15.705 -9.911 1.00 95.31 357 LYS A O 1
ATOM 2570 N N . ILE A 1 358 ? -4.821 -15.698 -8.173 1.00 97.38 358 ILE A N 1
ATOM 2571 C CA . ILE A 1 358 ? -3.849 -15.361 -7.134 1.00 97.38 358 ILE A CA 1
ATOM 2572 C C . ILE A 1 358 ? -2.848 -16.515 -6.958 1.00 97.38 358 ILE A C 1
ATOM 2574 O O . ILE A 1 358 ? -3.214 -17.586 -6.478 1.00 97.38 358 ILE A O 1
ATOM 2578 N N . THR A 1 359 ? -1.578 -16.301 -7.300 1.00 95.31 359 THR A N 1
ATOM 2579 C CA . THR A 1 359 ? -0.468 -17.251 -7.071 1.00 95.31 359 THR A CA 1
ATOM 2580 C C . THR A 1 359 ? 0.313 -16.950 -5.790 1.00 95.31 359 THR A C 1
ATOM 2582 O O . THR A 1 359 ? 1.034 -17.807 -5.275 1.00 95.31 359 THR A O 1
ATOM 2585 N N . SER A 1 360 ? 0.125 -15.759 -5.226 1.00 96.19 360 SER A N 1
ATOM 2586 C CA . SER A 1 360 ? 0.649 -15.336 -3.929 1.00 96.19 360 SER A CA 1
ATOM 2587 C C . SER A 1 360 ? -0.271 -14.294 -3.319 1.00 96.19 360 SER A C 1
ATOM 2589 O O . SER A 1 360 ? -0.836 -13.474 -4.039 1.00 96.19 360 SER A O 1
ATOM 2591 N N . CYS A 1 361 ? -0.383 -14.282 -1.995 1.00 97.62 361 CYS A N 1
ATOM 2592 C CA . CYS A 1 361 ? -1.047 -13.214 -1.264 1.00 97.62 361 CYS A CA 1
ATOM 2593 C C . CYS A 1 361 ? -0.296 -12.940 0.040 1.00 97.62 361 CYS A C 1
ATOM 2595 O O . CYS A 1 361 ? 0.084 -13.863 0.760 1.00 97.62 361 CYS A O 1
ATOM 2597 N N . VAL A 1 362 ? -0.127 -11.661 0.361 1.00 97.94 362 VAL A N 1
ATOM 2598 C CA . VAL A 1 362 ? 0.324 -11.170 1.665 1.00 97.94 362 VAL A CA 1
ATOM 2599 C C . VAL A 1 362 ? -0.643 -10.071 2.089 1.00 97.94 362 VAL A C 1
ATOM 2601 O O . VAL A 1 362 ? -0.990 -9.214 1.279 1.00 97.94 362 VAL A O 1
ATOM 2604 N N . ILE A 1 363 ? -1.083 -10.090 3.346 1.00 98.19 363 ILE A N 1
ATOM 2605 C CA . ILE A 1 363 ? -1.942 -9.056 3.939 1.00 98.19 363 ILE A CA 1
ATOM 2606 C C . ILE A 1 363 ? -1.233 -8.468 5.158 1.00 98.19 363 ILE A C 1
ATOM 2608 O O . ILE A 1 363 ? -0.677 -9.204 5.975 1.00 98.19 363 ILE A O 1
ATOM 2612 N N . ASP A 1 364 ? -1.288 -7.148 5.305 1.00 98.00 364 ASP A N 1
ATOM 2613 C CA . ASP A 1 364 ? -0.849 -6.427 6.502 1.00 98.00 364 ASP A CA 1
ATOM 2614 C C . ASP A 1 364 ? -1.830 -5.290 6.837 1.00 98.00 364 ASP A C 1
ATOM 2616 O O . ASP A 1 364 ? -2.733 -4.965 6.062 1.00 98.00 364 ASP A O 1
ATOM 2620 N N . ALA A 1 365 ? -1.686 -4.683 8.012 1.00 97.75 365 ALA A N 1
ATOM 2621 C CA . ALA A 1 365 ? -2.450 -3.504 8.388 1.00 97.75 365 ALA A CA 1
ATOM 2622 C C . ALA A 1 365 ? -1.647 -2.549 9.279 1.00 97.75 365 ALA A C 1
ATOM 2624 O O . ALA A 1 365 ? -0.942 -2.969 10.197 1.00 97.75 365 ALA A O 1
ATOM 2625 N N . LEU A 1 366 ? -1.831 -1.250 9.055 1.00 98.00 366 LEU A N 1
ATOM 2626 C CA . LEU A 1 366 ? -1.276 -0.165 9.862 1.00 98.00 366 LEU A CA 1
ATOM 2627 C C . LEU A 1 366 ? -2.414 0.514 10.636 1.00 98.00 366 LEU A C 1
ATOM 2629 O O . LEU A 1 366 ? -3.416 0.900 10.038 1.00 98.00 366 LEU A O 1
ATOM 2633 N N . GLN A 1 367 ? -2.265 0.664 11.956 1.00 97.00 367 GLN A N 1
ATOM 2634 C CA . GLN A 1 367 ? -3.248 1.336 12.821 1.00 97.00 367 GLN A CA 1
ATOM 2635 C C . GLN A 1 367 ? -2.600 2.549 13.501 1.00 97.00 367 GLN A C 1
ATOM 2637 O O . GLN A 1 367 ? -2.183 2.466 14.660 1.00 97.00 367 GLN A O 1
ATOM 2642 N N . ALA A 1 368 ? -2.477 3.662 12.780 1.00 97.31 368 ALA A N 1
ATOM 2643 C CA . ALA A 1 368 ? -1.760 4.843 13.251 1.00 97.31 368 ALA A CA 1
ATOM 2644 C C . ALA A 1 368 ? -2.675 5.755 14.083 1.00 97.31 368 ALA A C 1
ATOM 2646 O O . ALA A 1 368 ? -3.809 6.026 13.692 1.00 97.31 368 ALA A O 1
ATOM 2647 N N . LYS A 1 369 ? -2.211 6.182 15.269 1.00 97.69 369 LYS A N 1
ATOM 2648 C CA . LYS A 1 369 ? -3.069 6.751 16.328 1.00 97.69 369 LYS A CA 1
ATOM 2649 C C . LYS A 1 369 ? -2.457 7.999 16.957 1.00 97.69 369 LYS A C 1
ATOM 2651 O O . LYS A 1 369 ? -1.496 7.911 17.719 1.00 97.69 369 LYS A O 1
ATOM 2656 N N . VAL A 1 370 ? -3.073 9.151 16.710 1.00 98.31 370 VAL A N 1
ATOM 2657 C CA . VAL A 1 370 ? -2.732 10.421 17.360 1.00 98.31 370 VAL A CA 1
ATOM 2658 C C . VAL A 1 370 ? -3.722 10.681 18.496 1.00 98.31 370 VAL A C 1
ATOM 2660 O O . VAL A 1 370 ? -4.915 10.889 18.270 1.00 98.31 370 VAL A O 1
ATOM 2663 N N . LYS A 1 371 ? -3.227 10.640 19.735 1.00 98.31 371 LYS A N 1
ATOM 2664 C CA . LYS A 1 371 ? -3.962 11.001 20.951 1.00 98.31 371 LYS A CA 1
ATOM 2665 C C . LYS A 1 371 ? -4.067 12.510 21.089 1.00 98.31 371 LYS A C 1
ATOM 2667 O O . LYS A 1 371 ? -3.088 13.213 20.848 1.00 98.31 371 LYS A O 1
ATOM 2672 N N . ILE A 1 372 ? -5.248 12.987 21.471 1.00 98.31 372 ILE A N 1
ATOM 2673 C CA . ILE A 1 372 ? -5.612 14.409 21.530 1.00 98.31 372 ILE A CA 1
ATOM 2674 C C . ILE A 1 372 ? -6.428 14.627 22.811 1.00 98.31 372 ILE A C 1
ATOM 2676 O O . ILE A 1 372 ? -7.347 13.854 23.076 1.00 98.31 372 ILE A O 1
ATOM 2680 N N . ASP A 1 373 ? -6.121 15.646 23.614 1.00 97.50 373 ASP A N 1
ATOM 2681 C CA . ASP A 1 373 ? -6.936 15.988 24.791 1.00 97.50 373 ASP A CA 1
ATOM 2682 C C . ASP A 1 373 ? -8.052 17.008 24.493 1.00 97.50 373 ASP A C 1
ATOM 2684 O O . ASP A 1 373 ? -8.174 17.530 23.385 1.00 97.50 373 ASP A O 1
ATOM 2688 N N . ALA A 1 374 ? -8.852 17.324 25.514 1.00 96.81 374 ALA A N 1
ATOM 2689 C CA . ALA A 1 374 ? -9.950 18.292 25.442 1.00 96.81 374 ALA A CA 1
ATOM 2690 C C . ALA A 1 374 ? -9.513 19.769 25.244 1.00 96.81 374 ALA A C 1
ATOM 2692 O O . ALA A 1 374 ? -10.343 20.674 25.312 1.00 96.81 374 ALA A O 1
ATOM 2693 N N . THR A 1 375 ? -8.216 20.026 25.031 1.00 95.06 375 THR A N 1
ATOM 2694 C CA . THR A 1 375 ? -7.631 21.333 24.673 1.00 95.06 375 THR A CA 1
ATOM 2695 C C . THR A 1 375 ? -7.032 21.334 23.259 1.00 95.06 375 THR A C 1
ATOM 2697 O O . THR A 1 375 ? -6.360 22.286 22.864 1.00 95.06 375 THR A O 1
ATOM 2700 N N . GLY A 1 376 ? -7.229 20.248 22.500 1.00 96.00 376 GLY A N 1
ATOM 2701 C CA . GLY A 1 376 ? -6.597 20.033 21.199 1.00 96.00 376 GLY A CA 1
ATOM 2702 C C . GLY A 1 376 ? -5.100 19.698 21.284 1.00 96.00 376 GLY A C 1
ATOM 2703 O O . GLY A 1 376 ? -4.425 19.643 20.256 1.00 96.00 376 GLY A O 1
ATOM 2704 N N . ALA A 1 377 ? -4.540 19.460 22.475 1.00 97.06 377 ALA A N 1
ATOM 2705 C CA . ALA A 1 377 ? -3.121 19.153 22.606 1.00 97.06 377 ALA A CA 1
ATOM 2706 C C . ALA A 1 377 ? -2.844 17.681 22.260 1.00 97.06 377 ALA A C 1
ATOM 2708 O O . ALA A 1 377 ? -3.410 16.769 22.871 1.00 97.06 377 ALA A O 1
ATOM 2709 N N . ILE A 1 378 ? -1.930 17.452 21.311 1.00 98.19 378 ILE A N 1
ATOM 2710 C CA . ILE A 1 378 ? -1.448 16.112 20.948 1.00 98.19 378 ILE A CA 1
ATOM 2711 C C . ILE A 1 378 ? -0.687 15.486 22.131 1.00 98.19 378 ILE A C 1
ATOM 2713 O O . ILE A 1 378 ? 0.099 16.164 22.795 1.00 98.19 378 ILE A O 1
ATOM 2717 N N . LYS A 1 379 ? -0.925 14.191 22.386 1.00 97.75 379 LYS A N 1
ATOM 2718 C CA . LYS A 1 379 ? -0.295 13.389 23.457 1.00 97.75 379 LYS A CA 1
ATOM 2719 C C . LYS A 1 379 ? 0.533 12.202 22.959 1.00 97.75 379 LYS A C 1
ATOM 2721 O O . LYS A 1 379 ? 1.357 11.698 23.713 1.00 97.75 379 LYS A O 1
ATOM 2726 N N . THR A 1 380 ? 0.326 11.755 21.719 1.00 97.50 380 THR A N 1
ATOM 2727 C CA . THR A 1 380 ? 1.202 10.759 21.077 1.00 97.50 380 THR A CA 1
ATOM 2728 C C . THR A 1 380 ? 2.580 11.372 20.846 1.00 97.50 380 THR A C 1
ATOM 2730 O O . THR A 1 380 ? 2.660 12.494 20.342 1.00 97.50 380 THR A O 1
ATOM 2733 N N . ASP A 1 381 ? 3.652 10.635 21.149 1.00 95.94 381 ASP A N 1
ATOM 2734 C CA . ASP A 1 381 ? 4.982 10.992 20.658 1.00 95.94 381 ASP A CA 1
ATOM 2735 C C . ASP A 1 381 ? 5.025 10.774 19.138 1.00 95.94 381 ASP A C 1
ATOM 2737 O O . ASP A 1 381 ? 4.894 9.656 18.641 1.00 95.94 381 ASP A O 1
ATOM 2741 N N . LEU A 1 382 ? 5.161 11.868 18.391 1.00 96.50 382 LEU A N 1
ATOM 2742 C CA . LEU A 1 382 ? 5.145 11.865 16.928 1.00 96.50 382 LEU A CA 1
ATOM 2743 C C . LEU A 1 382 ? 6.467 11.369 16.312 1.00 96.50 382 LEU A C 1
ATOM 2745 O O . LEU A 1 382 ? 6.547 11.259 15.088 1.00 96.50 382 LEU A O 1
ATOM 2749 N N . ALA A 1 383 ? 7.486 11.099 17.137 1.00 92.88 383 ALA A N 1
ATOM 2750 C CA . ALA A 1 383 ? 8.763 10.520 16.729 1.00 92.88 383 ALA A CA 1
ATOM 2751 C C . ALA A 1 383 ? 8.832 8.989 16.904 1.00 92.88 383 ALA A C 1
ATOM 2753 O O . ALA A 1 383 ? 9.754 8.372 16.368 1.00 92.88 383 ALA A O 1
ATOM 2754 N N . GLU A 1 384 ? 7.888 8.354 17.614 1.00 88.12 384 GLU A N 1
ATOM 2755 C CA . GLU A 1 384 ? 7.846 6.889 17.690 1.00 88.12 384 GLU A CA 1
ATOM 2756 C C . GLU A 1 384 ? 7.373 6.274 16.354 1.00 88.12 384 GLU A C 1
ATOM 2758 O O . GLU A 1 384 ? 6.349 6.692 15.803 1.00 88.12 384 GLU A O 1
ATOM 2763 N N . PRO A 1 385 ? 8.078 5.259 15.813 1.00 84.12 385 PRO A N 1
ATOM 2764 C CA . PRO A 1 385 ? 7.699 4.626 14.555 1.00 84.12 385 PRO A CA 1
ATOM 2765 C C . PRO A 1 385 ? 6.448 3.759 14.736 1.00 84.12 385 PRO A C 1
ATOM 2767 O O . PRO A 1 385 ? 6.445 2.793 15.506 1.00 84.12 385 PRO A O 1
ATOM 2770 N N . VAL A 1 386 ? 5.386 4.061 13.983 1.00 93.94 386 VAL A N 1
ATOM 2771 C CA . VAL A 1 386 ? 4.169 3.241 13.990 1.00 93.94 386 VAL A CA 1
ATOM 2772 C C . VAL A 1 386 ? 4.426 1.958 13.202 1.00 93.94 386 VAL A C 1
ATOM 2774 O O . VAL A 1 386 ? 4.692 1.991 12.000 1.00 93.94 386 VAL A O 1
ATOM 2777 N N . LYS A 1 387 ? 4.328 0.825 13.899 1.00 94.50 387 LYS A N 1
ATOM 2778 C CA . LYS A 1 387 ? 4.517 -0.513 13.331 1.00 94.50 387 LYS A CA 1
ATOM 2779 C C . LYS A 1 387 ? 3.233 -1.084 12.742 1.00 94.50 387 LYS A C 1
ATOM 2781 O O . LYS A 1 387 ? 2.141 -0.840 13.264 1.00 94.50 387 LYS A O 1
ATOM 2786 N N . THR A 1 388 ? 3.370 -1.899 11.703 1.00 97.38 388 THR A N 1
ATOM 2787 C CA . THR A 1 388 ? 2.264 -2.710 11.180 1.00 97.38 388 THR A CA 1
ATOM 2788 C C . THR A 1 388 ? 1.920 -3.878 12.105 1.00 97.38 388 THR A C 1
ATOM 2790 O O . THR A 1 388 ? 2.651 -4.204 13.046 1.00 97.38 388 THR A O 1
ATOM 2793 N N . LYS A 1 389 ? 0.796 -4.553 11.851 1.00 95.25 389 LYS A N 1
ATOM 2794 C CA . LYS A 1 389 ? 0.415 -5.749 12.611 1.00 95.25 389 LYS A CA 1
ATOM 2795 C C . LYS A 1 389 ? 1.353 -6.927 12.357 1.00 95.25 389 LYS A C 1
ATOM 2797 O O . LYS A 1 389 ? 1.590 -7.688 13.295 1.00 95.25 389 LYS A O 1
ATOM 2802 N N . ASN A 1 390 ? 1.929 -7.055 11.162 1.00 92.62 390 ASN A N 1
ATOM 2803 C CA . ASN A 1 390 ? 2.946 -8.074 10.902 1.00 92.62 390 ASN A CA 1
ATOM 2804 C C . ASN A 1 390 ? 4.281 -7.736 11.594 1.00 92.62 390 ASN A C 1
ATOM 2806 O O . ASN A 1 390 ? 4.870 -8.623 12.208 1.00 92.62 390 ASN A O 1
ATOM 2810 N N . GLU A 1 391 ? 4.709 -6.465 11.610 1.00 92.62 391 GLU A N 1
ATOM 2811 C CA . GLU A 1 391 ? 5.888 -6.010 12.377 1.00 92.62 391 GLU A CA 1
ATOM 2812 C C . GLU A 1 391 ? 5.715 -6.149 13.904 1.00 92.62 391 GLU A C 1
ATOM 2814 O O . GLU A 1 391 ? 6.697 -6.285 14.640 1.00 92.62 391 GLU A O 1
ATOM 2819 N N . LEU A 1 392 ? 4.476 -6.089 14.407 1.00 90.88 392 LEU A N 1
ATOM 2820 C CA . LEU A 1 392 ? 4.157 -6.351 15.812 1.00 90.88 392 LEU A CA 1
ATOM 2821 C C . LEU A 1 392 ? 4.122 -7.855 16.118 1.00 90.88 392 LEU A C 1
ATOM 2823 O O . LEU A 1 392 ? 4.672 -8.279 17.140 1.00 90.88 392 LEU A O 1
ATOM 2827 N N . GLY A 1 393 ? 3.473 -8.658 15.268 1.00 90.50 393 GLY A N 1
ATOM 2828 C CA . GLY A 1 393 ? 3.277 -10.095 15.466 1.00 90.50 393 GLY A CA 1
ATOM 2829 C C . GLY A 1 393 ? 2.672 -10.404 16.840 1.00 90.50 393 GLY A C 1
ATOM 2830 O O . GLY A 1 393 ? 1.642 -9.850 17.218 1.00 90.50 393 GLY A O 1
ATOM 2831 N N . GLN A 1 394 ? 3.367 -11.215 17.642 1.00 86.25 394 GLN A N 1
ATOM 2832 C CA . GLN A 1 394 ? 2.987 -11.553 19.027 1.00 86.25 394 GLN A CA 1
ATOM 2833 C C . GLN A 1 394 ? 2.868 -10.334 19.969 1.00 86.25 394 GLN A C 1
ATOM 2835 O O . GLN A 1 394 ? 2.223 -10.422 21.012 1.00 86.25 394 GLN A O 1
ATOM 2840 N N . ASN A 1 395 ? 3.432 -9.174 19.609 1.00 89.44 395 ASN A N 1
ATOM 2841 C CA . ASN A 1 395 ? 3.258 -7.928 20.365 1.00 89.44 395 ASN A CA 1
ATOM 2842 C C . ASN A 1 395 ? 1.917 -7.226 20.077 1.00 89.44 395 ASN A C 1
ATOM 2844 O O . ASN A 1 395 ? 1.565 -6.293 20.796 1.00 89.44 395 ASN A O 1
ATOM 2848 N N . TYR A 1 396 ? 1.156 -7.658 19.061 1.00 89.94 396 TYR A N 1
ATOM 2849 C CA . TYR A 1 396 ? -0.215 -7.186 18.832 1.00 89.94 396 TYR A CA 1
ATOM 2850 C C . TYR A 1 396 ? -1.187 -7.736 19.894 1.00 89.94 396 TYR A C 1
ATOM 2852 O O . TYR A 1 396 ? -2.136 -7.056 20.284 1.00 89.94 396 TYR A O 1
ATOM 2860 N N . GLY A 1 397 ? -0.909 -8.931 20.431 1.00 87.94 397 GLY A N 1
ATOM 2861 C CA . GLY A 1 397 ? -1.571 -9.492 21.611 1.00 87.94 397 GLY A CA 1
ATOM 2862 C C . GLY A 1 397 ? -2.975 -10.058 21.373 1.00 87.94 397 GLY A C 1
ATOM 2863 O O . GLY A 1 397 ? -3.694 -10.328 22.344 1.00 87.94 397 GLY A O 1
ATOM 2864 N N . MET A 1 398 ? -3.383 -10.258 20.115 1.00 89.00 398 MET A N 1
ATOM 2865 C CA . MET A 1 398 ? -4.679 -10.834 19.762 1.00 89.00 398 MET A CA 1
ATOM 2866 C C . MET A 1 398 ? -4.807 -12.315 20.156 1.00 89.00 398 MET A C 1
ATOM 2868 O O . MET A 1 398 ? -5.934 -12.764 20.354 1.00 89.00 398 MET A O 1
ATOM 2872 N N . HIS A 1 399 ? -3.720 -13.058 20.392 1.00 82.75 399 HIS A N 1
ATOM 2873 C CA . HIS A 1 399 ? -3.749 -14.447 20.885 1.00 82.75 399 HIS A CA 1
ATOM 2874 C C . HIS A 1 399 ? -4.674 -14.614 22.112 1.00 82.75 399 HIS A C 1
ATOM 2876 O O . HIS A 1 399 ? -5.328 -15.645 22.267 1.00 82.75 399 HIS A O 1
ATOM 2882 N N . LYS A 1 400 ? -4.785 -13.595 22.977 1.00 86.31 400 LYS A N 1
ATOM 2883 C CA . LYS A 1 400 ? -5.651 -13.618 24.177 1.00 86.31 400 LYS A CA 1
ATOM 2884 C C . LYS A 1 400 ? -7.142 -13.384 23.892 1.00 86.31 400 LYS A C 1
ATOM 2886 O O . LYS A 1 400 ? -7.969 -13.723 24.732 1.00 86.31 400 LYS A O 1
ATOM 2891 N N . ALA A 1 401 ? -7.476 -12.781 22.752 1.00 84.62 401 ALA A N 1
ATOM 2892 C CA . ALA A 1 401 ? -8.846 -12.490 22.310 1.00 84.62 401 ALA A CA 1
ATOM 2893 C C . ALA A 1 401 ? -9.329 -13.435 21.189 1.00 84.62 401 ALA A C 1
ATOM 2895 O O . ALA A 1 401 ? -10.526 -13.543 20.932 1.00 84.62 401 ALA A O 1
ATOM 2896 N N . SER A 1 402 ? -8.397 -14.114 20.521 1.00 86.88 402 SER A N 1
ATOM 2897 C CA . SER A 1 402 ? -8.623 -15.091 19.461 1.00 86.88 402 SER A CA 1
ATOM 2898 C C . SER A 1 402 ? -9.129 -16.412 20.034 1.00 86.88 402 SER A C 1
ATOM 2900 O O . SER A 1 402 ? -8.431 -17.071 20.805 1.00 86.88 402 SER A O 1
ATOM 2902 N N . SER A 1 403 ? -10.324 -16.849 19.628 1.00 87.69 403 SER A N 1
ATOM 2903 C CA . SER A 1 403 ? -10.914 -18.113 20.099 1.00 87.69 403 SER A CA 1
ATOM 2904 C C . SER A 1 403 ? -10.185 -19.365 19.592 1.00 87.69 403 SER A C 1
ATOM 2906 O O . SER A 1 403 ? -10.443 -20.455 20.093 1.00 87.69 403 SER A O 1
ATOM 2908 N N . ILE A 1 404 ? -9.266 -19.210 18.632 1.00 88.75 404 ILE A N 1
ATOM 2909 C CA . ILE A 1 404 ? -8.360 -20.260 18.134 1.00 88.75 404 ILE A CA 1
ATOM 2910 C C . ILE A 1 404 ? -6.909 -20.084 18.617 1.00 88.75 404 ILE A C 1
ATOM 2912 O O . ILE A 1 404 ? -6.022 -20.789 18.147 1.00 88.75 404 ILE A O 1
ATOM 2916 N N . GLY A 1 405 ? -6.637 -19.134 19.521 1.00 87.75 405 GLY A N 1
ATOM 2917 C CA . GLY A 1 405 ? -5.300 -18.906 20.087 1.00 87.75 405 GLY A CA 1
ATOM 2918 C C . GLY A 1 405 ? -4.253 -18.334 19.121 1.00 87.75 405 GLY A C 1
ATOM 2919 O O . GLY A 1 405 ? -3.092 -18.244 19.493 1.00 87.75 405 GLY A O 1
ATOM 2920 N N . LYS A 1 406 ? -4.643 -17.934 17.906 1.00 88.81 406 LYS A N 1
ATOM 2921 C CA . LYS A 1 406 ? -3.753 -17.305 16.915 1.00 88.81 406 LYS A CA 1
ATOM 2922 C C . LYS A 1 406 ? -3.700 -15.787 17.051 1.00 88.81 406 LYS A C 1
ATOM 2924 O O . LYS A 1 406 ? -4.729 -15.158 17.307 1.00 88.81 406 LYS A O 1
ATOM 2929 N N . GLU A 1 407 ? -2.557 -15.187 16.751 1.00 91.69 407 GLU A N 1
ATOM 2930 C CA . GLU A 1 407 ? -2.433 -13.749 16.507 1.00 91.69 407 GLU A CA 1
ATOM 2931 C C . GLU A 1 407 ? -3.153 -13.284 15.233 1.00 91.69 407 GLU A C 1
ATOM 2933 O O . GLU A 1 407 ? -3.685 -14.079 14.450 1.00 91.69 407 GLU A O 1
ATOM 2938 N N . TRP A 1 408 ? -3.208 -11.966 15.026 1.00 93.69 408 TRP A N 1
ATOM 2939 C CA . TRP A 1 408 ? -3.823 -11.383 13.829 1.00 93.69 408 TRP A CA 1
ATOM 2940 C C . TRP A 1 408 ? -3.055 -11.737 12.547 1.00 93.69 408 TRP A C 1
ATOM 2942 O O . TRP A 1 408 ? -3.679 -12.105 11.556 1.00 93.69 408 TRP A O 1
ATOM 2952 N N . ASN A 1 409 ? -1.719 -11.689 12.567 1.00 91.06 409 ASN A N 1
ATOM 2953 C CA . ASN A 1 409 ? -0.884 -11.979 11.395 1.00 91.06 409 ASN A CA 1
ATOM 2954 C C . ASN A 1 409 ? -0.965 -13.459 10.977 1.00 91.06 409 ASN A C 1
ATOM 2956 O O . ASN A 1 409 ? -1.037 -13.763 9.792 1.00 91.06 409 ASN A O 1
ATOM 2960 N N . GLU A 1 410 ? -1.053 -14.385 11.936 1.00 90.75 410 GLU A N 1
ATOM 2961 C CA . GLU A 1 410 ? -1.267 -15.818 11.669 1.00 90.75 410 GLU A CA 1
ATOM 2962 C C . GLU A 1 410 ? -2.642 -16.114 11.037 1.00 90.75 410 GLU A C 1
ATOM 2964 O O . GLU A 1 410 ? -2.810 -17.106 10.325 1.00 90.75 410 GLU A O 1
ATOM 2969 N N . GLN A 1 411 ? -3.639 -15.264 11.303 1.00 94.12 411 GLN A N 1
ATOM 2970 C CA . GLN A 1 411 ? -4.975 -15.346 10.705 1.00 94.12 411 GLN A CA 1
ATOM 2971 C C . GLN A 1 411 ? -5.031 -14.656 9.336 1.00 94.12 411 GLN A C 1
ATOM 2973 O O . GLN A 1 411 ? -5.656 -15.186 8.421 1.00 94.12 411 GLN A O 1
ATOM 2978 N N . ALA A 1 412 ? -4.337 -13.526 9.168 1.00 94.44 412 ALA A N 1
ATOM 2979 C CA . ALA A 1 412 ? -4.152 -12.875 7.874 1.00 94.44 412 ALA A CA 1
ATOM 2980 C C . ALA A 1 412 ? -3.421 -13.809 6.893 1.00 94.44 412 ALA A C 1
ATOM 2982 O O . ALA A 1 412 ? -3.920 -14.043 5.800 1.00 94.44 412 ALA A O 1
ATOM 2983 N N . ALA A 1 413 ? -2.329 -14.453 7.324 1.00 92.00 413 ALA A N 1
ATOM 2984 C CA . ALA A 1 413 ? -1.609 -15.452 6.534 1.00 92.00 413 ALA A CA 1
ATOM 2985 C C . ALA A 1 413 ? -2.478 -16.673 6.173 1.00 92.00 413 ALA A C 1
ATOM 2987 O O . ALA A 1 413 ? -2.424 -17.153 5.044 1.00 92.00 413 ALA A O 1
ATOM 2988 N N . ALA A 1 414 ? -3.316 -17.164 7.096 1.00 92.62 414 ALA A N 1
ATOM 2989 C CA . ALA A 1 414 ? -4.241 -18.263 6.803 1.00 92.62 414 ALA A CA 1
ATOM 2990 C C . ALA A 1 414 ? -5.302 -17.874 5.753 1.00 92.62 414 ALA A C 1
ATOM 2992 O O . ALA A 1 414 ? -5.576 -18.662 4.849 1.00 92.62 414 ALA A O 1
ATOM 2993 N N . PHE A 1 415 ? -5.839 -16.648 5.813 1.00 95.69 415 PHE A N 1
ATOM 2994 C CA . PHE A 1 415 ? -6.704 -16.118 4.754 1.00 95.69 415 PHE A CA 1
ATOM 2995 C C . PHE A 1 415 ? -5.950 -15.978 3.423 1.00 95.69 415 PHE A C 1
ATOM 2997 O O . PHE A 1 415 ? -6.447 -16.426 2.391 1.00 95.69 415 PHE A O 1
ATOM 3004 N N . SER A 1 416 ? -4.736 -15.418 3.445 1.00 95.44 416 SER A N 1
ATOM 3005 C CA . SER A 1 416 ? -3.884 -15.255 2.263 1.00 95.44 416 SER A CA 1
ATOM 3006 C C . SER A 1 416 ? -3.596 -16.580 1.552 1.00 95.44 416 SER A C 1
ATOM 3008 O O . SER A 1 416 ? -3.614 -16.624 0.328 1.00 95.44 416 SER A O 1
ATOM 3010 N N . GLN A 1 417 ? -3.394 -17.674 2.291 1.00 93.19 417 GLN A N 1
ATOM 3011 C CA . GLN A 1 417 ? -3.215 -19.007 1.704 1.00 93.19 417 GLN A CA 1
ATOM 3012 C C . GLN A 1 417 ? -4.525 -19.585 1.133 1.00 93.19 417 GLN A C 1
ATOM 3014 O O . GLN A 1 417 ? -4.498 -20.238 0.095 1.00 93.19 417 GLN A O 1
ATOM 3019 N N . TYR A 1 418 ? -5.684 -19.318 1.748 1.00 93.75 418 TYR A N 1
ATOM 3020 C CA . TYR A 1 418 ? -6.988 -19.785 1.245 1.00 93.75 418 TYR A CA 1
ATOM 3021 C C . TYR A 1 418 ? -7.398 -19.137 -0.092 1.00 93.75 418 TYR A C 1
ATOM 3023 O O . TYR A 1 418 ? -8.102 -19.764 -0.891 1.00 93.75 418 TYR A O 1
ATOM 3031 N N . VAL A 1 419 ? -6.977 -17.893 -0.354 1.00 95.44 419 VAL A N 1
ATOM 3032 C CA . VAL A 1 419 ? -7.265 -17.192 -1.622 1.00 95.44 419 VAL A CA 1
ATOM 3033 C C . VAL A 1 419 ? -6.326 -17.570 -2.773 1.00 95.44 419 VAL A C 1
ATOM 3035 O O . VAL A 1 419 ? -6.624 -17.221 -3.912 1.00 95.44 419 VAL A O 1
ATOM 3038 N N . VAL A 1 420 ? -5.245 -18.321 -2.525 1.00 94.81 420 VAL A N 1
ATOM 3039 C CA . VAL A 1 420 ? -4.391 -18.848 -3.603 1.00 94.81 420 VAL A CA 1
ATOM 3040 C C . VAL A 1 420 ? -5.207 -19.769 -4.521 1.00 94.81 420 VAL A C 1
ATOM 3042 O O . VAL A 1 420 ? -6.051 -20.549 -4.076 1.00 94.81 420 VAL A O 1
ATOM 3045 N N . GLY A 1 421 ? -4.984 -19.639 -5.828 1.00 94.62 421 GLY A N 1
ATOM 3046 C CA . GLY A 1 421 ? -5.727 -20.318 -6.887 1.00 94.62 421 GLY A CA 1
ATOM 3047 C C . GLY A 1 421 ? -7.089 -19.701 -7.223 1.00 94.62 421 GLY A C 1
ATOM 3048 O O . GLY A 1 421 ? -7.726 -20.182 -8.158 1.00 94.62 421 GLY A O 1
ATOM 3049 N N . LYS A 1 422 ? -7.540 -18.654 -6.512 1.00 96.19 422 LYS A N 1
ATOM 3050 C CA . LYS A 1 422 ? -8.811 -17.957 -6.784 1.00 96.19 422 LYS A CA 1
ATOM 3051 C C . LYS A 1 422 ? -8.614 -16.710 -7.646 1.00 96.19 422 LYS A C 1
ATOM 3053 O O . LYS A 1 422 ? -7.607 -16.016 -7.525 1.00 96.19 422 LYS A O 1
ATOM 3058 N N . THR A 1 423 ? -9.612 -16.387 -8.458 1.00 97.06 423 THR A N 1
ATOM 3059 C CA . THR A 1 423 ? -9.762 -15.087 -9.135 1.00 97.06 423 THR A CA 1
ATOM 3060 C C . THR A 1 423 ? -10.335 -14.016 -8.199 1.00 97.06 423 THR A C 1
ATOM 3062 O O . THR A 1 423 ? -10.955 -14.327 -7.177 1.00 97.06 423 THR A O 1
ATOM 3065 N N . ALA A 1 424 ? -10.223 -12.736 -8.576 1.00 95.25 424 ALA A N 1
ATOM 3066 C CA . ALA A 1 424 ? -10.834 -11.623 -7.837 1.00 95.25 424 ALA A CA 1
ATOM 3067 C C . ALA A 1 424 ? -12.348 -11.804 -7.595 1.00 95.25 424 ALA A C 1
ATOM 3069 O O . ALA A 1 424 ? -12.850 -11.472 -6.522 1.00 95.25 424 ALA A O 1
ATOM 3070 N N . SER A 1 425 ? -13.082 -12.363 -8.566 1.00 96.19 425 SER A N 1
ATOM 3071 C CA . SER A 1 425 ? -14.526 -12.615 -8.445 1.00 96.19 425 SER A CA 1
ATOM 3072 C C . SER A 1 425 ? -14.863 -13.757 -7.483 1.00 96.19 425 SER A C 1
ATOM 3074 O O . SER A 1 425 ? -15.887 -13.698 -6.807 1.00 96.19 425 SER A O 1
ATOM 3076 N N . GLU A 1 426 ? -14.010 -14.776 -7.379 1.00 96.50 426 GLU A N 1
ATOM 3077 C CA . GLU A 1 426 ? -14.169 -15.850 -6.391 1.00 96.50 426 GLU A CA 1
ATOM 3078 C C . GLU A 1 426 ? -13.820 -15.374 -4.976 1.00 96.50 426 GLU A C 1
ATOM 3080 O O . GLU A 1 426 ? -14.486 -15.775 -4.025 1.00 96.50 426 GLU A O 1
ATOM 3085 N N . VAL A 1 427 ? -12.840 -14.472 -4.831 1.00 96.62 427 VAL A N 1
ATOM 3086 C CA . VAL A 1 427 ? -12.558 -13.791 -3.555 1.00 96.62 427 VAL A CA 1
ATOM 3087 C C . VAL A 1 427 ? -13.742 -12.922 -3.128 1.00 96.62 427 VAL A C 1
ATOM 3089 O O . VAL A 1 427 ? -14.201 -13.042 -1.994 1.00 96.62 427 VAL A O 1
ATOM 3092 N N . ALA A 1 428 ? -14.298 -12.115 -4.037 1.00 95.31 428 ALA A N 1
ATOM 3093 C CA . ALA A 1 428 ? -15.502 -11.315 -3.786 1.00 95.31 428 ALA A CA 1
ATOM 3094 C C . ALA A 1 428 ? -16.735 -12.166 -3.411 1.00 95.31 428 ALA A C 1
ATOM 3096 O O . ALA A 1 428 ? -17.645 -11.688 -2.736 1.00 95.31 428 ALA A O 1
ATOM 3097 N N . GLY A 1 429 ? -16.763 -13.434 -3.839 1.00 94.44 429 GLY A N 1
ATOM 3098 C CA . GLY A 1 429 ? -17.801 -14.412 -3.513 1.00 94.44 429 GLY A CA 1
ATOM 3099 C C . GLY A 1 429 ? -17.649 -15.112 -2.155 1.00 94.44 429 GLY A C 1
ATOM 3100 O O . GLY A 1 429 ? -18.510 -15.924 -1.812 1.00 94.44 429 GLY A O 1
ATOM 3101 N N . ILE A 1 430 ? -16.593 -14.837 -1.376 1.00 94.25 430 ILE A N 1
ATOM 3102 C CA . ILE A 1 430 ? -16.381 -15.458 -0.058 1.00 94.25 430 ILE A CA 1
ATOM 3103 C C . ILE A 1 430 ? -17.494 -15.024 0.905 1.00 94.25 430 ILE A C 1
ATOM 3105 O O . ILE A 1 430 ? -17.619 -13.854 1.268 1.00 94.25 430 ILE A O 1
ATOM 3109 N N . ALA A 1 431 ? -18.302 -15.991 1.342 1.00 91.62 431 ALA A N 1
ATOM 3110 C CA . ALA A 1 431 ? -19.442 -15.746 2.215 1.00 91.62 431 ALA A CA 1
ATOM 3111 C C . ALA A 1 431 ? -19.009 -15.304 3.624 1.00 91.62 431 ALA A C 1
ATOM 3113 O O . ALA A 1 431 ? -18.153 -15.934 4.257 1.00 91.62 431 ALA A O 1
ATOM 3114 N N . VAL A 1 432 ? -19.662 -14.255 4.133 1.00 93.31 432 VAL A N 1
ATOM 3115 C CA . VAL A 1 432 ? -19.431 -13.686 5.467 1.00 93.31 432 VAL A CA 1
ATOM 3116 C C . VAL A 1 432 ? -20.722 -13.531 6.275 1.00 93.31 432 VAL A C 1
ATOM 3118 O O . VAL A 1 432 ? -21.809 -13.431 5.705 1.00 93.31 432 VAL A O 1
ATOM 3121 N N . ASP A 1 433 ? -20.598 -13.518 7.603 1.00 90.88 433 ASP A N 1
ATOM 3122 C CA . ASP A 1 433 ? -21.690 -13.241 8.542 1.00 90.88 433 ASP A CA 1
ATOM 3123 C C . ASP A 1 433 ? -21.955 -11.730 8.732 1.00 90.88 433 ASP A C 1
ATOM 3125 O O . ASP A 1 433 ? -21.267 -10.868 8.180 1.00 90.88 433 ASP A O 1
ATOM 3129 N N . GLU A 1 434 ? -22.965 -11.391 9.541 1.00 89.06 434 GLU A N 1
ATOM 3130 C CA . GLU A 1 434 ? -23.325 -10.002 9.883 1.00 89.06 434 GLU A CA 1
ATOM 3131 C C . GLU A 1 434 ? -22.210 -9.241 10.630 1.00 89.06 434 GLU A C 1
ATOM 3133 O O . GLU A 1 434 ? -22.244 -8.014 10.718 1.00 89.06 434 GLU A O 1
ATOM 3138 N N . GLN A 1 435 ? -21.223 -9.951 11.182 1.00 87.12 435 GLN A N 1
ATOM 3139 C CA . GLN A 1 435 ? -20.043 -9.400 11.847 1.00 87.12 435 GLN A CA 1
ATOM 3140 C C . GLN A 1 435 ? -18.816 -9.375 10.911 1.00 87.12 435 GLN A C 1
ATOM 3142 O O . GLN A 1 435 ? -17.709 -9.041 11.343 1.00 87.12 435 GLN A O 1
ATOM 3147 N N . GLY A 1 436 ? -19.007 -9.708 9.631 1.00 89.69 436 GLY A N 1
ATOM 3148 C CA . GLY A 1 436 ? -17.986 -9.740 8.592 1.00 89.69 436 GLY A CA 1
ATOM 3149 C C . GLY A 1 436 ? -16.987 -10.890 8.713 1.00 89.69 436 GLY A C 1
ATOM 3150 O O . GLY A 1 436 ? -15.935 -10.836 8.079 1.00 89.69 436 GLY A O 1
ATOM 3151 N N . LYS A 1 437 ? -17.245 -11.906 9.542 1.00 90.44 437 LYS A N 1
ATOM 3152 C CA . LYS A 1 437 ? -16.399 -13.105 9.673 1.00 90.44 437 LYS A CA 1
ATOM 3153 C C . LYS A 1 437 ? -16.753 -14.129 8.606 1.00 90.44 437 LYS A C 1
ATOM 3155 O O . LYS A 1 437 ? -17.839 -14.084 8.047 1.00 90.44 437 LYS A O 1
ATOM 3160 N N . ALA A 1 438 ? -15.852 -15.068 8.342 1.00 90.25 438 ALA A N 1
ATOM 3161 C CA . ALA A 1 438 ? -16.096 -16.134 7.377 1.00 90.25 438 ALA A CA 1
ATOM 3162 C C . ALA A 1 438 ? -17.302 -17.010 7.764 1.00 90.25 438 ALA A C 1
ATOM 3164 O O . ALA A 1 438 ? -17.433 -17.402 8.922 1.00 90.25 438 ALA A O 1
ATOM 3165 N N . ALA A 1 439 ? -18.130 -17.368 6.782 1.00 88.38 439 ALA A N 1
ATOM 3166 C CA . ALA A 1 439 ? -19.153 -18.409 6.919 1.00 88.38 439 ALA A CA 1
ATOM 3167 C C . ALA A 1 439 ? -18.657 -19.801 6.464 1.00 88.38 439 ALA A C 1
ATOM 3169 O O . ALA A 1 439 ? -19.271 -20.814 6.796 1.00 88.38 439 ALA A O 1
ATOM 3170 N N . ASP A 1 440 ? -17.552 -19.856 5.711 1.00 84.00 440 ASP A N 1
ATOM 3171 C CA . ASP A 1 440 ? -16.897 -21.092 5.264 1.00 84.00 440 ASP A CA 1
ATOM 3172 C C . ASP A 1 440 ? -16.203 -21.804 6.442 1.00 84.00 440 ASP A C 1
ATOM 3174 O O . ASP A 1 440 ? -15.392 -21.206 7.155 1.00 84.00 440 ASP A O 1
ATOM 3178 N N . THR A 1 441 ? -16.505 -23.089 6.646 1.00 78.81 441 THR A N 1
ATOM 3179 C CA . THR A 1 441 ? -15.969 -23.901 7.750 1.00 78.81 441 THR A CA 1
ATOM 3180 C C . THR A 1 441 ? -14.453 -24.063 7.715 1.00 78.81 441 THR A C 1
ATOM 3182 O O . THR A 1 441 ? -13.826 -24.100 8.778 1.00 78.81 441 THR A O 1
ATOM 3185 N N . ASP A 1 442 ? -13.856 -24.128 6.527 1.00 79.06 442 ASP A N 1
ATOM 3186 C CA . ASP A 1 442 ? -12.415 -24.330 6.369 1.00 79.06 442 ASP A CA 1
ATOM 3187 C C . ASP A 1 442 ? -11.670 -23.060 6.805 1.00 79.06 442 ASP A C 1
ATOM 3189 O O . ASP A 1 442 ? -10.650 -23.114 7.504 1.00 79.06 442 ASP A O 1
ATOM 3193 N N . LEU A 1 443 ? -12.258 -21.900 6.506 1.00 86.19 443 LEU A N 1
ATOM 3194 C CA . LEU A 1 443 ? -11.749 -20.596 6.912 1.00 86.19 443 LEU A CA 1
ATOM 3195 C C . LEU A 1 443 ? -12.003 -20.327 8.408 1.00 86.19 443 LEU A C 1
ATOM 3197 O O . LEU A 1 443 ? -11.079 -19.931 9.113 1.00 86.19 443 LEU A O 1
ATOM 3201 N N . VAL A 1 444 ? -13.192 -20.644 8.940 1.00 84.25 444 VAL A N 1
ATOM 3202 C CA . VAL A 1 444 ? -13.530 -20.511 10.379 1.00 84.25 444 VAL A CA 1
ATOM 3203 C C . VAL A 1 444 ? -12.604 -21.338 11.281 1.00 84.25 444 VAL A C 1
ATOM 3205 O O . VAL A 1 444 ? -12.291 -20.921 12.398 1.00 84.25 444 VAL A O 1
ATOM 3208 N N . SER A 1 445 ? -12.111 -22.487 10.803 1.00 85.62 445 SER A N 1
ATOM 3209 C CA . SER A 1 445 ? -11.135 -23.312 11.536 1.00 85.62 445 SER A CA 1
ATOM 3210 C C . SER A 1 445 ? -9.794 -22.604 11.794 1.00 85.62 445 SER A C 1
ATOM 3212 O O . SER A 1 445 ? -9.057 -22.966 12.714 1.00 85.62 445 SER A O 1
ATOM 3214 N N . SER A 1 446 ? -9.464 -21.598 10.978 1.00 86.75 446 SER A N 1
ATOM 3215 C CA . SER A 1 446 ? -8.122 -21.026 10.872 1.00 86.75 446 SER A CA 1
ATOM 3216 C C . SER A 1 446 ? -8.074 -19.497 10.997 1.00 86.75 446 SER A C 1
ATOM 3218 O O . SER A 1 446 ? -6.983 -18.969 11.244 1.00 86.75 446 SER A O 1
ATOM 3220 N N . VAL A 1 447 ? -9.227 -18.821 10.898 1.00 89.88 447 VAL A N 1
ATOM 3221 C CA . VAL A 1 447 ? -9.437 -17.365 10.885 1.00 89.88 447 VAL A CA 1
ATOM 3222 C C . VAL A 1 447 ? -10.715 -17.014 11.670 1.00 89.88 447 VAL A C 1
ATOM 3224 O O . VAL A 1 447 ? -11.792 -17.521 11.378 1.00 89.88 447 VAL A O 1
ATOM 3227 N N . THR A 1 448 ? -10.615 -16.126 12.667 1.00 88.81 448 THR A N 1
ATOM 3228 C CA . THR A 1 448 ? -11.742 -15.718 13.549 1.00 88.81 448 THR A CA 1
ATOM 3229 C C . THR A 1 448 ? -11.967 -14.204 13.638 1.00 88.81 448 THR A C 1
ATOM 3231 O O . THR A 1 448 ? -12.952 -13.749 14.237 1.00 88.81 448 THR A O 1
ATOM 3234 N N . VAL A 1 449 ? -11.063 -13.423 13.039 1.00 91.25 449 VAL A N 1
ATOM 3235 C CA . VAL A 1 449 ? -11.250 -12.002 12.709 1.00 91.25 449 VAL A CA 1
ATOM 3236 C C . VAL A 1 449 ? -12.401 -11.814 11.712 1.00 91.25 449 VAL A C 1
ATOM 3238 O O . VAL A 1 449 ? -12.805 -12.755 11.030 1.00 91.25 449 VAL A O 1
ATOM 3241 N N . ALA A 1 450 ? -12.905 -10.584 11.594 1.00 91.62 450 ALA A N 1
ATOM 3242 C CA . ALA A 1 450 ? -13.685 -10.205 10.421 1.00 91.62 450 ALA A CA 1
ATOM 3243 C C . ALA A 1 450 ? -12.783 -10.279 9.177 1.00 91.62 450 ALA A C 1
ATOM 3245 O O . ALA A 1 450 ? -11.697 -9.697 9.166 1.00 91.62 450 ALA A O 1
ATOM 3246 N N . VAL A 1 451 ? -13.231 -11.004 8.153 1.00 93.94 451 VAL A N 1
ATOM 3247 C CA . VAL A 1 451 ? -12.537 -11.199 6.877 1.00 93.94 451 VAL A CA 1
ATOM 3248 C C . VAL A 1 451 ? -13.075 -10.300 5.768 1.00 93.94 451 VAL A C 1
ATOM 3250 O O . VAL A 1 451 ? -12.414 -10.196 4.745 1.00 93.94 451 VAL A O 1
ATOM 3253 N N . SER A 1 452 ? -14.197 -9.591 5.945 1.00 94.56 452 SER A N 1
ATOM 3254 C CA . SER A 1 452 ? -14.669 -8.616 4.943 1.00 94.56 452 SER A CA 1
ATOM 3255 C C . SER A 1 452 ? -13.594 -7.600 4.511 1.00 94.56 452 SER A C 1
ATOM 3257 O O . SER A 1 452 ? -13.479 -7.374 3.309 1.00 94.56 452 SER A O 1
ATOM 3259 N N . PRO A 1 453 ? -12.739 -7.048 5.406 1.00 95.50 453 PRO A N 1
ATOM 3260 C CA . PRO A 1 453 ? -11.623 -6.197 4.984 1.00 95.50 453 PRO A CA 1
ATOM 3261 C C . PRO A 1 453 ? -10.563 -6.949 4.167 1.00 95.50 453 PRO A C 1
ATOM 3263 O O . PRO A 1 453 ? -9.950 -6.360 3.283 1.00 95.50 453 PRO A O 1
ATOM 3266 N N . PHE A 1 454 ? -10.355 -8.246 4.437 1.00 97.38 454 PHE A N 1
ATOM 3267 C CA . PHE A 1 454 ? -9.433 -9.108 3.687 1.00 97.38 454 PHE A CA 1
ATOM 3268 C C . PHE A 1 454 ? -9.977 -9.446 2.293 1.00 97.38 454 PHE A C 1
ATOM 3270 O O . PHE A 1 454 ? -9.245 -9.362 1.313 1.00 97.38 454 PHE A O 1
ATOM 3277 N N . VAL A 1 455 ? -11.273 -9.754 2.193 1.00 97.38 455 VAL A N 1
ATOM 3278 C CA . VAL A 1 455 ? -11.984 -9.929 0.920 1.00 97.38 455 VAL A CA 1
ATOM 3279 C C . VAL A 1 455 ? -11.868 -8.658 0.080 1.00 97.38 455 VAL A C 1
ATOM 3281 O O . VAL A 1 455 ? -11.388 -8.724 -1.044 1.00 97.38 455 VAL A O 1
ATOM 3284 N N . GLN A 1 456 ? -12.214 -7.498 0.646 1.00 97.00 456 GLN A N 1
ATOM 3285 C CA . GLN A 1 456 ? -12.182 -6.210 -0.056 1.00 97.00 456 GLN A CA 1
ATOM 3286 C C . GLN A 1 456 ? -10.779 -5.819 -0.537 1.00 97.00 456 GLN A C 1
ATOM 3288 O O . GLN A 1 456 ? -10.629 -5.360 -1.668 1.00 97.00 456 GLN A O 1
ATOM 3293 N N . ILE A 1 457 ? -9.742 -5.989 0.293 1.00 98.31 457 ILE A N 1
ATOM 3294 C CA . ILE A 1 457 ? -8.380 -5.591 -0.089 1.00 98.31 457 ILE A CA 1
ATOM 3295 C C . ILE A 1 457 ? -7.761 -6.540 -1.123 1.00 98.31 457 ILE A C 1
ATOM 3297 O O . ILE A 1 457 ? -7.078 -6.077 -2.033 1.00 98.31 457 ILE A O 1
ATOM 3301 N N . VAL A 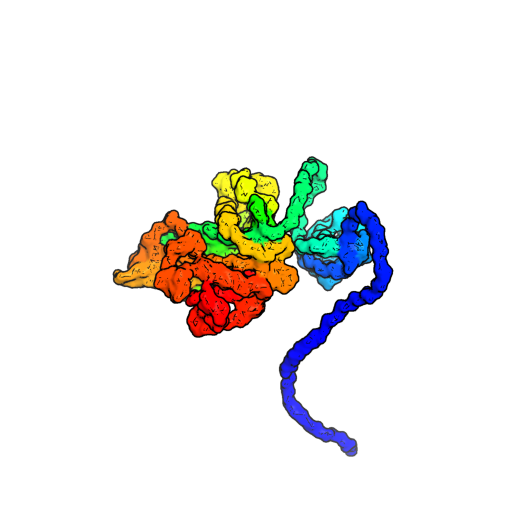1 458 ? -8.030 -7.849 -1.031 1.00 98.31 458 VAL A N 1
ATOM 3302 C CA . VAL A 1 458 ? -7.533 -8.838 -1.999 1.00 98.31 458 VAL A CA 1
ATOM 3303 C C . VAL A 1 458 ? -8.311 -8.747 -3.311 1.00 98.31 458 VAL A C 1
ATOM 3305 O O . VAL A 1 458 ? -7.695 -8.778 -4.370 1.00 98.31 458 VAL A O 1
ATOM 3308 N N . GLU A 1 459 ? -9.631 -8.542 -3.270 1.00 97.62 459 GLU A N 1
ATOM 3309 C CA . GLU A 1 459 ? -10.432 -8.223 -4.459 1.00 97.62 459 GLU A CA 1
ATOM 3310 C C . GLU A 1 459 ? -9.913 -6.953 -5.152 1.00 97.62 459 GLU A C 1
ATOM 3312 O O . GLU A 1 459 ? -9.822 -6.925 -6.376 1.00 97.62 459 GLU A O 1
ATOM 3317 N N . LYS A 1 460 ? -9.548 -5.912 -4.388 1.00 97.69 460 LYS A N 1
ATOM 3318 C CA . LYS A 1 460 ? -8.970 -4.673 -4.929 1.00 97.69 460 LYS A CA 1
ATOM 3319 C C . LYS A 1 460 ? -7.576 -4.887 -5.529 1.00 97.69 460 LYS A C 1
ATOM 3321 O O . LYS A 1 460 ? -7.287 -4.293 -6.557 1.00 97.69 460 LYS A O 1
ATOM 3326 N N . ALA A 1 461 ? -6.731 -5.718 -4.916 1.00 96.62 461 ALA A N 1
ATOM 3327 C CA . ALA A 1 461 ? -5.390 -6.024 -5.423 1.00 96.62 461 ALA A CA 1
ATOM 3328 C C . ALA A 1 461 ? -5.401 -6.961 -6.647 1.00 96.62 461 ALA A C 1
ATOM 3330 O O . ALA A 1 461 ? -4.481 -6.921 -7.457 1.00 96.62 461 ALA A O 1
ATOM 3331 N N . ALA A 1 462 ? -6.427 -7.807 -6.781 1.00 92.69 462 ALA A N 1
ATOM 3332 C CA . ALA A 1 462 ? -6.574 -8.772 -7.871 1.00 92.69 462 ALA A CA 1
ATOM 3333 C C . ALA A 1 462 ? -7.389 -8.250 -9.079 1.00 92.69 462 ALA A C 1
ATOM 3335 O O . ALA A 1 462 ? -7.640 -9.011 -10.014 1.00 92.69 462 ALA A O 1
ATOM 3336 N N . LYS A 1 463 ? -7.812 -6.979 -9.057 1.00 87.19 463 LYS A N 1
ATOM 3337 C CA . LYS A 1 463 ? -8.452 -6.261 -10.176 1.00 87.19 463 LYS A CA 1
ATOM 3338 C C . LYS A 1 463 ? -7.451 -5.384 -10.907 1.00 87.19 463 LYS A C 1
ATOM 3340 O O . LYS A 1 463 ? -7.585 -5.293 -12.146 1.00 87.19 463 LYS A O 1
#

Foldseek 3Di:
DDDDDDDDDDDDDDDDDDDDDDDDDDDDDDDDDDDDDDDDDDQFFAFDWDWFWFWFVHIWIKTWGDDRHATDDIDTPDDDDDPPQLVCQRVVLRVQCRVVRALPDDGDPSRGSSNVRSSQRVVQVRQVRSVHQDDGDHDDDDDDDDDDDDPDDPDQQQWKWKFKFKFKFQLVWAFDDPNRWTKRWIKMKMKIFIAGPVAQTLFIAIKIWTDIFTAHQQQATPDDLFDKTDIQLRCACVVVCLVVDPLSHGPRQLRVLVRVVSHRDHLVVVVVFDADPQLWGPDPSRPNRTPHNCPSVSNRSVNGSVRIDTWQDGSRWDKFKFKIKGQNVWDGADQVGWTKRWIKMKMKIFTADPVLATRFIAIKIFIDIWTAHSRRDTDDDRPDTGDIQVRCAVVVVCLVVDPLSHGPRQLRVLVRVVRGRHHLVVLLVQDADPQQCGPDPSSVNRHDHRCNSVSVNVSVRSD

Secondary structure (DSSP, 8-state):
---------------------------------PPPP-------PPPEEEEEEEESSSEEEEEEEE-SSSEEEEEEEEE---TTTSHHHHHHHHHHHHHHTSS-----TT-HHHHHHHHHHHHHHHHHHTT---------------------------S-EEEEEEEEE-TT-B--BTTB-EEEEEEEEEEEEEE-TTSBEEEEEEEEEEEEEEE-TTS-B-S-TT-EE--HHHHGGGT-GGGT-TTS--HHHHHHHHHHHHTT-BHHHHTT--B-TTS-B-STTTTTT--S--HHHHHHHHHHHHT-EE----TT-EEEEEEEEE-TT-B--BTTB-EEEEEEEEEEEEEE-TTSBEEEEEEEEEEEEEEE-TTS-B-S-TTSPPPBHHHHGGGS-GGGT-TTS--HHHHHHHHHHHTTT-BHHHHHT--B-TTSBB-SHHHHTT--SB-HHHHHHHHHHT-

Sequence (463 aa):
MKKKKNIHAILAPVLFLVVAAIFVLSIYFSGAWPGRGDNGSSGGYTPGTYTVETEGMHAMTLEVTFSEDRITDIRFAHQEETEGVADEALAEVPKRILEAQAYEVDGVSGATYTSDGIKNGVKLAMELARGGSGSAVDPGVDNNPGTDVDDGPVSDATDLRTGIGVVSSLSSSKAPADGKDGTAQTDATIAAVTVDRDGRIVACTIDAIQAKIGFDASGAITTGADAQFQTKQELGRNYGMYKASSIGKEWSEQADAFAQYAVGKTVAELKGLAVNEAGAPTDTDLNSSVTLSVGGFLEAIEKAVANASGSSAQGSDTLRLAVITSASSSTSATADKEGTAQSDSTIAAVTLDRDGKITSCVIDALQAKVKIDATGAIKTDLAEPVKTKNELGQNYGMHKASSIGKEWNEQAAAFSQYVVGKTASEVAGIAVDEQGKAADTDLVSSVTVAVSPFVQIVEKAAK

InterPro domains:
  IPR007329 FMN-binding [PF04205] (59-126)
  IPR007329 FMN-binding [SM00900] (56-129)

pLDDT: mean 82.36, std 21.8, range [23.94, 98.81]

=== Feature glossary ===
The record interleaves many kinds of information about one protein. Here is each kind framed as the question it answers.

Q: What known structures does this most resemble?
A: Structural nearest neighbors (via Foldseek easy-search vs the PDB). Reported per hit: target PDB id, E-value, and alignment TM-score. A TM-score above ~0.5 is the conventional threshold for 'same fold'.

Q: Where is each backbone atom in 3D?
A: The mmCIF table is the protein's shape written out atom by atom. For each backbone N, Cα, C, and carbonyl O, it records an (x, y, z) coordinate triple in Å plus the residue type, chain letter, and residue number.

Q: What are the backbone torsion angles?
A: The φ/ψ torsion pair specifies the backbone conformation at each residue. φ rotates about the N–Cα bond, ψ about the Cα–C bond. Steric clashes forbid most of the (φ, ψ) plane — the allowed regions (α-helix basin, β-sheet basin, left-handed helix) are the Ramachandran-allowed regions.

Q: Which residues are buried vs exposed?
A: Solvent-accessible surface area (SASA) is the area in Å² traced out by the centre of a 1.4 Å probe sphere (a water molecule) rolled over the protein's van der Waals surface (Shrake–Rupley / Lee–Richards construction). Buried residues have near-zero SASA; fully exposed residues can exceed 200 Å². The total SASA scales roughly with the number of surface residues.

Q: How confident is the AlphaFold model at each residue?
A: pLDDT is the predicted lDDT-Cα score: AlphaFold's confidence that the local environment of each residue (all inter-atomic distances within 15 Å) is correctly placed. It is a per-residue number between 0 and 100, with higher meaning more reliable.

Q: What does the local fold look like, residue by residue?
A: 3Di is Foldseek's structural alphabet. Each residue is assigned one of twenty discrete states based on how its Cα sits relative to its spatial (not sequential) neighbors. Aligning 3Di strings finds structural homologs roughly as well as full 3D superposition, but orders of magnitude faster.

Q: How big and how compact is the whole molecule?
A: Radius of gyration (Rg) is the root-mean-square distance of Cα atoms from their centroid — a single number for overall size and compactness. A globular domain of N residues has Rg ≈ 2.2·N^0.38 Å; an extended or disordered chain has a much larger Rg. The Cα contact count is the number of residue pairs whose Cα atoms are within 8 Å and are more than four positions apart in sequence — a standard proxy for tertiary packing density. The bounding box is the smallest axis-aligned box enclosing all Cα atoms.

Q: Which residues are in helices, strands, or loops?
A: DSSP 8-state secondary structure assigns each residue one of H (α-helix), G (3₁₀-helix), I (π-helix), E (extended β-strand), B (isolated β-bridge), T (hydrogen-bonded turn), S (bend), or '-' (coil). The assignment is computed from backbone hydrogen-bond geometry via the Kabsch–Sander algorithm.

Q: How mobile is each atom in the crystal?
A: Crystallographic B-factors measure how much each atom's electron density is smeared out, in Å². They rise in mobile loops and surface residues and fall in the buried interior. In AlphaFold models this column is repurposed to hold pLDDT instead.

Q: What if only a Cα trace is available?
A: P-SEA three-state annotation labels each residue as helix, strand, or coil based purely on the geometry of the Cα trace. It serves as a fallback when the full backbone (and thus DSSP) is unavailable.

Q: What family and function is it annotated with?
A: Database cross-references. InterPro integrates a dozen domain/family signature databases into unified entries with residue-range hits. GO terms attach function/process/location labels with evidence codes. CATH codes position the fold in a four-level structural taxonomy. Organism is the NCBI-taxonomy species name.

Q: Are the domains correctly placed relative to each other?
A: Predicted Aligned Error (PAE) is an AlphaFold confidence matrix: entry (i, j) is the expected error in the position of residue j, in ångströms, when the prediction is superimposed on the true structure at residue i. Low PAE within a block of residues means that block is internally rigid and well-predicted; high PAE between two blocks means their relative placement is uncertain even if each block individually is confident.

Q: What do the diagnostic plots show?
A: Three diagnostic plots accompany the record. The Cα contact map visualizes the tertiary structure as a 2D adjacency matrix (8 Å cutoff, sequence-local contacts suppressed). The Ramachandran plot shows the distribution of backbone (φ, ψ) torsions, with points in the α and β basins reflecting secondary structure content. The PAE plot shows AlphaFold's inter-residue confidence as a color matrix.

Q: What is the amino-acid chain?
A: Primary structure: the covalent order of the twenty standard amino acids along the backbone. Two proteins with the same sequence will (almost always) fold to the same structure; two with 30% identity often share a fold but not the details.

Q: What do the rendered images show?
A: The six renders are orthographic views along the three Cartesian axes in both directions. Representation (cartoon, sticks, or surface) and color scheme (sequence-rainbow or by-chain) vary across proteins so the training set covers all the common visualization conventions.